Protein AF-A0A7M6DRL2-F1 (afdb_monomer)

Radius of gyration: 19.78 Å; Cα contacts (8 Å, |Δi|>4): 792; chains: 1; bounding box: 47×53×51 Å

pLDDT: mean 91.32, std 9.78, range [50.03, 98.94]

Sequence (380 aa):
MAALSHRTFIEKSNMVQEKFAGRKVIACMIMKRAESDEGVVVALGAGNRCITGQRLSMEGKVVNDSHAEIVCRRAFISYLYKELENHIAGKQSIFQNGGSNGKFSVKEGVSFHLYISTAPCGDGALFTPRQDEKISDFPKKHSPVFSSKVHGITRSKIENGEGTIPIEKEEAVQTFDGILRGQRLRTMSCSDKICRWNVVGVQGALLSHFMDPVYLGSLTLGYLYDHGHLCRAICCRLDKNSTGDFEGKLAEPFRLNHPWIGRVTQYEAGRETEKTNNISINWSFYDTTPEVTDGRTGAQMSRTGGIPTPSRLCKYEMLNRFRSLIGKTNQHKHLSEDQSYRELKDSALEFQNTKQLMMETLRTMNYGPWVKKPREQDMF

InterPro domains:
  IPR002466 Adenosine deaminase/editase [PF02137] (43-374)
  IPR002466 Adenosine deaminase/editase [PS50141] (43-380)
  IPR002466 Adenosine deaminase/editase [SM00552] (2-380)

Structure (mmCIF, N/CA/C/O backbone):
data_AF-A0A7M6DRL2-F1
#
_entry.id   AF-A0A7M6DRL2-F1
#
loop_
_atom_site.group_PDB
_atom_site.id
_atom_site.type_symbol
_atom_site.label_atom_id
_atom_site.label_alt_id
_atom_site.label_comp_id
_atom_site.label_asym_id
_atom_site.label_entity_id
_atom_site.label_seq_id
_atom_site.pdbx_PDB_ins_code
_atom_site.Cartn_x
_atom_site.Cartn_y
_atom_site.Cartn_z
_atom_site.occupancy
_atom_site.B_iso_or_equiv
_atom_site.auth_seq_id
_atom_site.auth_comp_id
_atom_site.auth_asym_id
_atom_site.auth_atom_id
_atom_site.pdbx_PDB_model_num
ATOM 1 N N . MET A 1 1 ? -6.056 -19.569 -1.220 1.00 86.12 1 MET A N 1
ATOM 2 C CA . MET A 1 1 ? -5.780 -18.148 -1.559 1.00 86.12 1 MET A CA 1
ATOM 3 C C . MET A 1 1 ? -6.249 -17.758 -2.954 1.00 86.12 1 MET A C 1
ATOM 5 O O . MET A 1 1 ? -7.222 -17.033 -3.029 1.00 86.12 1 MET A O 1
ATOM 9 N N . ALA A 1 2 ? -5.635 -18.223 -4.050 1.00 89.00 2 ALA A N 1
ATOM 10 C CA . ALA A 1 2 ? -6.019 -17.762 -5.393 1.00 89.00 2 ALA A CA 1
ATOM 11 C C . ALA A 1 2 ? -7.495 -18.027 -5.742 1.00 89.00 2 ALA A C 1
ATOM 13 O O . ALA A 1 2 ? -8.179 -17.113 -6.189 1.00 89.00 2 ALA A O 1
ATOM 14 N N . ALA A 1 3 ? -8.010 -19.228 -5.455 1.00 90.88 3 ALA A N 1
ATOM 15 C CA . ALA A 1 3 ? -9.428 -19.544 -5.645 1.00 90.88 3 ALA A CA 1
ATOM 16 C C . ALA A 1 3 ? -10.353 -18.590 -4.863 1.00 90.88 3 ALA A C 1
ATOM 18 O O . ALA A 1 3 ? -11.298 -18.055 -5.434 1.00 90.88 3 ALA A O 1
ATOM 19 N N . LEU A 1 4 ? -10.031 -18.305 -3.592 1.00 93.44 4 LEU A N 1
ATOM 20 C CA . LEU A 1 4 ? -10.757 -17.324 -2.774 1.00 93.44 4 LEU A CA 1
ATOM 21 C C . LEU A 1 4 ? -10.725 -15.933 -3.416 1.00 93.44 4 LEU A C 1
ATOM 23 O O . LEU A 1 4 ? -11.771 -15.317 -3.578 1.00 93.44 4 LEU A O 1
ATOM 27 N N . SER A 1 5 ? -9.547 -15.469 -3.839 1.00 94.12 5 SER A N 1
ATOM 28 C CA . SER A 1 5 ? -9.374 -14.170 -4.494 1.00 94.12 5 SER A CA 1
ATOM 29 C C . SER A 1 5 ? -10.203 -14.048 -5.772 1.00 94.12 5 SER A C 1
ATOM 31 O O . SER A 1 5 ? -10.871 -13.039 -5.978 1.00 94.12 5 SER A O 1
ATOM 33 N N . HIS A 1 6 ? -10.180 -15.073 -6.628 1.00 92.25 6 HIS A N 1
ATOM 34 C CA . HIS A 1 6 ? -10.942 -15.088 -7.876 1.00 92.25 6 HIS A CA 1
ATOM 35 C C . HIS A 1 6 ? -12.449 -15.151 -7.623 1.00 92.25 6 HIS A C 1
ATOM 37 O O . HIS A 1 6 ? -13.185 -14.382 -8.236 1.00 92.25 6 HIS A O 1
ATOM 43 N N . ARG A 1 7 ? -12.903 -15.996 -6.688 1.00 93.56 7 ARG A N 1
ATOM 44 C CA . ARG A 1 7 ? -14.313 -16.068 -6.287 1.00 93.56 7 ARG A CA 1
ATOM 45 C C . ARG A 1 7 ? -14.805 -14.717 -5.771 1.00 93.56 7 ARG A C 1
ATOM 47 O O . ARG A 1 7 ? -15.775 -14.189 -6.300 1.00 93.56 7 ARG A O 1
ATOM 54 N N . THR A 1 8 ? -14.093 -14.117 -4.816 1.00 95.12 8 THR A N 1
ATOM 55 C CA . THR A 1 8 ? -14.450 -12.798 -4.279 1.00 95.12 8 THR A CA 1
ATOM 56 C C . THR A 1 8 ? -14.411 -11.722 -5.364 1.00 95.12 8 THR A C 1
ATOM 58 O O . THR A 1 8 ? -15.296 -10.876 -5.410 1.00 95.12 8 THR A O 1
ATOM 61 N N . PHE A 1 9 ? -13.437 -11.749 -6.278 1.00 93.12 9 PHE A N 1
ATOM 62 C CA . PHE A 1 9 ? -13.414 -10.804 -7.394 1.00 93.12 9 PHE A CA 1
ATOM 63 C C . PHE A 1 9 ? -14.635 -10.948 -8.306 1.00 93.12 9 PHE A C 1
ATOM 65 O O . PHE A 1 9 ? -15.242 -9.935 -8.642 1.00 93.12 9 PHE A O 1
ATOM 72 N N . ILE A 1 10 ? -15.030 -12.168 -8.674 1.00 92.12 10 ILE A N 1
ATOM 73 C CA . ILE A 1 10 ? -16.229 -12.414 -9.489 1.00 92.12 10 ILE A CA 1
ATOM 74 C C . ILE A 1 10 ? -17.482 -11.931 -8.747 1.00 92.12 10 ILE A C 1
ATOM 76 O O . ILE A 1 10 ? -18.250 -11.143 -9.288 1.00 92.12 10 ILE A O 1
ATOM 80 N N . GLU A 1 11 ? -17.647 -12.311 -7.478 1.00 94.31 11 GLU A N 1
ATOM 81 C CA . GLU A 1 11 ? -18.778 -11.881 -6.646 1.00 94.31 11 GLU A CA 1
ATOM 82 C C . GLU A 1 11 ? -18.896 -10.355 -6.561 1.00 94.31 11 GLU A C 1
ATOM 84 O O . GLU A 1 11 ? -19.987 -9.811 -6.722 1.00 94.31 11 GLU A O 1
ATOM 89 N N . LYS A 1 12 ? -17.784 -9.645 -6.325 1.00 94.31 12 LYS A N 1
ATOM 90 C CA . LYS A 1 12 ? -17.794 -8.180 -6.223 1.00 94.31 12 LYS A CA 1
ATOM 91 C C . LYS A 1 12 ? -17.921 -7.507 -7.587 1.00 94.31 12 LYS A C 1
ATOM 93 O O . LYS A 1 12 ? -18.657 -6.538 -7.703 1.00 94.31 12 LYS A O 1
ATOM 98 N N . SER A 1 13 ? -17.266 -8.009 -8.629 1.00 89.62 13 SER A N 1
ATOM 99 C CA . SER A 1 13 ? -17.393 -7.438 -9.979 1.00 89.62 13 SER A CA 1
ATOM 100 C C . SER A 1 13 ? -18.809 -7.574 -10.546 1.00 89.62 13 SER A C 1
ATOM 102 O O . SER A 1 13 ? -19.253 -6.663 -11.232 1.00 89.62 13 SER A O 1
ATOM 104 N N . ASN A 1 14 ? -19.563 -8.613 -10.174 1.00 90.88 14 ASN A N 1
ATOM 105 C CA . ASN A 1 14 ? -20.980 -8.750 -10.536 1.00 90.88 14 ASN A CA 1
ATOM 106 C C . ASN A 1 14 ? -21.893 -7.684 -9.895 1.00 90.88 14 ASN A C 1
ATOM 108 O O . ASN A 1 14 ? -23.009 -7.479 -10.363 1.00 90.88 14 ASN A O 1
ATOM 112 N N . MET A 1 15 ? -21.442 -7.002 -8.835 1.00 91.56 15 MET A N 1
ATOM 113 C CA . MET A 1 15 ? -22.170 -5.888 -8.206 1.00 91.56 15 MET A CA 1
ATOM 114 C C . MET A 1 15 ? -21.892 -4.539 -8.886 1.00 91.56 15 MET A C 1
ATOM 116 O O . MET A 1 15 ? -22.497 -3.531 -8.524 1.00 91.56 15 MET A O 1
ATOM 120 N N . VAL A 1 16 ? -20.945 -4.499 -9.825 1.00 88.81 16 VAL A N 1
ATOM 121 C CA . VAL A 1 16 ? -20.516 -3.290 -10.528 1.00 88.81 16 VAL A CA 1
ATOM 122 C C . VAL A 1 16 ? -21.264 -3.182 -11.858 1.00 88.81 16 VAL A C 1
ATOM 124 O O . VAL A 1 16 ? -21.377 -4.161 -12.591 1.00 88.81 16 VAL A O 1
ATOM 127 N N . GLN A 1 17 ? -21.778 -1.992 -12.181 1.00 84.69 17 GLN A N 1
ATOM 128 C CA . GLN A 1 17 ? -22.542 -1.772 -13.417 1.00 84.69 17 GLN A CA 1
ATOM 129 C C . GLN A 1 17 ? -21.632 -1.611 -14.641 1.00 84.69 17 GLN A C 1
ATOM 131 O O . GLN A 1 17 ? -22.005 -1.951 -15.765 1.00 84.69 17 GLN A O 1
ATOM 136 N N . GLU A 1 18 ? -20.438 -1.062 -14.441 1.00 83.50 18 GLU A N 1
ATOM 137 C CA . GLU A 1 18 ? -19.494 -0.770 -15.502 1.00 83.50 18 GLU A CA 1
ATOM 138 C C . GLU A 1 18 ? -18.898 -2.046 -16.108 1.00 83.50 18 GLU A C 1
ATOM 140 O O . GLU A 1 18 ? -18.388 -2.926 -15.415 1.00 83.50 18 GLU A O 1
ATOM 145 N N . LYS A 1 19 ? -18.892 -2.123 -17.444 1.00 77.62 19 LYS A N 1
ATOM 146 C CA . LYS A 1 19 ? -18.320 -3.265 -18.163 1.00 77.62 19 LYS A CA 1
ATOM 147 C C . LYS A 1 19 ? -16.792 -3.230 -18.130 1.00 77.62 19 LYS A C 1
ATOM 149 O O . LYS A 1 19 ? -16.159 -2.245 -18.525 1.00 77.62 19 LYS A O 1
ATOM 154 N N . PHE A 1 20 ? -16.192 -4.341 -17.723 1.00 74.69 20 PHE A N 1
ATOM 155 C CA . PHE A 1 20 ? -14.748 -4.545 -17.787 1.00 74.69 20 PHE A CA 1
ATOM 156 C C . PHE A 1 20 ? -14.330 -4.919 -19.210 1.00 74.69 20 PHE A C 1
ATOM 158 O O . PHE A 1 20 ? -14.959 -5.760 -19.843 1.00 74.69 20 PHE A O 1
ATOM 165 N N . ALA A 1 21 ? -13.267 -4.286 -19.705 1.00 65.62 21 ALA A N 1
ATOM 166 C CA . ALA A 1 21 ? -12.619 -4.657 -20.959 1.00 65.62 21 ALA A CA 1
ATOM 167 C C . ALA A 1 21 ? -11.219 -5.207 -20.666 1.00 65.62 21 ALA A C 1
ATOM 169 O O . ALA A 1 21 ? -10.462 -4.568 -19.918 1.00 65.62 21 ALA A O 1
ATOM 170 N N . GLY A 1 22 ? -10.902 -6.355 -21.270 1.00 67.62 22 GLY A N 1
ATOM 171 C CA . GLY A 1 22 ? -9.663 -7.107 -21.087 1.00 67.62 22 GLY A CA 1
ATOM 172 C C . GLY A 1 22 ? -9.473 -7.688 -19.681 1.00 67.62 22 GLY A C 1
ATOM 173 O O . GLY A 1 22 ? -10.140 -7.304 -18.711 1.00 67.62 22 GLY A O 1
ATOM 174 N N . ARG A 1 23 ? -8.505 -8.599 -19.540 1.00 71.62 23 ARG A N 1
ATOM 175 C CA . ARG A 1 23 ? -8.143 -9.162 -18.234 1.00 71.62 23 ARG A CA 1
ATOM 176 C C . ARG A 1 23 ? -7.526 -8.105 -17.316 1.00 71.62 23 ARG A C 1
ATOM 178 O O . ARG A 1 23 ? -6.476 -7.528 -17.598 1.00 71.62 23 ARG A O 1
ATOM 185 N N . LYS A 1 24 ? -8.159 -7.873 -16.167 1.00 78.38 24 LYS A N 1
ATOM 186 C CA . LYS A 1 24 ? -7.637 -6.977 -15.129 1.00 78.38 24 LYS A CA 1
ATOM 187 C C . LYS A 1 24 ? -6.620 -7.692 -14.251 1.00 78.38 24 LYS A C 1
ATOM 189 O O . LYS A 1 24 ? -6.803 -8.851 -13.885 1.00 78.38 24 LYS A O 1
ATOM 194 N N . VAL A 1 25 ? -5.571 -6.968 -13.859 1.00 91.19 25 VAL A N 1
ATOM 195 C CA . VAL A 1 25 ? -4.761 -7.385 -12.712 1.00 91.19 25 VAL A CA 1
ATOM 196 C C . VAL A 1 25 ? -5.639 -7.274 -11.472 1.00 91.19 25 VAL A C 1
ATOM 198 O O . VAL A 1 25 ? -6.279 -6.241 -11.266 1.00 91.19 25 VAL A O 1
ATOM 201 N N . ILE A 1 26 ? -5.671 -8.336 -10.671 1.00 95.00 26 ILE A N 1
ATOM 202 C CA . ILE A 1 26 ? -6.399 -8.392 -9.405 1.00 95.00 26 ILE A CA 1
ATOM 203 C C . ILE A 1 26 ? -5.420 -8.678 -8.274 1.00 95.00 26 ILE A C 1
ATOM 205 O O . ILE A 1 26 ? -4.446 -9.412 -8.449 1.00 95.00 26 ILE A O 1
ATOM 209 N N . ALA A 1 27 ? -5.688 -8.111 -7.108 1.00 98.25 27 ALA A N 1
ATOM 210 C CA . ALA A 1 27 ? -4.965 -8.396 -5.888 1.00 98.25 27 ALA A CA 1
ATOM 211 C C . ALA A 1 27 ? -5.935 -8.498 -4.714 1.00 98.25 27 ALA A C 1
ATOM 213 O O . ALA A 1 27 ? -6.931 -7.773 -4.649 1.00 98.25 27 ALA A O 1
ATOM 214 N N . CYS A 1 28 ? -5.641 -9.400 -3.786 1.00 98.69 28 CYS A N 1
ATOM 215 C CA . CYS A 1 28 ? -6.447 -9.604 -2.588 1.00 98.69 28 CYS A CA 1
ATOM 216 C C . CYS A 1 28 ? -5.550 -9.778 -1.367 1.00 98.69 28 CYS A C 1
ATOM 218 O O . CYS A 1 28 ? -4.521 -10.449 -1.446 1.00 98.69 28 CYS A O 1
ATOM 220 N N . MET A 1 29 ? -5.969 -9.202 -0.243 1.00 98.81 29 MET A N 1
ATOM 221 C CA . MET A 1 29 ? -5.406 -9.475 1.070 1.00 98.81 29 MET A CA 1
ATOM 222 C C . MET A 1 29 ? -6.280 -10.522 1.746 1.00 98.81 29 MET A C 1
ATOM 224 O O . MET A 1 29 ? -7.475 -10.296 1.944 1.00 98.81 29 MET A O 1
ATOM 228 N N . ILE A 1 30 ? -5.687 -11.657 2.089 1.00 98.69 30 ILE A N 1
ATOM 229 C CA . ILE A 1 30 ? -6.342 -12.760 2.780 1.00 98.69 30 ILE A CA 1
ATOM 230 C C . ILE A 1 30 ? -5.847 -12.765 4.220 1.00 98.69 30 ILE A C 1
ATOM 232 O O . ILE A 1 30 ? -4.642 -12.761 4.454 1.00 98.69 30 ILE A O 1
ATOM 236 N N . MET A 1 31 ? -6.767 -12.772 5.173 1.00 98.56 31 MET A N 1
ATOM 237 C CA . MET A 1 31 ? -6.470 -12.970 6.584 1.00 98.56 31 MET A CA 1
ATOM 238 C C . MET A 1 31 ? -6.676 -14.439 6.943 1.00 98.56 31 MET A C 1
ATOM 240 O O . MET A 1 31 ? -7.689 -15.020 6.563 1.00 98.56 31 MET A O 1
ATOM 244 N N . LYS A 1 32 ? -5.755 -15.007 7.716 1.00 98.12 32 LYS A N 1
ATOM 245 C CA . LYS A 1 32 ? -5.909 -16.298 8.392 1.00 98.12 32 LYS A CA 1
ATOM 246 C C . LYS A 1 32 ? -5.804 -16.086 9.895 1.00 98.12 32 LYS A C 1
ATOM 248 O O . LYS A 1 32 ? -5.024 -15.242 10.318 1.00 98.12 32 LYS A O 1
ATOM 253 N N . ARG A 1 33 ? -6.582 -16.819 10.690 1.00 95.62 33 ARG A N 1
ATOM 254 C CA . ARG A 1 33 ? -6.549 -16.789 12.167 1.00 95.62 33 ARG A CA 1
ATOM 255 C C . ARG A 1 33 ? -5.759 -17.948 12.781 1.00 95.62 33 ARG A C 1
ATOM 257 O O . ARG A 1 33 ? -5.494 -17.929 13.976 1.00 95.62 33 ARG A O 1
ATOM 264 N N . ALA A 1 34 ? -5.414 -18.945 11.970 1.00 92.19 34 ALA A N 1
ATOM 265 C CA . ALA A 1 34 ? -4.561 -20.076 12.313 1.00 92.19 34 ALA A CA 1
ATOM 266 C C . ALA A 1 34 ? -3.911 -20.643 11.038 1.00 92.19 34 ALA A C 1
ATOM 268 O O . ALA A 1 34 ? -4.362 -20.362 9.924 1.00 92.19 34 ALA A O 1
ATOM 269 N N . GLU A 1 35 ? -2.884 -21.485 11.168 1.00 85.31 35 GLU A N 1
ATOM 270 C CA . GLU A 1 35 ? -2.235 -22.114 10.007 1.00 85.31 35 GLU A CA 1
ATOM 271 C C . GLU A 1 35 ? -3.174 -23.023 9.201 1.00 85.31 35 GLU A C 1
ATOM 273 O O . GLU A 1 35 ? -3.066 -23.072 7.975 1.00 85.31 35 GLU A O 1
ATOM 278 N N . SER A 1 36 ? -4.127 -23.691 9.853 1.00 88.75 36 SER A N 1
ATOM 279 C CA . SER A 1 36 ? -5.131 -24.550 9.209 1.00 88.75 36 SER A CA 1
ATOM 280 C C . SER A 1 36 ? -6.327 -23.787 8.626 1.00 88.75 36 SER A C 1
ATOM 282 O O . SER A 1 36 ? -7.122 -24.378 7.902 1.00 88.75 36 SER A O 1
ATOM 284 N N . ASP A 1 37 ? -6.454 -22.485 8.906 1.00 92.25 37 ASP A N 1
ATOM 285 C CA . ASP A 1 37 ? -7.556 -21.653 8.414 1.00 92.25 37 ASP A CA 1
ATOM 286 C C . ASP A 1 37 ? -7.510 -21.542 6.876 1.00 92.25 37 ASP A C 1
ATOM 288 O O . ASP A 1 37 ? -6.454 -21.285 6.286 1.00 92.25 37 ASP A O 1
ATOM 292 N N . GLU A 1 38 ? -8.647 -21.708 6.202 1.00 91.75 38 GLU A N 1
ATOM 293 C CA . GLU A 1 38 ? -8.749 -21.481 4.753 1.00 91.75 38 GLU A CA 1
ATOM 294 C C . GLU A 1 38 ? -8.502 -20.006 4.393 1.00 91.75 38 GLU A C 1
ATOM 296 O O . GLU A 1 38 ? -7.977 -19.688 3.316 1.00 91.75 38 GLU A O 1
ATOM 301 N N . GLY A 1 39 ? -8.810 -19.119 5.340 1.00 96.62 39 GLY A N 1
ATOM 302 C CA . GLY A 1 39 ? -8.646 -17.682 5.263 1.00 96.62 39 GLY A CA 1
ATOM 303 C C . GLY A 1 39 ? -9.844 -16.961 4.649 1.00 96.62 39 GLY A C 1
ATOM 304 O O . GLY A 1 39 ? -10.666 -17.524 3.927 1.00 96.62 39 GLY A O 1
ATOM 305 N N . VAL A 1 40 ? -9.918 -15.659 4.909 1.00 97.88 40 VAL A N 1
ATOM 306 C CA . VAL A 1 40 ? -10.975 -14.765 4.425 1.00 97.88 40 VAL A CA 1
ATOM 307 C C . VAL A 1 40 ? -10.371 -13.572 3.694 1.00 97.88 40 VAL A C 1
ATOM 309 O O . VAL A 1 40 ? -9.386 -12.985 4.143 1.00 97.88 40 VAL A O 1
ATOM 312 N N . VAL A 1 41 ? -10.942 -13.198 2.547 1.00 98.62 41 VAL A N 1
ATOM 313 C CA . VAL A 1 41 ? -10.518 -11.991 1.824 1.00 98.62 41 VAL A CA 1
ATOM 314 C C . VAL A 1 41 ? -10.993 -10.768 2.605 1.00 98.62 41 VAL A C 1
ATOM 316 O O . VAL A 1 41 ? -12.193 -10.554 2.751 1.00 98.62 41 VAL A O 1
ATOM 319 N N . VAL A 1 42 ? -10.051 -9.961 3.093 1.00 98.75 42 VAL A N 1
ATOM 320 C CA . VAL A 1 42 ? -10.339 -8.744 3.870 1.00 98.75 42 VAL A CA 1
ATOM 321 C C . VAL A 1 42 ? -10.174 -7.458 3.065 1.00 98.75 42 VAL A C 1
ATOM 323 O O . VAL A 1 42 ? -10.669 -6.406 3.463 1.00 98.75 42 VAL A O 1
ATOM 326 N N . ALA A 1 43 ? -9.485 -7.530 1.927 1.00 98.81 43 ALA A N 1
ATOM 327 C CA . ALA A 1 43 ? -9.352 -6.417 1.000 1.00 98.81 43 ALA A CA 1
ATOM 328 C C . ALA A 1 43 ? -9.133 -6.914 -0.428 1.00 98.81 43 ALA A C 1
ATOM 330 O O . ALA A 1 43 ? -8.485 -7.937 -0.648 1.00 98.81 43 ALA A O 1
ATOM 331 N N . LEU A 1 44 ? -9.632 -6.151 -1.392 1.00 98.62 44 LEU A N 1
ATOM 332 C CA . LEU A 1 44 ? -9.538 -6.418 -2.817 1.00 98.62 44 LEU A CA 1
ATOM 333 C C . LEU A 1 44 ? -9.209 -5.126 -3.566 1.00 98.62 44 LEU A C 1
ATOM 335 O O . LEU A 1 44 ? -9.745 -4.057 -3.271 1.00 98.62 44 LEU A O 1
ATOM 339 N N . GLY A 1 45 ? -8.341 -5.245 -4.565 1.00 98.00 45 GLY A N 1
ATOM 340 C CA . GLY A 1 45 ? -8.066 -4.203 -5.543 1.00 98.00 45 GLY A CA 1
ATOM 341 C C . GLY A 1 45 ? -7.940 -4.792 -6.942 1.00 98.00 45 GLY A C 1
ATOM 342 O O . GLY A 1 45 ? -7.396 -5.880 -7.112 1.00 98.00 45 GLY A O 1
ATOM 343 N N . ALA A 1 46 ? -8.414 -4.070 -7.950 1.00 95.44 46 ALA A N 1
ATOM 344 C CA . ALA A 1 46 ? -8.204 -4.409 -9.353 1.00 95.44 46 ALA A CA 1
ATOM 345 C C . ALA A 1 46 ? -7.896 -3.145 -10.150 1.00 95.44 46 ALA A C 1
ATOM 347 O O . ALA A 1 46 ? -8.552 -2.129 -9.950 1.00 95.44 46 ALA A O 1
ATOM 348 N N . GLY A 1 47 ? -6.916 -3.203 -11.050 1.00 93.06 47 GLY A N 1
ATOM 349 C CA . GLY A 1 47 ? -6.492 -2.048 -11.843 1.00 93.06 47 GLY A CA 1
ATOM 350 C C . GLY A 1 47 ? -5.011 -2.089 -12.222 1.00 93.06 47 GLY A C 1
ATOM 351 O O . GLY A 1 47 ? -4.236 -2.896 -11.710 1.00 93.06 47 GLY A O 1
ATOM 352 N N . ASN A 1 48 ? -4.620 -1.234 -13.163 1.00 91.56 48 ASN A N 1
ATOM 353 C CA . ASN A 1 48 ? -3.289 -1.229 -13.786 1.00 91.56 48 ASN A CA 1
ATOM 354 C C . ASN A 1 48 ? -2.878 0.161 -14.311 1.00 91.56 48 ASN A C 1
ATOM 356 O O . ASN A 1 48 ? -2.068 0.272 -15.228 1.00 91.56 48 ASN A O 1
ATOM 360 N N . ARG A 1 49 ? -3.473 1.235 -13.776 1.00 92.19 49 ARG A N 1
ATOM 361 C CA . ARG A 1 49 ? -3.224 2.618 -14.217 1.00 92.19 49 ARG A CA 1
ATOM 362 C C . ARG A 1 49 ? -2.719 3.489 -13.072 1.00 92.19 49 ARG A C 1
ATOM 364 O O . ARG A 1 49 ? -2.855 3.153 -11.897 1.00 92.19 49 ARG A O 1
ATOM 371 N N . CYS A 1 50 ? -2.126 4.618 -13.426 1.00 93.50 50 CYS A N 1
ATOM 372 C CA . CYS A 1 50 ? -1.777 5.698 -12.511 1.00 93.50 50 CYS A CA 1
ATOM 373 C C . CYS A 1 50 ? -2.309 7.013 -13.071 1.00 93.50 50 CYS A C 1
ATOM 375 O O . CYS A 1 50 ? -2.536 7.131 -14.279 1.00 93.50 50 CYS A O 1
ATOM 377 N N . ILE A 1 51 ? -2.460 7.998 -12.190 1.00 94.06 51 ILE A N 1
ATOM 378 C CA . ILE A 1 51 ? -2.851 9.341 -12.603 1.00 94.06 51 ILE A CA 1
ATOM 379 C C . ILE A 1 51 ? -1.754 10.008 -13.433 1.00 94.06 51 ILE A C 1
ATOM 381 O O . ILE A 1 51 ? -0.576 9.651 -13.333 1.00 94.06 51 ILE A O 1
ATOM 385 N N . THR A 1 52 ? -2.148 11.020 -14.198 1.00 89.94 52 THR A N 1
ATOM 386 C CA . THR A 1 52 ? -1.227 11.943 -14.866 1.00 89.94 52 THR A CA 1
ATOM 387 C C . THR A 1 52 ? -0.892 13.144 -13.981 1.00 89.94 52 THR A C 1
ATOM 389 O O . THR A 1 52 ? -1.588 13.420 -12.999 1.00 89.94 52 THR A O 1
ATOM 392 N N . GLY A 1 53 ? 0.159 13.887 -14.335 1.00 89.69 53 GLY A N 1
ATOM 393 C CA . GLY A 1 53 ? 0.587 15.090 -13.610 1.00 89.69 53 GLY A CA 1
ATOM 394 C C . GLY A 1 53 ? -0.537 16.111 -13.398 1.00 89.69 53 GLY A C 1
ATOM 395 O O . GLY A 1 53 ? -0.733 16.600 -12.290 1.00 89.69 53 GLY A O 1
ATOM 396 N N . GLN A 1 54 ? -1.358 16.330 -14.428 1.00 89.00 54 GLN A N 1
ATOM 397 C CA . GLN A 1 54 ? -2.512 17.245 -14.415 1.00 89.00 54 GLN A CA 1
ATOM 398 C C . GLN A 1 54 ? -3.617 16.856 -13.420 1.00 89.00 54 GLN A C 1
ATOM 400 O O . GLN A 1 54 ? -4.490 17.662 -13.112 1.00 89.00 54 GLN A O 1
ATOM 405 N N . ARG A 1 55 ? -3.626 15.604 -12.952 1.00 92.06 55 ARG A N 1
ATOM 406 C CA . ARG A 1 55 ? -4.619 15.081 -12.004 1.00 92.06 55 ARG A CA 1
ATOM 407 C C . ARG A 1 55 ? -4.090 15.033 -10.573 1.00 92.06 55 ARG A C 1
ATOM 409 O O . ARG A 1 55 ? -4.801 14.577 -9.684 1.00 92.06 55 ARG A O 1
ATOM 416 N N . LEU A 1 56 ? -2.855 15.474 -10.331 1.00 92.94 56 LEU A N 1
ATOM 417 C CA . LEU A 1 56 ? -2.261 15.480 -9.000 1.00 92.94 56 LEU A CA 1
ATOM 418 C C . LEU A 1 56 ? -2.996 16.473 -8.084 1.00 92.94 56 LEU A C 1
ATOM 420 O O . LEU A 1 56 ? -2.996 17.674 -8.323 1.00 92.94 56 LEU A O 1
ATOM 424 N N . SER A 1 57 ? -3.600 15.970 -7.006 1.00 93.00 57 SER A N 1
ATOM 425 C CA . SER A 1 57 ? -4.330 16.793 -6.030 1.00 93.00 57 SER A CA 1
ATOM 426 C C . SER A 1 57 ? -3.425 17.260 -4.894 1.00 93.00 57 SER A C 1
ATOM 428 O O . SER A 1 57 ? -2.785 16.418 -4.259 1.00 93.00 57 SER A O 1
ATOM 430 N N . MET A 1 58 ? -3.470 18.555 -4.563 1.00 93.69 58 MET A N 1
ATOM 431 C CA . MET A 1 58 ? -2.888 19.097 -3.322 1.00 93.69 58 MET A CA 1
ATOM 432 C C . MET A 1 58 ? -3.762 18.808 -2.096 1.00 93.69 58 MET A C 1
ATOM 434 O O . MET A 1 58 ? -3.234 18.596 -1.021 1.00 93.69 58 MET A O 1
ATOM 438 N N . GLU A 1 59 ? -5.077 18.654 -2.273 1.00 94.06 59 GLU A N 1
ATOM 439 C CA . GLU A 1 59 ? -6.026 18.344 -1.184 1.00 94.06 59 GLU A CA 1
ATOM 440 C C . GLU A 1 59 ? -6.149 16.840 -0.867 1.00 94.06 59 GLU A C 1
ATOM 442 O O . GLU A 1 59 ? -7.071 16.402 -0.189 1.00 94.06 59 GLU A O 1
ATOM 447 N N . GLY A 1 60 ? -5.291 15.997 -1.451 1.00 95.56 60 GLY A N 1
ATOM 448 C CA . GLY A 1 60 ? -5.323 14.553 -1.198 1.00 95.56 60 GLY A CA 1
ATOM 449 C C . GLY A 1 60 ? -6.566 13.792 -1.689 1.00 95.56 60 GLY A C 1
ATOM 450 O O . GLY A 1 60 ? -6.727 12.628 -1.316 1.00 95.56 60 GLY A O 1
ATOM 451 N N . LYS A 1 61 ? -7.408 14.392 -2.541 1.00 95.62 61 LYS A N 1
ATOM 452 C CA . LYS A 1 61 ? -8.697 13.837 -3.007 1.00 95.62 61 LYS A CA 1
ATOM 453 C C . LYS A 1 61 ? -8.603 12.804 -4.139 1.00 95.62 61 LYS A C 1
ATOM 455 O O . LYS A 1 61 ? -9.618 12.265 -4.568 1.00 95.62 61 LYS A O 1
ATOM 460 N N . VAL A 1 62 ? -7.392 12.487 -4.603 1.00 95.81 62 VAL A N 1
ATOM 461 C CA . VAL A 1 62 ? -7.151 11.512 -5.682 1.00 95.81 62 VAL A CA 1
ATOM 462 C C . VAL A 1 62 ? -6.264 10.355 -5.227 1.00 95.81 62 VAL A C 1
ATOM 464 O O . VAL A 1 62 ? -5.344 10.509 -4.416 1.00 95.81 62 VAL A O 1
ATOM 467 N N . VAL A 1 63 ? -6.511 9.177 -5.791 1.00 97.75 63 VAL A N 1
ATOM 468 C CA . VAL A 1 63 ? -5.665 7.989 -5.678 1.00 97.75 63 VAL A CA 1
ATOM 469 C C . VAL A 1 63 ? -4.622 8.019 -6.791 1.00 97.75 63 VAL A C 1
ATOM 471 O O . VAL A 1 63 ? -4.920 7.745 -7.945 1.00 97.75 63 VAL A O 1
ATOM 474 N N . ASN A 1 64 ? -3.371 8.331 -6.439 1.00 97.06 64 ASN A N 1
ATOM 475 C CA . ASN A 1 64 ? -2.291 8.474 -7.425 1.00 97.06 64 ASN A CA 1
ATOM 476 C C . ASN A 1 64 ? -1.981 7.193 -8.222 1.00 97.06 64 ASN A C 1
ATOM 478 O O . ASN A 1 64 ? -1.485 7.263 -9.345 1.00 97.06 64 ASN A O 1
ATOM 482 N N . ASP A 1 65 ? -2.147 6.032 -7.593 1.00 97.50 65 ASP A N 1
ATOM 483 C CA . ASP A 1 65 ? -1.721 4.747 -8.135 1.00 97.50 65 ASP A CA 1
ATOM 484 C C . ASP A 1 65 ? -2.814 3.711 -7.930 1.00 97.50 65 ASP A C 1
ATOM 486 O O . ASP A 1 65 ? -3.112 3.335 -6.793 1.00 97.50 65 ASP A O 1
ATOM 490 N N . SER A 1 66 ? -3.366 3.271 -9.054 1.00 96.75 66 SER A N 1
ATOM 491 C CA . SER A 1 66 ? -4.509 2.376 -9.144 1.00 96.75 66 SER A CA 1
ATOM 492 C C . SER A 1 66 ? -4.106 0.995 -9.667 1.00 96.75 66 SER A C 1
ATOM 494 O O . SER A 1 66 ? -4.914 0.298 -10.273 1.00 96.75 66 SER A O 1
ATOM 496 N N . HIS A 1 67 ? -2.845 0.583 -9.479 1.00 96.88 67 HIS A N 1
ATOM 497 C CA . HIS A 1 67 ? -2.485 -0.827 -9.636 1.00 96.88 67 HIS A CA 1
ATOM 498 C C . HIS A 1 67 ? -3.124 -1.663 -8.529 1.00 96.88 67 HIS A C 1
ATOM 500 O O . HIS A 1 67 ? -3.158 -1.245 -7.368 1.00 96.88 67 HIS A O 1
ATOM 506 N N . ALA A 1 68 ? -3.589 -2.852 -8.897 1.00 97.38 68 ALA A N 1
ATOM 507 C CA . ALA A 1 68 ? -4.381 -3.745 -8.065 1.00 97.38 68 ALA A CA 1
ATOM 508 C C . ALA A 1 68 ? -3.811 -3.942 -6.654 1.00 97.38 68 ALA A C 1
ATOM 510 O O . ALA A 1 68 ? -4.510 -3.733 -5.669 1.00 97.38 68 ALA A O 1
ATOM 511 N N . GLU A 1 69 ? -2.528 -4.273 -6.537 1.00 98.31 69 GLU A N 1
ATOM 512 C CA . GLU A 1 69 ? -1.831 -4.514 -5.274 1.00 98.31 69 GLU A CA 1
ATOM 513 C C . GLU A 1 69 ? -1.713 -3.250 -4.409 1.00 98.31 69 GLU A C 1
ATOM 515 O O . GLU A 1 69 ? -1.759 -3.316 -3.178 1.00 98.31 69 GLU A O 1
ATOM 520 N N . ILE A 1 70 ? -1.630 -2.075 -5.036 1.00 98.69 70 ILE A N 1
ATOM 521 C CA . ILE A 1 70 ? -1.578 -0.789 -4.335 1.00 98.69 70 ILE A CA 1
ATOM 522 C C . ILE A 1 70 ? -2.962 -0.425 -3.803 1.00 98.69 70 ILE A C 1
ATOM 524 O O . ILE A 1 70 ? -3.087 -0.035 -2.640 1.00 98.69 70 ILE A O 1
ATOM 528 N N . VAL A 1 71 ? -3.993 -0.592 -4.630 1.00 98.62 71 VAL A N 1
ATOM 529 C CA . VAL A 1 71 ? -5.398 -0.392 -4.259 1.00 98.62 71 VAL A CA 1
ATOM 530 C C . VAL A 1 71 ? -5.802 -1.366 -3.154 1.00 98.62 71 VAL A C 1
ATOM 532 O O . VAL A 1 71 ? -6.344 -0.942 -2.137 1.00 98.62 71 VAL A O 1
ATOM 535 N N . CYS A 1 72 ? -5.434 -2.640 -3.288 1.00 98.81 72 CYS A N 1
ATOM 536 C CA . CYS A 1 72 ? -5.668 -3.679 -2.293 1.00 98.81 72 CYS A CA 1
ATOM 537 C C . CYS A 1 72 ? -5.042 -3.317 -0.943 1.00 98.81 72 CYS A C 1
ATOM 539 O O . CYS A 1 72 ? -5.704 -3.428 0.086 1.00 98.81 72 CYS A O 1
ATOM 541 N N . ARG A 1 73 ? -3.796 -2.820 -0.914 1.00 98.88 73 ARG A N 1
ATOM 542 C CA . ARG A 1 73 ? -3.196 -2.328 0.336 1.00 98.88 73 ARG A CA 1
ATOM 543 C C . ARG A 1 73 ? -3.984 -1.159 0.929 1.00 98.88 73 ARG A C 1
ATOM 545 O O . ARG A 1 73 ? -4.119 -1.072 2.144 1.00 98.88 73 ARG A O 1
ATOM 552 N N . ARG A 1 74 ? -4.466 -0.227 0.105 1.00 98.81 74 ARG A N 1
ATOM 553 C CA . ARG A 1 74 ? -5.244 0.925 0.589 1.00 98.81 74 ARG A CA 1
ATOM 554 C C . ARG A 1 74 ? -6.589 0.488 1.176 1.00 98.81 74 ARG A C 1
ATOM 556 O O . ARG A 1 74 ? -6.945 0.965 2.249 1.00 98.81 74 ARG A O 1
ATOM 563 N N . ALA A 1 75 ? -7.272 -0.457 0.534 1.00 98.88 75 ALA A N 1
ATOM 564 C CA . ALA A 1 75 ? -8.462 -1.101 1.083 1.00 98.88 75 ALA A CA 1
ATOM 565 C C . ALA A 1 75 ? -8.146 -1.854 2.389 1.00 98.88 75 ALA A C 1
ATOM 567 O O . ALA A 1 75 ? -8.878 -1.717 3.364 1.00 98.88 75 ALA A O 1
ATOM 568 N N . PHE A 1 76 ? -7.001 -2.539 2.464 1.00 98.94 76 PHE A N 1
ATOM 569 C CA . PHE A 1 76 ? -6.549 -3.195 3.692 1.00 98.94 76 PHE A CA 1
ATOM 570 C C . PHE A 1 76 ? -6.282 -2.204 4.834 1.00 98.94 76 PHE A C 1
ATOM 572 O O . PHE A 1 76 ? -6.653 -2.459 5.970 1.00 98.94 76 PHE A O 1
ATOM 579 N N . ILE A 1 77 ? -5.716 -1.031 4.552 1.00 98.81 77 ILE A N 1
ATOM 580 C CA . ILE A 1 77 ? -5.578 0.035 5.556 1.00 98.81 77 ILE A CA 1
ATOM 581 C C . ILE A 1 77 ? -6.956 0.485 6.066 1.00 98.81 77 ILE A C 1
ATOM 583 O O . ILE A 1 77 ? -7.120 0.698 7.263 1.00 98.81 77 ILE A O 1
ATOM 587 N N . SER A 1 78 ? -7.960 0.590 5.189 1.00 98.38 78 SER A N 1
ATOM 588 C CA . SER A 1 78 ? -9.340 0.888 5.601 1.00 98.38 78 SER A CA 1
ATOM 589 C C . SER A 1 78 ? -9.921 -0.202 6.512 1.00 98.38 78 SER A C 1
ATOM 591 O O . SER A 1 78 ? -10.556 0.120 7.517 1.00 98.38 78 SER A O 1
ATOM 593 N N . TYR A 1 79 ? -9.643 -1.476 6.211 1.00 98.75 79 TYR A N 1
ATOM 594 C CA . TYR A 1 79 ? -9.956 -2.606 7.089 1.00 98.75 79 TYR A CA 1
ATOM 595 C C . TYR A 1 79 ? -9.290 -2.460 8.468 1.00 98.75 79 TYR A C 1
ATOM 597 O O . TYR A 1 79 ? -9.982 -2.538 9.479 1.00 98.75 79 TYR A O 1
ATOM 605 N N . LEU A 1 80 ? -7.989 -2.148 8.523 1.00 98.75 80 LEU A N 1
ATOM 606 C CA . LEU A 1 80 ? -7.262 -1.950 9.785 1.00 98.75 80 LEU A CA 1
ATOM 607 C C . LEU A 1 80 ? -7.834 -0.801 10.626 1.00 98.75 80 LEU A C 1
ATOM 609 O O . LEU A 1 80 ? -7.991 -0.963 11.833 1.00 98.75 80 LEU A O 1
ATOM 613 N N . TYR A 1 81 ? -8.201 0.330 10.008 1.00 98.31 81 TYR A N 1
ATOM 614 C CA . TYR A 1 81 ? -8.904 1.403 10.724 1.00 98.31 81 TYR A CA 1
ATOM 615 C C . TYR A 1 81 ? -10.181 0.880 11.381 1.00 98.31 81 TYR A C 1
ATOM 617 O O . TYR A 1 81 ? -10.428 1.165 12.549 1.00 98.31 81 TYR A O 1
ATOM 625 N N . LYS A 1 82 ? -10.979 0.086 10.657 1.00 98.06 82 LYS A N 1
ATOM 626 C CA . LYS A 1 82 ? -12.235 -0.441 11.194 1.00 98.06 82 LYS A CA 1
ATOM 627 C C . LYS A 1 82 ? -12.017 -1.450 12.323 1.00 98.06 82 LYS A C 1
ATOM 629 O O . LYS A 1 82 ? -12.751 -1.435 13.306 1.00 98.06 82 LYS A O 1
ATOM 634 N N . GLU A 1 83 ? -10.998 -2.291 12.206 1.00 98.44 83 GLU A N 1
ATOM 635 C CA . GLU A 1 83 ? -10.596 -3.226 13.259 1.00 98.44 83 GLU A CA 1
ATOM 636 C C . GLU A 1 83 ? -10.118 -2.503 14.529 1.00 98.44 83 GLU A C 1
ATOM 638 O O . GLU A 1 83 ? -10.481 -2.919 15.630 1.00 98.44 83 GLU A O 1
ATOM 643 N N . LEU A 1 84 ? -9.363 -1.404 14.399 1.00 97.50 84 LEU A N 1
ATOM 644 C CA . LEU A 1 84 ? -8.959 -0.567 15.537 1.00 97.50 84 LEU A CA 1
ATOM 645 C C . LEU A 1 84 ? -10.163 0.109 16.197 1.00 97.50 84 LEU A C 1
ATOM 647 O O . LEU A 1 84 ? -10.290 0.078 17.417 1.00 97.50 84 LEU A O 1
ATOM 651 N N . GLU A 1 85 ? -11.083 0.667 15.407 1.00 96.69 85 GLU A N 1
ATOM 652 C CA . GLU A 1 85 ? -12.331 1.232 15.935 1.00 96.69 85 GLU A CA 1
ATOM 653 C C . GLU A 1 85 ? -13.151 0.194 16.705 1.00 96.69 85 GLU A C 1
ATOM 655 O O . GLU A 1 85 ? -13.689 0.497 17.768 1.00 96.69 85 GLU A O 1
ATOM 660 N N . ASN A 1 86 ? -13.254 -1.028 16.172 1.00 97.56 86 ASN A N 1
ATOM 661 C CA . ASN A 1 86 ? -13.953 -2.121 16.836 1.00 97.56 86 ASN A CA 1
ATOM 662 C C . ASN A 1 86 ? -13.260 -2.496 18.153 1.00 97.56 86 ASN A C 1
ATOM 664 O O . ASN A 1 86 ? -13.949 -2.641 19.159 1.00 97.56 86 ASN A O 1
ATOM 668 N N . HIS A 1 87 ? -11.926 -2.592 18.162 1.00 97.06 87 HIS A N 1
ATOM 669 C CA . HIS A 1 87 ? -11.143 -2.895 19.367 1.00 97.06 87 HIS A CA 1
ATOM 670 C C . HIS A 1 87 ? -11.356 -1.851 20.465 1.00 97.06 87 HIS A C 1
ATOM 672 O O . HIS A 1 87 ? -11.705 -2.198 21.590 1.00 97.06 87 HIS A O 1
ATOM 678 N N . ILE A 1 88 ? -11.228 -0.566 20.120 1.00 95.12 88 ILE A N 1
ATOM 679 C CA . ILE A 1 88 ? -11.422 0.553 21.054 1.00 95.12 88 ILE A CA 1
ATOM 680 C C . ILE A 1 88 ? -12.855 0.574 21.601 1.00 95.12 88 ILE A C 1
ATOM 682 O O . ILE A 1 88 ? -13.069 0.873 22.772 1.00 95.12 88 ILE A O 1
ATOM 686 N N . ALA A 1 89 ? -13.841 0.206 20.781 1.00 95.69 89 ALA A N 1
ATOM 687 C CA . ALA A 1 89 ? -15.238 0.098 21.193 1.00 95.69 89 ALA A CA 1
ATOM 688 C C . ALA A 1 89 ? -15.571 -1.197 21.968 1.00 95.69 89 ALA A C 1
ATOM 690 O O . ALA A 1 89 ? -16.751 -1.470 22.194 1.00 95.69 89 ALA A O 1
ATOM 691 N N . GLY A 1 90 ? -14.581 -2.026 22.321 1.00 95.94 90 GLY A N 1
ATOM 692 C CA . GLY A 1 90 ? -14.787 -3.291 23.036 1.00 95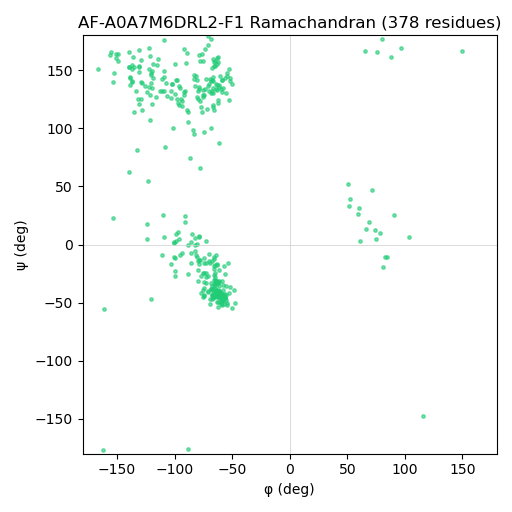.94 90 GLY A CA 1
ATOM 693 C C . GLY A 1 90 ? -15.491 -4.379 22.214 1.00 95.94 90 GLY A C 1
ATOM 694 O O . GLY A 1 90 ? -16.057 -5.314 22.777 1.00 95.94 90 GLY A O 1
ATOM 695 N N . LYS A 1 91 ? -15.497 -4.262 20.882 1.00 97.38 91 LYS A N 1
ATOM 696 C CA . LYS A 1 91 ? -16.087 -5.243 19.960 1.00 97.38 91 LYS A CA 1
ATOM 697 C C . LYS A 1 91 ? -15.047 -6.275 19.519 1.00 97.38 91 LYS A C 1
ATOM 699 O O . LYS A 1 91 ? -13.844 -6.103 19.694 1.00 97.38 91 LYS A O 1
ATOM 704 N N . GLN A 1 92 ? -15.525 -7.348 18.887 1.00 96.06 92 GLN A N 1
ATOM 705 C CA . GLN A 1 92 ? -14.677 -8.336 18.215 1.00 96.06 92 GLN A CA 1
ATOM 706 C C . GLN A 1 92 ? -13.731 -7.644 17.217 1.00 96.06 92 GLN A C 1
ATOM 708 O O . GLN A 1 92 ? -14.176 -6.909 16.335 1.00 96.06 92 GLN A O 1
ATOM 713 N N . SER A 1 93 ? -12.431 -7.886 17.381 1.00 97.81 93 SER A N 1
ATOM 714 C CA . SER A 1 93 ? -11.356 -7.312 16.568 1.00 97.81 93 SER A CA 1
ATOM 715 C C . SER A 1 93 ? -10.169 -8.275 16.466 1.00 97.81 93 SER A C 1
ATOM 717 O O . SER A 1 93 ? -9.999 -9.163 17.312 1.00 97.81 93 SER A O 1
ATOM 719 N N . ILE A 1 94 ? -9.339 -8.104 15.438 1.00 98.00 94 ILE A N 1
ATOM 720 C CA . ILE A 1 94 ? -8.032 -8.760 15.283 1.00 98.00 94 ILE A CA 1
ATOM 721 C C . ILE A 1 94 ? -6.949 -8.187 16.201 1.00 98.00 94 ILE A C 1
ATOM 723 O O . ILE A 1 94 ? -5.875 -8.774 16.276 1.00 98.00 94 ILE A O 1
ATOM 727 N N . PHE A 1 95 ? -7.189 -7.049 16.851 1.00 98.19 95 PHE A N 1
ATOM 728 C CA . PHE A 1 95 ? -6.194 -6.389 17.691 1.00 98.19 95 PHE A CA 1
ATOM 729 C C . PHE A 1 95 ? -6.255 -6.844 19.147 1.00 98.19 95 PHE A C 1
ATOM 731 O O . PHE A 1 95 ? -7.281 -7.318 19.640 1.00 98.19 95 PHE A O 1
ATOM 738 N N . GLN A 1 96 ? -5.126 -6.690 19.826 1.00 96.56 96 GLN A N 1
ATOM 739 C CA . GLN A 1 96 ? -4.965 -6.846 21.262 1.00 96.56 96 GLN A CA 1
ATOM 740 C C . GLN A 1 96 ? -4.104 -5.707 21.822 1.00 96.56 96 GLN A C 1
ATOM 742 O O . GLN A 1 96 ? -3.392 -5.014 21.091 1.00 96.56 96 GLN A O 1
ATOM 747 N N . ASN A 1 97 ? -4.186 -5.506 23.135 1.00 94.50 97 ASN A N 1
ATOM 748 C CA . ASN A 1 97 ? -3.306 -4.581 23.847 1.00 94.50 97 ASN A CA 1
ATOM 749 C C . ASN A 1 97 ? -1.914 -5.206 24.037 1.00 94.50 97 ASN A C 1
ATOM 751 O O . ASN A 1 97 ? -1.768 -6.424 23.952 1.00 94.50 97 ASN A O 1
ATOM 755 N N . GLY A 1 98 ? -0.915 -4.380 24.359 1.00 88.31 98 GLY A N 1
ATOM 756 C CA . GLY A 1 98 ? 0.430 -4.859 24.704 1.00 88.31 98 GLY A CA 1
ATOM 757 C C . GLY A 1 98 ? 1.389 -4.979 23.519 1.00 88.31 98 GLY A C 1
ATOM 758 O O . GLY A 1 98 ? 2.322 -5.773 23.575 1.00 88.31 98 GLY A O 1
ATOM 759 N N . GLY A 1 99 ? 1.164 -4.214 22.449 1.00 91.00 99 GLY A N 1
ATOM 760 C CA . GLY A 1 99 ? 2.187 -3.971 21.435 1.00 91.00 99 GLY A CA 1
ATOM 761 C C . GLY A 1 99 ? 3.308 -3.059 21.946 1.00 91.00 99 GLY A C 1
ATOM 762 O O . GLY A 1 99 ? 3.292 -2.583 23.089 1.00 91.00 99 GLY A O 1
ATOM 763 N N . SER A 1 100 ? 4.288 -2.799 21.083 1.00 89.50 100 SER A N 1
ATOM 764 C CA . SER A 1 100 ? 5.450 -1.968 21.421 1.00 89.50 100 SER A CA 1
ATOM 765 C C . SER A 1 100 ? 5.038 -0.556 21.854 1.00 89.50 100 SER A C 1
ATOM 767 O O . SER A 1 100 ? 4.107 0.028 21.303 1.00 89.50 100 SER A O 1
ATOM 769 N N . ASN A 1 101 ? 5.719 0.018 22.850 1.00 87.62 101 ASN A N 1
ATOM 770 C CA . ASN A 1 101 ? 5.488 1.397 23.309 1.00 87.62 101 ASN A CA 1
ATOM 771 C C . ASN A 1 101 ? 4.008 1.724 23.627 1.00 87.62 101 ASN A C 1
ATOM 773 O O . ASN A 1 101 ? 3.556 2.850 23.423 1.00 87.62 101 ASN A O 1
ATOM 777 N N . GLY A 1 102 ? 3.243 0.738 24.115 1.00 88.38 102 GLY A N 1
ATOM 778 C CA . GLY A 1 102 ? 1.825 0.898 24.459 1.00 88.38 102 GLY A CA 1
ATOM 779 C C . GLY A 1 102 ? 0.864 0.888 23.264 1.00 88.38 102 GLY A C 1
ATOM 780 O O . GLY A 1 102 ? -0.317 1.182 23.446 1.00 88.38 102 GLY A O 1
ATOM 781 N N . LYS A 1 103 ? 1.349 0.546 22.063 1.00 94.06 103 LYS A N 1
ATOM 7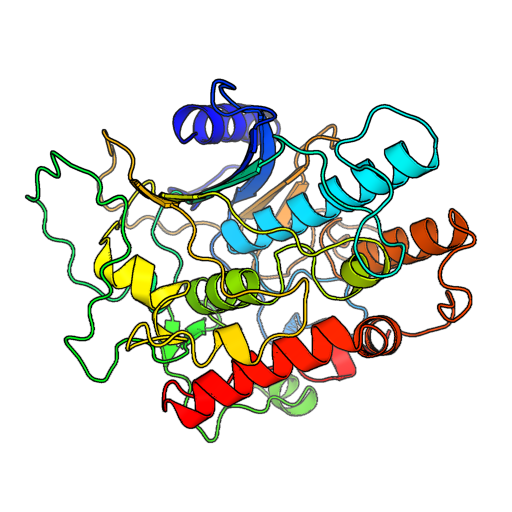82 C CA . LYS A 1 103 ? 0.545 0.390 20.843 1.00 94.06 103 LYS A CA 1
ATOM 783 C C . LYS A 1 103 ? -0.295 -0.892 20.885 1.00 94.06 103 LYS A C 1
ATOM 785 O O . LYS A 1 103 ? -0.101 -1.779 21.719 1.00 94.06 103 LYS A O 1
ATOM 790 N N . PHE A 1 104 ? -1.228 -1.011 19.947 1.00 96.38 104 PHE A N 1
ATOM 791 C CA . PHE A 1 104 ? -1.950 -2.253 19.684 1.00 96.38 104 PHE A CA 1
ATOM 792 C C . PHE A 1 104 ? -1.119 -3.194 18.809 1.00 96.38 104 PHE A C 1
ATOM 794 O O . PHE A 1 104 ? -0.434 -2.765 17.881 1.00 96.38 104 PHE A O 1
ATOM 801 N N . SER A 1 105 ? -1.230 -4.494 19.047 1.00 97.25 105 SER A N 1
ATOM 802 C CA . SER A 1 105 ? -0.639 -5.522 18.190 1.00 97.25 105 SER A CA 1
ATOM 803 C C . SER A 1 105 ? -1.731 -6.412 17.611 1.00 97.25 105 SER A C 1
ATOM 805 O O . SER A 1 105 ? -2.842 -6.506 18.138 1.00 97.25 105 SER A O 1
ATOM 807 N N . VAL A 1 106 ? -1.450 -7.026 16.466 1.00 97.88 106 VAL A N 1
ATOM 808 C CA . VAL A 1 106 ? -2.337 -8.047 15.905 1.00 97.88 106 VAL A CA 1
ATOM 809 C C . VAL A 1 106 ? -2.262 -9.289 16.796 1.00 97.88 106 VAL A C 1
ATOM 811 O O . VAL A 1 106 ? -1.179 -9.662 17.240 1.00 97.88 106 VAL A O 1
ATOM 814 N N . LYS A 1 107 ? -3.412 -9.911 17.068 1.00 97.69 107 LYS A N 1
ATOM 815 C CA . LYS A 1 107 ? -3.519 -11.137 17.867 1.00 97.69 107 LYS A CA 1
ATOM 816 C C . LYS A 1 107 ? -2.630 -12.246 17.320 1.00 97.69 107 LYS A C 1
ATOM 818 O O . LYS A 1 107 ? -2.498 -12.414 16.107 1.00 97.69 107 LYS A O 1
ATOM 823 N N . GLU A 1 108 ? -2.090 -13.042 18.233 1.00 94.81 108 GLU A N 1
ATOM 824 C CA . GLU A 1 108 ? -1.336 -14.240 17.879 1.00 94.81 108 GLU A CA 1
ATOM 825 C C . GLU A 1 108 ? -2.180 -15.186 17.004 1.00 94.81 108 GLU A C 1
ATOM 827 O O . GLU A 1 108 ? -3.403 -15.267 17.136 1.00 94.81 108 GLU A O 1
ATOM 832 N N . GLY A 1 109 ? -1.531 -15.849 16.044 1.00 95.19 109 GLY A N 1
ATOM 833 C CA . GLY A 1 109 ? -2.184 -16.699 15.044 1.00 95.19 109 GLY A CA 1
ATOM 834 C C . GLY A 1 109 ? -2.790 -15.946 13.852 1.00 95.19 109 GLY A C 1
ATOM 835 O O . GLY A 1 109 ? -2.977 -16.546 12.789 1.00 95.19 109 GLY A O 1
ATOM 836 N N . VAL A 1 110 ? -3.039 -14.634 13.963 1.00 97.88 110 VAL A N 1
ATOM 837 C CA . VAL A 1 110 ? -3.549 -13.840 12.838 1.00 97.88 110 VAL A CA 1
ATOM 838 C C . VAL A 1 110 ? -2.418 -13.461 11.880 1.00 97.88 110 VAL A C 1
ATOM 840 O O . VAL A 1 110 ? -1.429 -12.838 12.259 1.00 97.88 110 VAL A O 1
ATOM 843 N N . SER A 1 111 ? -2.581 -13.803 10.605 1.00 98.31 111 SER A N 1
ATOM 844 C CA . SER A 1 111 ? -1.607 -13.546 9.541 1.00 98.31 111 SER A CA 1
ATOM 845 C C . SER A 1 111 ? -2.279 -13.034 8.268 1.00 98.31 111 SER A C 1
ATOM 847 O O . SER A 1 111 ? -3.462 -13.276 8.020 1.00 98.31 111 SER A O 1
ATOM 849 N N . PHE A 1 112 ? -1.519 -12.286 7.462 1.00 98.69 112 PHE A N 1
ATOM 850 C CA . PHE A 1 112 ? -2.011 -11.656 6.238 1.00 98.69 112 PHE A CA 1
ATOM 851 C C . PHE A 1 112 ? -1.213 -12.093 5.021 1.00 98.69 112 PHE A C 1
ATOM 853 O O . PHE A 1 112 ? 0.017 -12.112 5.029 1.00 98.69 112 PHE A O 1
ATOM 860 N N . HIS A 1 113 ? -1.919 -12.402 3.945 1.00 98.50 113 HIS A N 1
ATOM 861 C CA . HIS A 1 113 ? -1.358 -13.017 2.758 1.00 98.50 113 HIS A CA 1
ATOM 862 C C . HIS A 1 113 ? -1.816 -12.258 1.519 1.00 98.50 113 HIS A C 1
ATOM 864 O O . HIS A 1 113 ? -3.012 -12.083 1.295 1.00 98.50 113 HIS A O 1
ATOM 870 N N . LEU A 1 114 ? -0.867 -11.810 0.701 1.00 98.75 114 LEU A N 1
ATOM 871 C CA . LEU A 1 114 ? -1.159 -11.071 -0.520 1.00 98.75 114 LEU A CA 1
ATOM 872 C C . LEU A 1 114 ? -1.213 -12.026 -1.712 1.00 98.75 114 LEU A C 1
ATOM 874 O O . LEU A 1 114 ? -0.251 -12.734 -2.001 1.00 98.75 114 LEU A O 1
ATOM 878 N N . TYR A 1 115 ? -2.316 -12.006 -2.445 1.00 98.19 115 TYR A N 1
ATOM 879 C CA . TYR A 1 115 ? -2.405 -12.578 -3.784 1.00 98.19 115 TYR A CA 1
ATOM 880 C C . TYR A 1 115 ? -2.333 -11.463 -4.827 1.00 98.19 115 TYR A C 1
ATOM 882 O O . TYR A 1 115 ? -2.981 -10.434 -4.647 1.00 98.19 115 TYR A O 1
ATOM 890 N N . ILE A 1 116 ? -1.595 -11.677 -5.919 1.00 97.19 116 ILE A N 1
ATOM 891 C CA . ILE A 1 116 ? -1.591 -10.810 -7.107 1.00 97.19 116 ILE A CA 1
ATOM 892 C C . ILE A 1 116 ? -1.695 -11.705 -8.343 1.00 97.19 116 ILE A C 1
ATOM 894 O O . ILE A 1 116 ? -0.953 -12.676 -8.469 1.00 97.19 116 ILE A O 1
ATOM 898 N N . SER A 1 117 ? -2.584 -11.404 -9.286 1.00 94.12 117 SER A N 1
ATOM 899 C CA . SER A 1 117 ? -2.798 -12.269 -10.456 1.00 94.12 117 SER A CA 1
ATOM 900 C C . SER A 1 117 ? -1.616 -12.338 -11.425 1.00 94.12 117 SER A C 1
ATOM 902 O O . SER A 1 117 ? -1.586 -13.220 -12.276 1.00 94.12 117 SER A O 1
ATOM 904 N N . THR A 1 118 ? -0.639 -11.440 -11.310 1.00 92.88 118 THR A N 1
ATOM 905 C CA . THR A 1 118 ? 0.609 -11.436 -12.085 1.00 92.88 118 THR A CA 1
ATOM 906 C C . THR A 1 118 ? 1.731 -10.789 -11.273 1.00 92.88 118 THR A C 1
ATOM 908 O O . THR A 1 118 ? 1.445 -10.090 -10.299 1.00 92.88 118 THR A O 1
ATOM 911 N N . ALA A 1 119 ? 2.995 -10.987 -11.660 1.00 94.38 119 ALA A N 1
ATOM 912 C CA . ALA A 1 119 ? 4.124 -10.312 -11.018 1.00 94.38 119 ALA A CA 1
ATOM 913 C C . ALA A 1 119 ? 3.921 -8.791 -10.900 1.00 94.38 119 ALA A C 1
ATOM 915 O O . ALA A 1 119 ? 3.483 -8.150 -11.863 1.00 94.38 119 ALA A O 1
ATOM 916 N N . PRO A 1 120 ? 4.281 -8.197 -9.745 1.00 96.50 120 PRO A N 1
ATOM 917 C CA . PRO A 1 120 ? 4.189 -6.760 -9.550 1.00 96.50 120 PRO A CA 1
ATOM 918 C C . PRO A 1 120 ? 5.122 -6.043 -10.526 1.00 96.50 120 PRO A C 1
ATOM 920 O O . PRO A 1 120 ? 6.273 -6.447 -10.707 1.00 96.50 120 PRO A O 1
ATOM 923 N N . CYS A 1 121 ? 4.650 -4.949 -11.127 1.00 95.56 121 CYS A N 1
ATOM 924 C CA . CYS A 1 121 ? 5.467 -4.202 -12.081 1.00 95.56 121 CYS A CA 1
ATOM 925 C C . CYS A 1 121 ? 6.749 -3.672 -11.418 1.00 95.56 121 CYS A C 1
ATOM 927 O O . CYS A 1 121 ? 6.732 -3.262 -10.253 1.00 95.56 121 CYS A O 1
ATOM 929 N N . GLY A 1 122 ? 7.844 -3.645 -12.180 1.00 96.56 122 GLY A N 1
ATOM 930 C CA . GLY A 1 122 ? 9.170 -3.292 -11.681 1.00 96.56 122 GLY A CA 1
ATOM 931 C C . GLY A 1 122 ? 10.137 -4.469 -11.778 1.00 96.56 122 GLY A C 1
ATOM 932 O O . GLY A 1 122 ? 10.027 -5.283 -12.691 1.00 96.56 122 GLY A O 1
ATOM 933 N N . ASP A 1 123 ? 11.079 -4.547 -10.836 1.00 96.31 123 ASP A N 1
ATOM 934 C CA . ASP A 1 123 ? 12.130 -5.575 -10.796 1.00 96.31 123 ASP A CA 1
ATOM 935 C C . ASP A 1 123 ? 11.585 -7.014 -10.739 1.00 96.31 123 ASP A C 1
ATOM 937 O O . ASP A 1 123 ? 12.178 -7.918 -11.319 1.00 96.31 123 ASP A O 1
ATOM 941 N N . GLY A 1 124 ? 10.421 -7.225 -10.114 1.00 93.25 124 GLY A N 1
ATOM 942 C CA . GLY A 1 124 ? 9.803 -8.550 -9.982 1.00 93.25 124 GLY A CA 1
ATOM 943 C C . GLY A 1 124 ? 9.260 -9.124 -11.293 1.00 93.25 124 GLY A C 1
ATOM 944 O O . GLY A 1 124 ? 8.983 -10.315 -11.359 1.00 93.25 124 GLY A O 1
ATOM 945 N N . ALA A 1 125 ? 9.129 -8.295 -12.332 1.00 91.62 125 ALA A N 1
ATOM 946 C CA . ALA A 1 125 ? 8.713 -8.701 -13.673 1.00 91.62 125 ALA A CA 1
ATOM 947 C C . ALA A 1 125 ? 9.866 -8.641 -14.699 1.00 91.62 125 ALA A C 1
ATOM 949 O O . ALA A 1 125 ? 9.633 -8.822 -15.893 1.00 91.62 125 ALA A O 1
ATOM 950 N N . LEU A 1 126 ? 11.105 -8.362 -14.264 1.00 88.50 126 LEU A N 1
ATOM 951 C CA . LEU A 1 126 ? 12.287 -8.317 -15.133 1.00 88.50 126 LEU A CA 1
ATOM 952 C C . LEU A 1 126 ? 12.907 -9.707 -15.293 1.00 88.50 126 LEU A C 1
ATOM 954 O O . LEU A 1 126 ? 13.954 -9.988 -14.719 1.00 88.50 126 LEU A O 1
ATOM 958 N N . PHE A 1 127 ? 12.263 -10.571 -16.070 1.00 85.81 127 PHE A N 1
ATOM 959 C CA . PHE A 1 127 ? 12.819 -11.863 -16.472 1.00 85.81 127 PHE A CA 1
ATOM 960 C C . PHE A 1 127 ? 12.164 -12.346 -17.770 1.00 85.81 127 PHE A C 1
ATOM 962 O O . PHE A 1 127 ? 11.099 -11.865 -18.160 1.00 85.81 127 PHE A O 1
ATOM 969 N N . THR A 1 128 ? 12.797 -13.309 -18.438 1.00 81.56 128 THR A N 1
ATOM 970 C CA . THR A 1 128 ? 12.207 -13.992 -19.595 1.00 81.56 128 THR A CA 1
ATOM 971 C C . THR A 1 128 ? 11.413 -15.196 -19.095 1.00 81.56 128 THR A C 1
ATOM 973 O O . THR A 1 128 ? 12.028 -16.111 -18.543 1.00 81.56 128 THR A O 1
ATOM 976 N N . PRO A 1 129 ? 10.078 -15.236 -19.267 1.00 73.31 129 PRO A N 1
ATOM 977 C CA . PRO A 1 129 ? 9.283 -16.377 -18.833 1.00 73.31 129 PRO A CA 1
ATOM 978 C C . PRO A 1 129 ? 9.709 -17.628 -19.599 1.00 73.31 129 PRO A C 1
ATOM 980 O O . PRO A 1 129 ? 9.653 -17.650 -20.828 1.00 73.31 129 PRO A O 1
ATOM 983 N N . ARG A 1 130 ? 10.140 -18.664 -18.881 1.00 67.06 130 ARG A N 1
ATOM 984 C CA . ARG A 1 130 ? 10.387 -19.992 -19.452 1.00 67.06 130 ARG A CA 1
ATOM 985 C C . ARG A 1 130 ? 9.100 -20.803 -19.315 1.00 67.06 130 ARG A C 1
ATOM 987 O O . ARG A 1 130 ? 8.517 -20.825 -18.234 1.00 67.06 130 ARG A O 1
ATOM 994 N N . GLN A 1 131 ? 8.631 -21.412 -20.403 1.00 55.09 131 GLN A N 1
ATOM 995 C CA . GLN A 1 131 ? 7.337 -22.109 -20.427 1.00 55.09 131 GLN A CA 1
ATOM 996 C C . GLN A 1 131 ? 7.344 -23.446 -19.656 1.00 55.09 131 GLN A C 1
ATOM 998 O O . GLN A 1 131 ? 6.276 -23.901 -19.261 1.00 55.09 131 GLN A O 1
ATOM 1003 N N . ASP A 1 132 ? 8.516 -24.014 -19.332 1.00 50.03 132 ASP A N 1
ATOM 1004 C CA . ASP A 1 132 ? 8.627 -25.459 -19.059 1.00 50.03 132 ASP A CA 1
ATOM 1005 C C . ASP A 1 132 ? 9.221 -25.879 -17.706 1.00 50.03 132 ASP A C 1
ATOM 1007 O O . ASP A 1 132 ? 9.594 -27.038 -17.526 1.00 50.03 132 ASP A O 1
ATOM 1011 N N . GLU A 1 133 ? 9.281 -25.005 -16.701 1.00 52.66 133 GLU A N 1
ATOM 1012 C CA . GLU A 1 133 ? 9.641 -25.479 -15.359 1.00 52.66 133 GLU A CA 1
ATOM 1013 C C . GLU A 1 133 ? 8.392 -26.036 -14.653 1.00 52.66 133 GLU A C 1
ATOM 1015 O O . GLU A 1 133 ? 7.585 -25.313 -14.051 1.00 52.66 133 GLU A O 1
ATOM 1020 N N . LYS A 1 134 ? 8.225 -27.365 -14.748 1.00 50.91 134 LYS A N 1
ATOM 1021 C CA . LYS A 1 134 ? 7.438 -28.157 -13.793 1.00 50.91 134 LYS A CA 1
ATOM 1022 C C . LYS A 1 134 ? 8.094 -28.000 -12.419 1.00 50.91 134 LYS A C 1
ATOM 1024 O O . LYS A 1 134 ? 8.964 -28.776 -12.045 1.00 50.91 134 LYS A O 1
ATOM 1029 N N . ILE A 1 135 ? 7.712 -26.960 -11.686 1.00 55.94 135 ILE A N 1
ATOM 1030 C CA . ILE A 1 135 ? 8.172 -26.746 -10.314 1.00 55.94 135 ILE A CA 1
ATOM 1031 C C . ILE A 1 135 ? 7.429 -27.760 -9.439 1.00 55.94 135 ILE A C 1
ATOM 1033 O O . ILE A 1 135 ? 6.268 -27.544 -9.096 1.00 55.94 135 ILE A O 1
ATOM 1037 N N . SER A 1 136 ? 8.071 -28.894 -9.149 1.00 53.53 136 SER A N 1
ATOM 1038 C CA . SER A 1 136 ? 7.547 -29.918 -8.235 1.00 53.53 136 SER A CA 1
ATOM 1039 C C . SER A 1 136 ? 7.665 -29.500 -6.768 1.00 53.53 136 SER A C 1
ATOM 1041 O O . SER A 1 136 ? 6.849 -29.932 -5.964 1.00 53.53 136 SER A O 1
ATOM 1043 N N . ASP A 1 137 ? 8.606 -28.604 -6.444 1.00 61.72 137 ASP A N 1
ATOM 1044 C CA . ASP A 1 137 ? 8.839 -28.101 -5.089 1.00 61.72 137 ASP A CA 1
ATOM 1045 C C . ASP A 1 137 ? 8.924 -26.572 -5.060 1.00 61.72 137 ASP A C 1
ATOM 1047 O O . ASP A 1 137 ? 9.785 -25.961 -5.695 1.00 61.72 137 ASP A O 1
ATOM 1051 N N . PHE A 1 138 ? 8.039 -25.931 -4.290 1.00 65.81 138 PHE A N 1
ATOM 1052 C CA . PHE A 1 138 ? 8.145 -24.500 -4.007 1.00 65.81 138 PHE A CA 1
ATOM 1053 C C . PHE A 1 138 ? 9.235 -24.274 -2.952 1.00 65.81 138 PHE A C 1
ATOM 1055 O O . PHE A 1 138 ? 9.080 -24.751 -1.821 1.00 65.81 138 PHE A O 1
ATOM 1062 N N . PRO A 1 139 ? 10.320 -23.536 -3.263 1.00 72.75 139 PRO A N 1
ATOM 1063 C CA . PRO A 1 139 ? 11.389 -23.322 -2.302 1.00 72.75 139 PRO A CA 1
ATOM 1064 C C . PRO A 1 139 ? 10.846 -22.575 -1.083 1.00 72.75 139 PRO A C 1
ATOM 1066 O O . PRO A 1 139 ? 10.281 -21.487 -1.205 1.00 72.75 139 PRO A O 1
ATOM 1069 N N . LYS A 1 140 ? 11.022 -23.151 0.111 1.00 76.75 140 LYS A N 1
ATOM 1070 C CA . LYS A 1 140 ? 10.657 -22.482 1.372 1.00 76.75 140 LYS A CA 1
ATOM 1071 C C . LYS A 1 140 ? 11.620 -21.344 1.719 1.00 76.75 140 LYS A C 1
ATOM 1073 O O . LYS A 1 140 ? 11.225 -20.392 2.384 1.00 76.75 140 LYS A O 1
ATOM 1078 N N . LYS A 1 141 ? 12.875 -21.444 1.272 1.00 88.50 141 LYS A N 1
ATOM 1079 C CA . LYS A 1 141 ? 13.927 -20.449 1.505 1.00 88.50 141 LYS A CA 1
ATOM 1080 C C . LYS A 1 141 ? 14.062 -19.531 0.296 1.00 88.50 141 LYS A C 1
ATOM 1082 O O . LYS A 1 141 ? 14.002 -19.997 -0.836 1.00 88.50 141 LYS A O 1
ATOM 1087 N N . HIS A 1 142 ? 14.290 -18.245 0.551 1.00 93.06 142 HIS A N 1
ATOM 1088 C CA . HIS A 1 142 ? 14.546 -17.263 -0.499 1.00 93.06 142 HIS A CA 1
ATOM 1089 C C . HIS A 1 142 ? 15.884 -17.536 -1.192 1.00 93.06 142 HIS A C 1
ATOM 1091 O O . HIS A 1 142 ? 16.904 -17.709 -0.525 1.00 93.06 142 HIS A O 1
ATOM 1097 N N . SER A 1 143 ? 15.883 -17.531 -2.525 1.00 92.75 143 SER A N 1
ATOM 1098 C CA . SER A 1 143 ? 17.089 -17.687 -3.349 1.00 92.75 143 SER A CA 1
ATOM 1099 C C . SER A 1 143 ? 17.129 -16.615 -4.447 1.00 92.75 143 SER A C 1
ATOM 1101 O O . SER A 1 143 ? 16.669 -16.854 -5.564 1.00 92.75 143 SER A O 1
ATOM 1103 N N . PRO A 1 144 ? 17.578 -15.382 -4.135 1.00 94.44 144 PRO A N 1
ATOM 1104 C CA . PRO A 1 144 ? 17.511 -14.257 -5.063 1.00 94.44 144 PRO A CA 1
ATOM 1105 C C . PRO A 1 144 ? 18.525 -14.375 -6.213 1.00 94.44 144 PRO A C 1
ATOM 1107 O O . PRO A 1 144 ? 19.672 -14.764 -6.014 1.00 94.44 144 PRO A O 1
ATOM 1110 N N . VAL A 1 145 ? 18.136 -13.954 -7.421 1.00 93.06 145 VAL A N 1
ATOM 1111 C CA . VAL A 1 145 ? 18.996 -14.023 -8.623 1.00 93.06 145 VAL A CA 1
ATOM 1112 C C . VAL A 1 145 ? 19.576 -12.653 -8.969 1.00 93.06 145 VAL A C 1
ATOM 1114 O O . VAL A 1 145 ? 18.828 -11.718 -9.213 1.00 93.06 145 VAL A O 1
ATOM 1117 N N . PHE A 1 146 ? 20.895 -12.509 -9.104 1.00 93.00 146 PHE A N 1
ATOM 1118 C CA . PHE A 1 146 ? 21.548 -11.244 -9.497 1.00 93.00 146 PHE A CA 1
ATOM 1119 C C . PHE A 1 146 ? 22.410 -11.406 -10.760 1.00 93.00 146 PHE A C 1
ATOM 1121 O O . PHE A 1 146 ? 23.598 -11.104 -10.752 1.00 93.00 146 PHE A O 1
ATOM 1128 N N . SER A 1 147 ? 21.819 -11.905 -11.848 1.00 89.06 147 SER A N 1
ATOM 1129 C CA . SER A 1 147 ? 22.537 -12.221 -13.095 1.00 89.06 147 SER A CA 1
ATOM 1130 C C . SER A 1 147 ? 22.867 -11.019 -13.988 1.00 89.06 147 SER A C 1
ATOM 1132 O O . SER A 1 147 ? 23.670 -11.151 -14.907 1.00 89.06 147 SER A O 1
ATOM 1134 N N . SER A 1 148 ? 22.272 -9.847 -13.750 1.00 90.88 148 SER A N 1
ATOM 1135 C CA . SER A 1 148 ? 22.499 -8.645 -14.560 1.00 90.88 148 SER A CA 1
ATOM 1136 C C . SER A 1 148 ? 22.593 -7.388 -13.700 1.00 90.88 148 SER A C 1
ATOM 1138 O O . SER A 1 148 ? 21.970 -7.296 -12.644 1.00 90.88 148 SER A O 1
ATOM 1140 N N . LYS A 1 149 ? 23.329 -6.378 -14.183 1.00 89.56 149 LYS A N 1
ATOM 1141 C CA . LYS A 1 149 ? 23.479 -5.072 -13.514 1.00 89.56 149 LYS A CA 1
ATOM 1142 C C . LYS A 1 149 ? 22.154 -4.321 -13.360 1.00 89.56 149 LYS A C 1
ATOM 1144 O O . LYS A 1 149 ? 22.054 -3.459 -12.499 1.00 89.56 149 LYS A O 1
ATOM 1149 N N . VAL A 1 150 ? 21.144 -4.644 -14.173 1.00 90.69 150 VAL A N 1
ATOM 1150 C CA . VAL A 1 150 ? 19.816 -4.009 -14.096 1.00 90.69 150 VAL A CA 1
ATOM 1151 C C . VAL A 1 150 ? 18.947 -4.558 -12.959 1.00 90.69 150 VAL A C 1
ATOM 1153 O O . VAL A 1 150 ? 17.917 -3.968 -12.639 1.00 90.69 150 VAL A O 1
ATOM 1156 N N . HIS A 1 151 ? 19.340 -5.684 -12.357 1.00 95.00 151 HIS A N 1
ATOM 1157 C CA . HIS A 1 151 ? 18.578 -6.353 -11.307 1.00 95.00 151 HIS A CA 1
ATOM 1158 C C . HIS A 1 151 ? 18.663 -5.601 -9.981 1.00 95.00 151 HIS A C 1
ATOM 1160 O O . HIS A 1 151 ? 19.741 -5.229 -9.520 1.00 95.00 151 HIS A O 1
ATOM 1166 N N . GLY A 1 152 ? 17.510 -5.424 -9.342 1.00 95.31 152 GLY A N 1
ATOM 1167 C CA . GLY A 1 152 ? 17.377 -4.722 -8.070 1.00 95.31 152 GLY A CA 1
ATOM 1168 C C . GLY A 1 152 ? 17.263 -3.202 -8.197 1.00 95.31 152 GLY A C 1
ATOM 1169 O O . GLY A 1 152 ? 16.875 -2.569 -7.218 1.00 95.31 152 GLY A O 1
ATOM 1170 N N . ILE A 1 153 ? 17.514 -2.620 -9.378 1.00 96.44 153 ILE A N 1
ATOM 1171 C CA . ILE A 1 153 ? 17.394 -1.173 -9.606 1.00 96.44 153 ILE A CA 1
ATOM 1172 C C . ILE A 1 153 ? 15.950 -0.705 -9.363 1.00 96.44 153 ILE A C 1
ATOM 1174 O O . ILE A 1 153 ? 14.995 -1.358 -9.790 1.00 96.44 153 ILE A O 1
ATOM 1178 N N . THR A 1 154 ? 15.784 0.433 -8.689 1.00 97.00 154 THR A N 1
ATOM 1179 C CA . THR A 1 154 ? 14.495 1.084 -8.457 1.00 97.00 154 THR A CA 1
ATOM 1180 C C . THR A 1 154 ? 13.908 1.608 -9.762 1.00 97.00 154 THR A C 1
ATOM 1182 O O . THR A 1 154 ? 14.606 2.113 -10.646 1.00 97.00 154 THR A O 1
ATOM 1185 N N . ARG A 1 155 ? 12.588 1.483 -9.913 1.00 96.88 155 ARG A N 1
ATOM 1186 C CA . ARG A 1 155 ? 11.902 1.813 -11.165 1.00 96.88 155 ARG A CA 1
ATOM 1187 C C . ARG A 1 155 ? 10.703 2.708 -10.920 1.00 96.88 155 ARG A C 1
ATOM 1189 O O . ARG A 1 155 ? 10.006 2.599 -9.911 1.00 96.88 155 ARG A O 1
ATOM 1196 N N . SER A 1 156 ? 10.416 3.569 -11.885 1.00 95.69 156 SER A N 1
ATOM 1197 C CA . SER A 1 156 ? 9.194 4.367 -11.911 1.00 95.69 156 SER A CA 1
ATOM 1198 C C . SER A 1 156 ? 8.257 3.884 -13.009 1.00 95.69 156 SER A C 1
ATOM 1200 O O . SER A 1 156 ? 8.690 3.439 -14.071 1.00 95.69 156 SER A O 1
ATOM 1202 N N . LYS A 1 157 ? 6.960 3.945 -12.734 1.00 95.38 157 LYS A N 1
ATOM 1203 C CA . LYS A 1 157 ? 5.893 3.705 -13.699 1.00 95.38 157 LYS A CA 1
ATOM 1204 C C . LYS A 1 157 ? 5.904 4.798 -14.755 1.00 95.38 157 LYS A C 1
ATOM 1206 O O . LYS A 1 157 ? 6.109 5.969 -14.433 1.00 95.38 157 LYS A O 1
ATOM 1211 N N . ILE A 1 158 ? 5.656 4.395 -15.992 1.00 88.62 158 ILE A N 1
ATOM 1212 C CA . ILE A 1 158 ? 5.545 5.314 -17.121 1.00 88.62 158 ILE A CA 1
ATOM 1213 C C . ILE A 1 158 ? 4.140 5.923 -17.104 1.00 88.62 158 ILE A C 1
ATOM 1215 O O . ILE A 1 158 ? 3.146 5.199 -17.069 1.00 88.62 158 ILE A O 1
ATOM 1219 N N . GLU A 1 159 ? 4.052 7.249 -17.138 1.00 83.25 159 GLU A N 1
ATOM 1220 C CA . GLU A 1 159 ? 2.781 7.965 -17.273 1.00 83.25 159 GLU A CA 1
ATOM 1221 C C . GLU A 1 159 ? 2.056 7.539 -18.563 1.00 83.25 159 GLU A C 1
ATOM 1223 O O . GLU A 1 159 ? 2.680 7.405 -19.613 1.00 83.25 159 GLU A O 1
ATOM 1228 N N . ASN A 1 160 ? 0.747 7.275 -18.486 1.00 80.75 160 ASN A N 1
ATOM 1229 C CA . ASN A 1 160 ? -0.073 6.687 -19.564 1.00 80.75 160 ASN A CA 1
ATOM 1230 C C . ASN A 1 160 ? 0.337 5.277 -20.048 1.00 80.75 160 ASN A C 1
ATOM 1232 O O . ASN A 1 160 ? -0.308 4.734 -20.947 1.00 80.75 160 ASN A O 1
ATOM 1236 N N . GLY A 1 161 ? 1.344 4.651 -19.438 1.00 82.25 161 GLY A N 1
ATOM 1237 C CA . GLY A 1 161 ? 1.76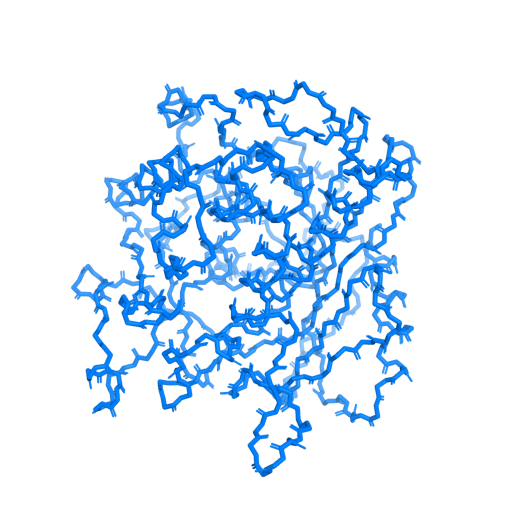7 3.280 -19.714 1.00 82.25 161 GLY A CA 1
ATOM 1238 C C . GLY A 1 161 ? 1.436 2.311 -18.577 1.00 82.25 161 GLY A C 1
ATOM 1239 O O . GLY A 1 161 ? 0.943 2.698 -17.521 1.00 82.25 161 GLY A O 1
ATOM 1240 N N . GLU A 1 162 ? 1.724 1.031 -18.807 1.00 80.94 162 GLU A N 1
ATOM 1241 C CA . GLU A 1 162 ? 1.604 -0.045 -17.801 1.00 80.94 162 GLU A CA 1
ATOM 1242 C C . GLU A 1 162 ? 2.988 -0.589 -17.380 1.00 80.94 162 GLU A C 1
ATOM 1244 O O . GLU A 1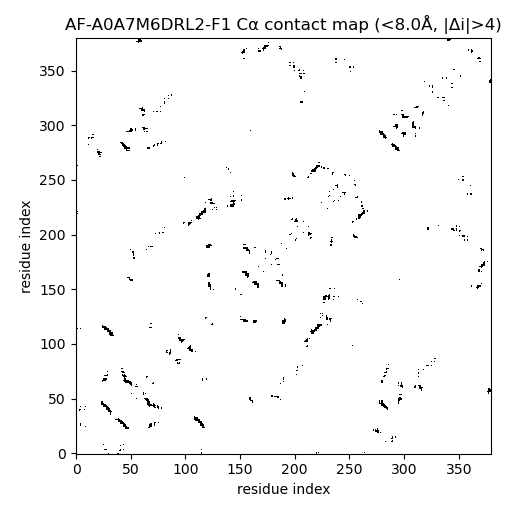 162 ? 3.118 -1.354 -16.425 1.00 80.94 162 GLU A O 1
ATOM 1249 N N . GLY A 1 163 ? 4.039 -0.167 -18.092 1.00 87.00 163 GLY A N 1
ATOM 1250 C CA . GLY A 1 163 ? 5.427 -0.551 -17.858 1.00 87.00 163 GLY A CA 1
ATOM 1251 C C . GLY A 1 163 ? 6.161 0.341 -16.855 1.00 87.00 163 GLY A C 1
ATOM 1252 O O . GLY A 1 163 ? 5.610 1.270 -16.259 1.00 87.00 163 GLY A O 1
ATOM 1253 N N . THR A 1 164 ? 7.451 0.056 -16.684 1.00 94.62 164 THR A N 1
ATOM 1254 C CA . THR A 1 164 ? 8.335 0.800 -15.779 1.00 94.62 164 THR A CA 1
ATOM 1255 C C . THR A 1 164 ? 9.689 1.071 -16.425 1.00 94.62 164 THR A C 1
ATOM 1257 O O . THR A 1 164 ? 10.168 0.261 -17.221 1.00 94.62 164 THR A O 1
ATOM 1260 N N . ILE A 1 165 ? 10.335 2.164 -16.028 1.00 94.19 165 ILE A N 1
ATOM 1261 C CA . ILE A 1 165 ? 11.698 2.546 -16.422 1.00 94.19 165 ILE A CA 1
ATOM 1262 C C . ILE A 1 165 ? 12.603 2.654 -15.187 1.00 94.19 165 ILE A C 1
ATOM 1264 O O . ILE A 1 165 ? 12.087 2.987 -14.114 1.00 94.19 165 ILE A O 1
ATOM 1268 N N . PRO A 1 166 ? 13.917 2.370 -15.300 1.00 94.69 166 PRO A N 1
ATOM 1269 C CA . PRO A 1 166 ? 14.884 2.676 -14.244 1.00 94.69 166 PRO A CA 1
ATOM 1270 C C . PRO A 1 166 ? 14.801 4.146 -13.820 1.00 94.69 166 PRO A C 1
ATOM 1272 O O . PRO A 1 166 ? 14.422 4.998 -14.621 1.00 94.69 166 PRO A O 1
ATOM 1275 N N . ILE A 1 167 ? 15.128 4.433 -12.563 1.00 92.81 167 ILE A N 1
ATOM 1276 C CA . ILE A 1 167 ? 15.222 5.807 -12.062 1.00 92.81 167 ILE A CA 1
ATOM 1277 C C . ILE A 1 167 ? 16.687 6.239 -12.095 1.00 92.81 167 ILE A C 1
ATOM 1279 O O . ILE A 1 167 ? 17.532 5.619 -11.447 1.00 92.81 167 ILE A O 1
ATOM 1283 N N . GLU A 1 168 ? 16.976 7.315 -12.821 1.00 85.25 168 GLU A N 1
ATOM 1284 C CA . GLU A 1 168 ? 18.309 7.921 -12.855 1.00 85.25 168 GLU A CA 1
ATOM 1285 C C . GLU A 1 168 ? 18.560 8.774 -11.596 1.00 85.25 168 GLU A C 1
ATOM 1287 O O . GLU A 1 168 ? 17.624 9.179 -10.896 1.00 85.25 168 GLU A O 1
ATOM 1292 N N . LYS A 1 169 ? 19.832 9.020 -11.253 1.00 75.00 169 LYS A N 1
ATOM 1293 C CA . LYS A 1 169 ? 20.206 9.669 -9.978 1.00 75.00 169 LYS A CA 1
ATOM 1294 C C . LYS A 1 169 ? 19.692 11.111 -9.899 1.00 75.00 169 LYS A C 1
ATOM 1296 O O . LYS A 1 169 ? 19.309 11.567 -8.822 1.00 75.00 169 LYS A O 1
ATOM 1301 N N . GLU A 1 170 ? 19.638 11.786 -11.037 1.00 70.88 170 GLU A N 1
ATOM 1302 C CA . GLU A 1 170 ? 19.254 13.183 -11.231 1.00 70.88 170 GLU A CA 1
ATOM 1303 C C . GLU A 1 170 ? 17.724 13.374 -11.207 1.00 70.88 170 GLU A C 1
ATOM 1305 O O . GLU A 1 170 ? 17.226 14.475 -10.989 1.00 70.88 170 GLU A O 1
ATOM 1310 N N . GLU A 1 171 ? 16.953 12.292 -11.363 1.00 71.25 171 GLU A N 1
ATOM 1311 C CA . GLU A 1 171 ? 15.492 12.317 -11.532 1.00 71.25 171 GLU A CA 1
ATOM 1312 C C . GLU A 1 171 ? 14.710 12.073 -10.225 1.00 71.25 171 GLU A C 1
ATOM 1314 O O . GLU A 1 171 ? 13.495 11.848 -10.235 1.00 71.25 171 GLU A O 1
ATOM 1319 N N . ALA A 1 172 ? 15.398 12.083 -9.079 1.00 72.06 172 ALA A N 1
ATOM 1320 C CA . ALA A 1 172 ? 14.817 11.709 -7.789 1.00 72.06 172 ALA A CA 1
ATOM 1321 C C . ALA A 1 172 ? 13.807 12.731 -7.236 1.00 72.06 172 ALA A C 1
ATOM 1323 O O . ALA A 1 172 ? 12.918 12.370 -6.453 1.00 72.06 172 ALA A O 1
ATOM 1324 N N . VAL A 1 173 ? 13.956 14.003 -7.615 1.00 85.62 173 VAL A N 1
ATOM 1325 C CA . VAL A 1 173 ? 13.171 15.124 -7.089 1.00 85.62 173 VAL A CA 1
ATOM 1326 C C . VAL A 1 173 ? 12.114 15.545 -8.105 1.00 85.62 173 VAL A C 1
ATOM 1328 O O . VAL A 1 173 ? 12.395 15.739 -9.283 1.00 85.62 173 VAL A O 1
ATOM 1331 N N . GLN A 1 174 ? 10.882 15.699 -7.626 1.00 91.31 174 GLN A N 1
ATOM 1332 C CA . GLN A 1 174 ? 9.756 16.212 -8.400 1.00 91.31 174 GLN A CA 1
ATOM 1333 C C . GLN A 1 174 ? 9.237 17.478 -7.733 1.00 91.31 174 GLN A C 1
ATOM 1335 O O . GLN A 1 174 ? 9.019 17.472 -6.518 1.00 91.31 174 GLN A O 1
ATOM 1340 N N . THR A 1 175 ? 8.983 18.522 -8.517 1.00 91.25 175 THR A N 1
ATOM 1341 C CA . THR A 1 175 ? 8.331 19.743 -8.038 1.00 91.25 175 THR A CA 1
ATOM 1342 C C . THR A 1 175 ? 6.918 19.841 -8.601 1.00 91.25 175 THR A C 1
ATOM 1344 O O . THR A 1 175 ? 6.613 19.307 -9.670 1.00 91.25 175 THR A O 1
ATOM 1347 N N . PHE A 1 176 ? 6.011 20.458 -7.843 1.00 90.31 176 PHE A N 1
ATOM 1348 C CA . PHE A 1 176 ? 4.607 20.544 -8.241 1.00 90.31 176 PHE A CA 1
ATOM 1349 C C . PHE A 1 176 ? 4.431 21.423 -9.488 1.00 90.31 176 PHE A C 1
ATOM 1351 O O . PHE A 1 176 ? 3.750 21.033 -10.433 1.00 90.31 176 PHE A O 1
ATOM 1358 N N . ASP A 1 177 ? 5.114 22.566 -9.525 1.00 90.31 177 ASP A N 1
ATOM 1359 C CA . ASP A 1 177 ? 5.155 23.479 -10.668 1.00 90.31 177 ASP A CA 1
ATOM 1360 C C . ASP A 1 177 ? 5.778 22.827 -11.911 1.00 90.31 177 ASP A C 1
ATOM 1362 O O . ASP A 1 177 ? 5.246 22.978 -13.009 1.00 90.31 177 ASP A O 1
ATOM 1366 N N . GLY A 1 178 ? 6.847 22.045 -11.738 1.00 91.56 178 GLY A N 1
ATOM 1367 C CA . GLY A 1 178 ? 7.481 21.283 -12.810 1.00 91.56 178 GLY A CA 1
ATOM 1368 C C . GLY A 1 178 ? 6.499 20.302 -13.441 1.00 91.56 178 GLY A C 1
ATOM 1369 O O . GLY A 1 178 ? 6.330 20.293 -14.661 1.00 91.56 178 GLY A O 1
ATOM 1370 N N . ILE A 1 179 ? 5.783 19.533 -12.614 1.00 92.06 179 ILE A N 1
ATOM 1371 C CA . ILE A 1 179 ? 4.764 18.579 -13.076 1.00 92.06 179 ILE A CA 1
ATOM 1372 C C . ILE A 1 179 ? 3.628 19.290 -13.821 1.00 92.06 179 ILE A C 1
ATOM 1374 O O . ILE A 1 179 ? 3.224 18.844 -14.895 1.00 92.06 179 ILE A O 1
ATOM 1378 N N . LEU A 1 180 ? 3.136 20.417 -13.298 1.00 87.06 180 LEU A N 1
ATOM 1379 C CA . LEU A 1 180 ? 2.095 21.200 -13.970 1.00 87.06 180 LEU A CA 1
ATOM 1380 C C . LEU A 1 180 ? 2.559 21.781 -15.313 1.00 87.06 180 LEU A C 1
ATOM 1382 O O . LEU A 1 180 ? 1.759 21.886 -16.241 1.00 87.06 180 LEU A O 1
ATOM 1386 N N . ARG A 1 181 ? 3.848 22.112 -15.437 1.00 88.81 181 ARG A N 1
ATOM 1387 C CA . ARG A 1 181 ? 4.481 22.601 -16.673 1.00 88.81 181 ARG A CA 1
ATOM 1388 C C . ARG A 1 181 ? 4.890 21.483 -17.642 1.00 88.81 181 ARG A C 1
ATOM 1390 O O . ARG A 1 181 ? 5.507 21.770 -18.663 1.00 88.81 181 ARG A O 1
ATOM 1397 N N . GLY A 1 182 ? 4.541 20.227 -17.355 1.00 85.88 182 GLY A N 1
ATOM 1398 C CA . GLY A 1 182 ? 4.757 19.091 -18.256 1.00 85.88 182 GLY A CA 1
ATOM 1399 C C . GLY A 1 182 ? 5.920 18.166 -17.886 1.00 85.88 182 GLY A C 1
ATOM 1400 O O . GLY A 1 182 ? 6.210 17.236 -18.642 1.00 85.88 182 GLY A O 1
ATOM 1401 N N . GLN A 1 183 ? 6.576 18.354 -16.733 1.00 89.38 183 GLN A N 1
ATOM 1402 C CA . GLN A 1 183 ? 7.478 17.335 -16.190 1.00 89.38 183 GLN A CA 1
ATOM 1403 C C . GLN A 1 183 ? 6.681 16.055 -15.900 1.00 89.38 183 GLN A C 1
ATOM 1405 O O . GLN A 1 183 ? 5.596 16.085 -15.322 1.00 89.38 183 GLN A O 1
ATOM 1410 N N . ARG A 1 184 ? 7.237 14.905 -16.289 1.00 89.00 184 ARG A N 1
ATOM 1411 C CA . ARG A 1 184 ? 6.568 13.607 -16.129 1.00 89.00 184 ARG A CA 1
ATOM 1412 C C . ARG A 1 184 ? 6.330 13.275 -14.659 1.00 89.00 184 ARG A C 1
ATOM 1414 O O . ARG A 1 184 ? 7.264 13.320 -13.854 1.00 89.00 184 ARG A O 1
ATOM 1421 N N . LEU A 1 185 ? 5.113 12.835 -14.334 1.00 92.25 185 LEU A N 1
ATOM 1422 C CA . LEU A 1 185 ? 4.793 12.353 -12.993 1.00 92.25 185 LEU A CA 1
ATOM 1423 C C . LEU A 1 185 ? 5.362 10.945 -12.783 1.00 92.25 185 LEU A C 1
ATOM 1425 O O . LEU A 1 185 ? 4.893 9.960 -13.350 1.00 92.25 185 LEU A O 1
ATOM 1429 N N . ARG A 1 186 ? 6.332 10.820 -11.884 1.00 93.62 186 ARG A N 1
ATOM 1430 C CA . ARG A 1 186 ? 6.985 9.554 -11.540 1.00 93.62 186 ARG A CA 1
ATOM 1431 C C . ARG A 1 186 ? 6.386 8.948 -10.290 1.00 93.62 186 ARG A C 1
ATOM 1433 O O . ARG A 1 186 ? 6.348 9.560 -9.216 1.00 93.62 186 ARG A O 1
ATOM 1440 N N . THR A 1 187 ? 5.945 7.704 -10.411 1.00 96.00 187 THR A N 1
ATOM 1441 C CA . THR A 1 187 ? 5.437 6.880 -9.311 1.00 96.00 187 THR A CA 1
ATOM 1442 C C . THR A 1 187 ? 6.273 5.616 -9.214 1.00 96.00 187 THR A C 1
ATOM 1444 O O . THR A 1 187 ? 6.437 4.937 -10.215 1.00 96.00 187 THR A O 1
ATOM 1447 N N . MET A 1 188 ? 6.784 5.283 -8.025 1.00 97.81 188 MET A N 1
ATOM 1448 C CA . MET A 1 188 ? 7.564 4.053 -7.816 1.00 97.81 188 MET A CA 1
ATOM 1449 C C . MET A 1 188 ? 6.810 2.802 -8.278 1.00 97.81 188 MET A C 1
ATOM 1451 O O . MET A 1 188 ? 5.579 2.738 -8.160 1.00 97.81 188 MET A O 1
ATOM 1455 N N . SER A 1 189 ? 7.554 1.810 -8.760 1.00 98.12 189 SER A N 1
ATOM 1456 C CA . SER A 1 189 ? 7.023 0.519 -9.191 1.00 98.12 189 SER A CA 1
ATOM 1457 C C . SER A 1 189 ? 6.363 -0.251 -8.041 1.00 98.12 189 SER A C 1
ATOM 1459 O O . SER A 1 189 ? 6.577 0.042 -6.859 1.00 98.12 189 SER A O 1
ATOM 1461 N N . CYS A 1 190 ? 5.532 -1.239 -8.372 1.00 98.44 190 CYS A N 1
ATOM 1462 C CA . CYS A 1 190 ? 4.884 -2.061 -7.357 1.00 98.44 190 CYS A CA 1
ATOM 1463 C C . CYS A 1 190 ? 5.890 -2.944 -6.615 1.00 98.44 190 CYS A C 1
ATOM 1465 O O . CYS A 1 190 ? 5.787 -3.048 -5.395 1.00 98.44 190 CYS A O 1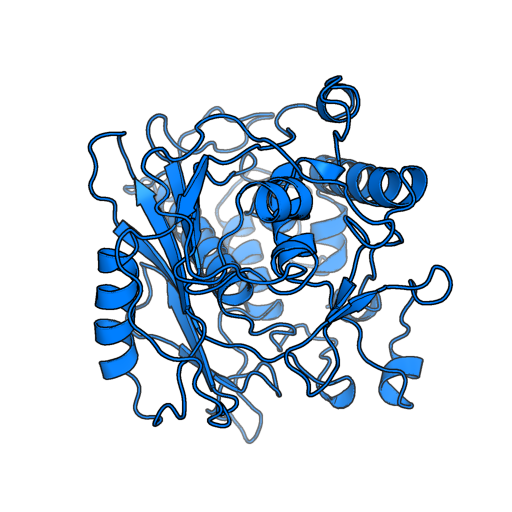
ATOM 1467 N N . SER A 1 191 ? 6.903 -3.491 -7.301 1.00 98.56 191 SER A N 1
ATOM 1468 C CA . SER A 1 191 ? 7.993 -4.229 -6.648 1.00 98.56 191 SER A CA 1
ATOM 1469 C C . SER A 1 191 ? 8.693 -3.381 -5.582 1.00 98.56 191 SER A C 1
ATOM 1471 O O . SER A 1 191 ? 8.872 -3.828 -4.451 1.00 98.56 191 SER A O 1
ATOM 1473 N N . ASP A 1 192 ? 9.010 -2.119 -5.900 1.00 98.62 192 ASP A N 1
ATOM 1474 C CA . ASP A 1 192 ? 9.650 -1.196 -4.953 1.00 98.62 192 ASP A CA 1
ATOM 1475 C C . ASP A 1 192 ? 8.754 -0.870 -3.758 1.00 98.62 192 ASP A C 1
ATOM 1477 O O . ASP A 1 192 ? 9.216 -0.799 -2.618 1.00 98.62 192 ASP A O 1
ATOM 1481 N N . LYS A 1 193 ? 7.450 -0.715 -3.993 1.00 98.81 193 LYS A N 1
ATOM 1482 C CA . LYS A 1 193 ? 6.477 -0.472 -2.924 1.00 98.81 193 LYS A CA 1
ATOM 1483 C C . LYS A 1 193 ? 6.312 -1.676 -2.007 1.00 98.81 193 LYS A C 1
ATOM 1485 O O . LYS A 1 193 ? 6.321 -1.473 -0.799 1.00 98.81 193 LYS A O 1
ATOM 1490 N N . ILE A 1 194 ? 6.219 -2.888 -2.549 1.00 98.81 194 ILE A N 1
ATOM 1491 C CA . ILE A 1 194 ? 6.149 -4.118 -1.749 1.00 98.81 194 ILE A CA 1
ATOM 1492 C C . ILE A 1 194 ? 7.444 -4.299 -0.950 1.00 98.81 194 ILE A C 1
ATOM 1494 O O . ILE A 1 194 ? 7.380 -4.581 0.242 1.00 98.81 194 ILE A O 1
ATOM 1498 N N . CYS A 1 195 ? 8.603 -4.022 -1.557 1.00 98.75 195 CYS A N 1
ATOM 1499 C CA . CYS A 1 195 ? 9.888 -4.006 -0.856 1.00 98.75 195 CYS A CA 1
ATOM 1500 C C . CYS A 1 195 ? 9.892 -3.060 0.341 1.00 98.75 195 CYS A C 1
ATOM 1502 O O . CYS A 1 195 ? 10.298 -3.443 1.433 1.00 98.75 195 CYS A O 1
ATOM 1504 N N . ARG A 1 196 ? 9.335 -1.858 0.181 1.00 98.81 196 ARG A N 1
ATOM 1505 C CA . ARG A 1 196 ? 9.144 -0.945 1.306 1.00 98.81 196 ARG A CA 1
ATOM 1506 C C . ARG A 1 196 ? 8.194 -1.512 2.366 1.00 98.81 196 ARG A C 1
ATOM 1508 O O . ARG A 1 196 ? 8.457 -1.335 3.550 1.00 98.81 196 ARG A O 1
ATOM 1515 N N . TRP A 1 197 ? 7.095 -2.163 1.985 1.00 98.81 197 TRP A N 1
ATOM 1516 C CA . TRP A 1 197 ? 6.156 -2.754 2.952 1.00 98.81 197 TRP A CA 1
ATOM 1517 C C . TRP A 1 197 ? 6.791 -3.875 3.774 1.00 98.81 197 TRP A C 1
ATOM 1519 O O . TRP A 1 197 ? 6.461 -4.019 4.943 1.00 98.81 197 TRP A O 1
ATOM 1529 N N . ASN A 1 198 ? 7.739 -4.607 3.192 1.00 98.75 198 ASN A N 1
ATOM 1530 C CA . ASN A 1 198 ? 8.543 -5.600 3.897 1.00 98.75 198 ASN A CA 1
ATOM 1531 C C . ASN A 1 198 ? 9.591 -4.994 4.843 1.00 98.75 198 ASN A C 1
ATOM 1533 O O . ASN A 1 198 ? 10.338 -5.746 5.444 1.00 98.75 198 ASN A O 1
ATOM 1537 N N . VAL A 1 199 ? 9.652 -3.669 4.997 1.00 98.75 199 VAL A N 1
ATOM 1538 C CA . VAL A 1 199 ? 10.540 -3.009 5.968 1.00 98.75 199 VAL A CA 1
ATOM 1539 C C . VAL A 1 199 ? 9.758 -2.166 6.967 1.00 98.75 199 VAL A C 1
ATOM 1541 O O . VAL A 1 199 ? 9.986 -2.242 8.164 1.00 98.75 199 VAL A O 1
ATOM 1544 N N . VAL A 1 200 ? 8.814 -1.350 6.488 1.00 98.75 200 VAL A N 1
ATOM 1545 C CA . VAL A 1 200 ? 8.053 -0.428 7.356 1.00 98.75 200 VAL A CA 1
ATOM 1546 C C . VAL A 1 200 ? 6.655 -0.939 7.715 1.00 98.75 200 VAL A C 1
ATOM 1548 O O . VAL A 1 200 ? 5.876 -0.228 8.351 1.00 98.75 200 VAL A O 1
ATOM 1551 N N . GLY A 1 201 ? 6.307 -2.139 7.256 1.00 98.62 201 GLY A N 1
ATOM 1552 C CA . GLY A 1 201 ? 4.971 -2.710 7.355 1.00 98.62 201 GLY A CA 1
ATOM 1553 C C . GLY A 1 201 ? 3.966 -2.123 6.353 1.00 98.62 201 GLY A C 1
ATOM 1554 O O . GLY A 1 201 ? 4.174 -1.087 5.701 1.00 98.62 201 GLY A O 1
ATOM 1555 N N . VAL A 1 202 ? 2.835 -2.810 6.196 1.00 98.69 202 VAL A N 1
ATOM 1556 C CA . VAL A 1 202 ? 1.777 -2.436 5.245 1.00 98.69 202 VAL A CA 1
ATOM 1557 C C . VAL A 1 202 ? 0.881 -1.305 5.765 1.00 98.69 202 VAL A C 1
ATOM 1559 O O . VAL A 1 202 ? 0.311 -0.582 4.948 1.00 98.69 202 VAL A O 1
ATOM 1562 N N . GLN A 1 203 ? 0.800 -1.075 7.076 1.00 98.56 203 GLN A N 1
ATOM 1563 C CA . GLN A 1 203 ? -0.088 -0.104 7.736 1.00 98.56 203 GLN A CA 1
ATOM 1564 C C . GLN A 1 203 ? 0.227 1.361 7.378 1.00 98.56 203 GLN A C 1
ATOM 1566 O O . GLN A 1 203 ? -0.672 2.177 7.180 1.00 98.56 203 GLN A O 1
ATOM 1571 N N . GLY A 1 204 ? 1.506 1.690 7.169 1.00 98.38 204 GLY A N 1
ATOM 1572 C CA . GLY A 1 204 ? 1.949 3.053 6.861 1.00 98.38 204 GLY A CA 1
ATOM 1573 C C . GLY A 1 204 ? 2.077 3.973 8.085 1.00 98.38 204 GLY A C 1
ATOM 1574 O O . GLY A 1 204 ? 1.764 3.591 9.204 1.00 98.38 204 GLY A O 1
ATOM 1575 N N . ALA A 1 205 ? 2.544 5.203 7.841 1.00 98.06 205 ALA A N 1
ATOM 1576 C CA . ALA A 1 205 ? 2.953 6.145 8.891 1.00 98.06 205 ALA A CA 1
ATOM 1577 C C . ALA A 1 205 ? 1.831 6.514 9.872 1.00 98.06 205 ALA A C 1
ATOM 1579 O O . ALA A 1 205 ? 2.042 6.482 11.075 1.00 98.06 205 ALA A O 1
ATOM 1580 N N . LEU A 1 206 ? 0.632 6.833 9.371 1.00 97.81 206 LEU A N 1
ATOM 1581 C CA . LEU A 1 206 ? -0.465 7.253 10.244 1.00 97.81 206 LEU A CA 1
ATOM 1582 C C . LEU A 1 206 ? -0.848 6.137 11.222 1.00 97.81 206 LEU A C 1
ATOM 1584 O O . LEU A 1 206 ? -0.797 6.330 12.427 1.00 97.81 206 LEU A O 1
ATOM 1588 N N . LEU A 1 207 ? -1.134 4.933 10.725 1.00 97.81 207 LEU A N 1
ATOM 1589 C CA . LEU A 1 207 ? -1.480 3.816 11.603 1.00 97.81 207 LEU A CA 1
ATOM 1590 C C . LEU A 1 207 ? -0.331 3.382 12.526 1.00 97.81 207 LEU A C 1
ATOM 1592 O O . LEU A 1 207 ? -0.613 2.874 13.603 1.00 97.81 207 LEU A O 1
ATOM 1596 N N . SER A 1 208 ? 0.939 3.631 12.181 1.00 97.44 208 SER A N 1
ATOM 1597 C CA . SER A 1 208 ? 2.065 3.292 13.072 1.00 97.44 208 SER A CA 1
ATOM 1598 C C . SER A 1 208 ? 2.109 4.079 14.387 1.00 97.44 208 SER A C 1
ATOM 1600 O O . SER A 1 208 ? 2.865 3.703 15.281 1.00 97.44 208 SER A O 1
ATOM 1602 N N . HIS A 1 209 ? 1.293 5.131 14.522 1.00 96.06 209 HIS A N 1
ATOM 1603 C CA . HIS A 1 209 ? 1.046 5.765 15.816 1.00 96.06 209 HIS A CA 1
ATOM 1604 C C . HIS A 1 209 ? 0.331 4.818 16.777 1.00 96.06 209 HIS A C 1
ATOM 1606 O O . HIS A 1 209 ? 0.725 4.725 17.928 1.00 96.06 209 HIS A O 1
ATOM 1612 N N . PHE A 1 210 ? -0.668 4.077 16.293 1.00 96.25 210 PHE A N 1
ATOM 1613 C CA . PHE A 1 210 ? -1.567 3.285 17.136 1.00 96.25 210 PHE A CA 1
ATOM 1614 C C . PHE A 1 210 ? -1.222 1.802 17.196 1.00 96.25 210 PHE A C 1
ATOM 1616 O O . PHE A 1 210 ? -1.650 1.123 18.124 1.00 96.25 210 PHE A O 1
ATOM 1623 N N . MET A 1 211 ? -0.514 1.271 16.199 1.00 96.69 211 MET A N 1
ATOM 1624 C CA . MET A 1 211 ? -0.290 -0.167 16.079 1.00 96.69 211 MET A CA 1
ATOM 1625 C C . MET A 1 211 ? 1.126 -0.528 15.644 1.00 96.69 211 MET A C 1
ATOM 1627 O O . MET A 1 211 ? 1.788 0.223 14.920 1.00 96.69 211 MET A O 1
ATOM 1631 N N . ASP A 1 212 ? 1.544 -1.724 16.044 1.00 97.88 212 ASP A N 1
ATOM 1632 C CA . ASP A 1 212 ? 2.779 -2.339 15.577 1.00 97.88 212 ASP A CA 1
ATOM 1633 C C . ASP A 1 212 ? 2.741 -2.609 14.059 1.00 97.88 212 ASP A C 1
ATOM 1635 O O . ASP A 1 212 ? 1.664 -2.739 13.456 1.00 97.88 212 ASP A O 1
ATOM 1639 N N . PRO A 1 213 ? 3.912 -2.686 13.398 1.00 98.38 213 PRO A N 1
ATOM 1640 C CA . PRO A 1 213 ? 3.995 -2.966 11.976 1.00 98.38 213 PRO A CA 1
ATOM 1641 C C . PRO A 1 213 ? 3.360 -4.309 11.614 1.00 98.38 213 PRO A C 1
ATOM 1643 O O . PRO A 1 213 ? 3.667 -5.345 12.199 1.00 98.38 213 PRO A O 1
ATOM 1646 N N . VAL A 1 214 ? 2.511 -4.300 10.586 1.00 98.50 214 VAL A N 1
ATOM 1647 C CA . VAL A 1 214 ? 1.929 -5.526 10.025 1.00 98.50 214 VAL A CA 1
ATOM 1648 C C . VAL A 1 214 ? 2.703 -5.914 8.777 1.00 98.50 214 VAL A C 1
ATOM 1650 O O . VAL A 1 214 ? 2.877 -5.101 7.866 1.00 98.50 214 VAL A O 1
ATOM 1653 N N . TYR A 1 215 ? 3.131 -7.170 8.714 1.00 98.69 215 TYR A N 1
ATOM 1654 C CA . TYR A 1 215 ? 3.864 -7.726 7.582 1.00 98.69 215 TYR A CA 1
ATOM 1655 C C . TYR A 1 215 ? 3.062 -8.817 6.876 1.00 98.69 215 TYR A C 1
ATOM 1657 O O . TYR A 1 215 ? 2.132 -9.400 7.432 1.00 98.69 215 TYR A O 1
ATOM 1665 N N . LEU A 1 216 ? 3.431 -9.085 5.625 1.00 98.56 216 LEU A N 1
ATOM 1666 C CA . LEU A 1 216 ? 2.874 -10.198 4.867 1.00 98.56 216 LEU A CA 1
ATOM 1667 C C . LEU A 1 216 ? 3.490 -11.508 5.369 1.00 98.56 216 LEU A C 1
ATOM 1669 O O . LEU A 1 216 ? 4.712 -11.637 5.379 1.00 98.56 216 LEU A O 1
ATOM 1673 N N . GLY A 1 217 ? 2.661 -12.492 5.704 1.00 97.38 217 GLY A N 1
ATOM 1674 C CA . GLY A 1 217 ? 3.096 -13.876 5.896 1.00 97.38 217 GLY A CA 1
ATOM 1675 C C . GLY A 1 217 ? 3.434 -14.548 4.563 1.00 97.38 217 GLY A C 1
ATOM 1676 O O . GLY A 1 217 ? 4.372 -15.338 4.476 1.00 97.38 217 GLY A O 1
ATOM 1677 N N . SER A 1 218 ? 2.722 -14.189 3.488 1.00 97.44 218 SER A N 1
ATOM 1678 C CA . SER A 1 218 ? 3.051 -14.662 2.143 1.00 97.44 218 SER A CA 1
ATOM 1679 C C . SER A 1 218 ? 2.662 -13.718 1.007 1.00 97.44 218 SER A C 1
ATOM 1681 O O . SER A 1 218 ? 1.746 -12.907 1.145 1.00 97.44 218 SER A O 1
ATOM 1683 N N . LEU A 1 219 ? 3.292 -13.913 -0.155 1.00 97.69 219 LEU A N 1
ATOM 1684 C CA . LEU A 1 219 ? 2.932 -13.319 -1.439 1.00 97.69 219 LEU A CA 1
ATOM 1685 C C . LEU A 1 219 ? 2.806 -14.411 -2.517 1.00 97.69 219 LEU A C 1
ATOM 1687 O O . LEU A 1 219 ? 3.776 -15.079 -2.864 1.00 97.69 219 LEU A O 1
ATOM 1691 N N . THR A 1 220 ? 1.602 -14.597 -3.059 1.00 95.81 220 THR A N 1
ATOM 1692 C CA . THR A 1 220 ? 1.306 -15.596 -4.102 1.00 95.81 220 THR A CA 1
ATOM 1693 C C . THR A 1 220 ? 1.002 -14.923 -5.433 1.00 95.81 220 THR A C 1
ATOM 1695 O O . THR A 1 220 ? 0.163 -14.023 -5.486 1.00 95.81 220 THR A O 1
ATOM 1698 N N . LEU A 1 221 ? 1.632 -15.395 -6.511 1.00 94.56 221 LEU A N 1
ATOM 1699 C CA . LEU A 1 221 ? 1.384 -14.914 -7.869 1.00 94.56 221 LEU A CA 1
ATOM 1700 C C . LEU A 1 221 ? 0.498 -15.865 -8.682 1.00 94.56 221 LEU A C 1
ATOM 1702 O O . LEU A 1 221 ? 0.677 -17.082 -8.657 1.00 94.56 221 LEU A O 1
ATOM 1706 N N . GLY A 1 222 ? -0.440 -15.302 -9.441 1.00 91.62 222 GLY A N 1
ATOM 1707 C CA . GLY A 1 222 ? -1.203 -16.041 -10.451 1.00 91.62 222 GLY A CA 1
ATOM 1708 C C . GLY A 1 222 ? -0.375 -16.341 -11.705 1.00 91.62 222 GLY A C 1
ATOM 1709 O O . GLY A 1 222 ? -0.390 -17.457 -12.208 1.00 91.62 222 GLY A O 1
ATOM 1710 N N . TYR A 1 223 ? 0.388 -15.356 -12.182 1.00 88.38 223 TYR A N 1
ATOM 1711 C CA . TYR A 1 223 ? 1.176 -15.420 -13.413 1.00 88.38 223 TYR A CA 1
ATOM 1712 C C . TYR A 1 223 ? 2.543 -14.754 -13.258 1.00 88.38 223 TYR A C 1
ATOM 1714 O O . TYR A 1 223 ? 2.757 -13.986 -12.318 1.00 88.38 223 TYR A O 1
ATOM 1722 N N . LEU A 1 224 ? 3.443 -15.010 -14.215 1.00 88.44 224 LEU A N 1
ATOM 1723 C CA . LEU A 1 224 ? 4.797 -14.452 -14.263 1.00 88.44 224 LEU A CA 1
ATOM 1724 C C . LEU A 1 224 ? 5.533 -14.632 -12.932 1.00 88.44 224 LEU A C 1
ATOM 1726 O O . LEU A 1 224 ? 6.069 -13.685 -12.373 1.00 88.44 224 LEU A O 1
ATOM 1730 N N . TYR A 1 225 ? 5.572 -15.861 -12.430 1.00 91.25 225 TYR A N 1
ATOM 1731 C CA . TYR A 1 225 ? 6.366 -16.183 -11.254 1.00 91.25 225 TYR A CA 1
ATOM 1732 C C . TYR A 1 225 ? 7.743 -16.698 -11.649 1.00 91.25 225 TYR A C 1
ATOM 1734 O O . TYR A 1 225 ? 7.855 -17.720 -12.324 1.00 91.25 225 TYR A O 1
ATOM 1742 N N . ASP A 1 226 ? 8.761 -16.027 -11.132 1.00 91.75 226 ASP A N 1
ATOM 1743 C CA . ASP A 1 226 ? 10.109 -16.549 -10.994 1.00 91.75 226 ASP A CA 1
ATOM 1744 C C . ASP A 1 226 ? 10.543 -16.321 -9.543 1.00 91.75 226 ASP A C 1
ATOM 1746 O O . ASP A 1 226 ? 10.465 -15.199 -9.030 1.00 91.75 226 ASP A O 1
ATOM 1750 N N . HIS A 1 227 ? 10.964 -17.394 -8.872 1.00 92.62 227 HIS A N 1
ATOM 1751 C CA . HIS A 1 227 ? 11.273 -17.361 -7.446 1.00 92.62 227 HIS A CA 1
ATOM 1752 C C . HIS A 1 227 ? 12.392 -16.360 -7.132 1.00 92.62 227 HIS A C 1
ATOM 1754 O O . HIS A 1 227 ? 12.236 -15.488 -6.275 1.00 92.62 227 HIS A O 1
ATOM 1760 N N . GLY A 1 228 ? 13.512 -16.444 -7.851 1.00 93.88 228 GLY A N 1
ATOM 1761 C CA . GLY A 1 228 ? 14.692 -15.650 -7.540 1.00 93.88 228 GLY A CA 1
ATOM 1762 C C . GLY A 1 228 ? 14.564 -14.181 -7.920 1.00 93.88 228 GLY A C 1
ATOM 1763 O O . GLY A 1 228 ? 15.089 -13.314 -7.213 1.00 93.88 228 GLY A O 1
ATOM 1764 N N . HIS A 1 229 ? 13.830 -13.872 -8.989 1.00 95.31 229 HIS A N 1
ATOM 1765 C CA . HIS A 1 229 ? 13.537 -12.487 -9.355 1.00 95.31 229 HIS A CA 1
ATOM 1766 C C . HIS A 1 229 ? 12.548 -11.852 -8.376 1.00 95.31 229 HIS A C 1
ATOM 1768 O O . HIS A 1 229 ? 12.759 -10.715 -7.950 1.00 95.31 229 HIS A O 1
ATOM 1774 N N . LEU A 1 230 ? 11.526 -12.593 -7.939 1.00 96.44 230 LEU A N 1
ATOM 1775 C CA . LEU A 1 230 ? 10.565 -12.096 -6.961 1.00 96.44 230 LEU A CA 1
ATOM 1776 C C . LEU A 1 230 ? 11.203 -11.887 -5.578 1.00 96.44 230 LEU A C 1
ATOM 1778 O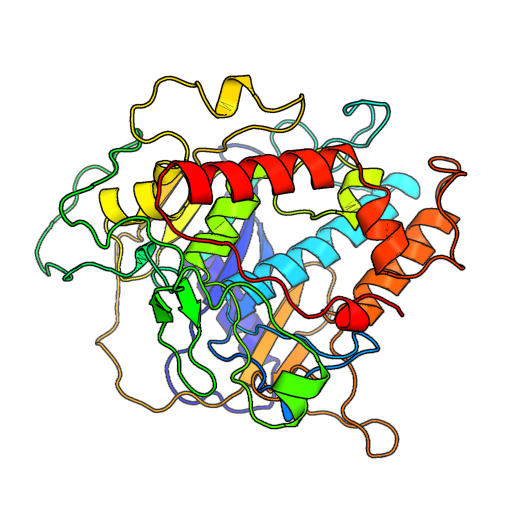 O . LEU A 1 230 ? 11.038 -10.803 -5.019 1.00 96.44 230 LEU A O 1
ATOM 1782 N N . CYS A 1 231 ? 11.977 -12.857 -5.063 1.00 96.00 231 CYS A N 1
ATOM 1783 C CA . CYS A 1 231 ? 12.743 -12.736 -3.809 1.00 96.00 231 CYS A CA 1
ATOM 1784 C C . CYS A 1 231 ? 13.574 -11.454 -3.781 1.00 96.00 231 CYS A C 1
ATOM 1786 O O . CYS A 1 231 ? 13.437 -10.620 -2.879 1.00 96.00 231 CYS A O 1
ATOM 1788 N N . ARG A 1 232 ? 14.407 -11.276 -4.815 1.00 97.00 232 ARG A N 1
ATOM 1789 C CA . ARG A 1 232 ? 15.242 -10.087 -4.986 1.00 97.00 232 ARG A CA 1
ATOM 1790 C C . ARG A 1 232 ? 14.407 -8.812 -4.938 1.00 97.00 232 ARG A C 1
ATOM 1792 O O . ARG A 1 232 ? 14.727 -7.909 -4.166 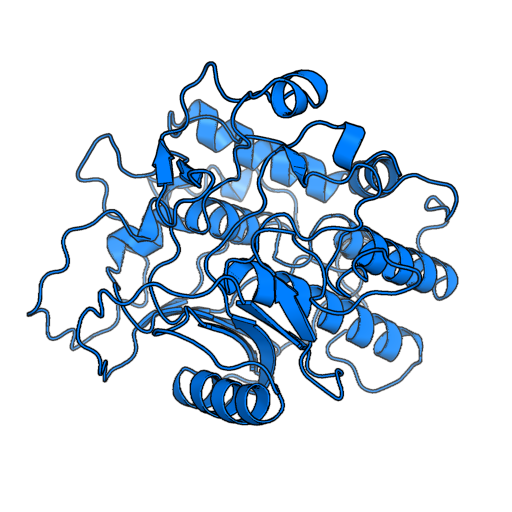1.00 97.00 232 ARG A O 1
ATOM 1799 N N . ALA A 1 233 ? 13.354 -8.750 -5.746 1.00 97.75 233 ALA A N 1
ATOM 1800 C CA . ALA A 1 233 ? 12.586 -7.536 -5.972 1.00 97.75 233 ALA A CA 1
ATOM 1801 C C . ALA A 1 233 ? 11.860 -7.032 -4.719 1.00 97.75 233 ALA A C 1
ATOM 1803 O O . ALA A 1 233 ? 11.766 -5.819 -4.510 1.00 97.75 233 ALA A O 1
ATOM 1804 N N . ILE A 1 234 ? 11.341 -7.946 -3.890 1.00 97.69 234 ILE A N 1
ATOM 1805 C CA . ILE A 1 234 ? 10.461 -7.592 -2.768 1.00 97.69 234 ILE A CA 1
ATOM 1806 C C . ILE A 1 234 ? 11.149 -7.571 -1.403 1.00 97.69 234 ILE A C 1
ATOM 1808 O O . ILE A 1 234 ? 10.522 -7.125 -0.451 1.00 97.69 234 ILE A O 1
ATOM 1812 N N . CYS A 1 235 ? 12.380 -8.063 -1.252 1.00 97.06 235 CYS A N 1
ATOM 1813 C CA . CYS A 1 235 ? 13.073 -8.024 0.046 1.00 97.06 235 CYS A CA 1
ATOM 1814 C C . CYS A 1 235 ? 14.590 -8.208 -0.083 1.00 97.06 235 CYS A C 1
ATOM 1816 O O . CYS A 1 235 ? 15.338 -7.325 0.329 1.00 97.06 235 CYS A O 1
ATOM 1818 N N . CYS A 1 236 ? 15.055 -9.294 -0.710 1.00 96.62 236 CYS A N 1
ATOM 1819 C CA . CYS A 1 236 ? 16.449 -9.739 -0.609 1.00 96.62 236 CYS A CA 1
ATOM 1820 C C . CYS A 1 236 ? 17.480 -8.785 -1.214 1.00 96.62 236 CYS A C 1
ATOM 1822 O O . CYS A 1 236 ? 18.654 -8.890 -0.890 1.00 96.62 236 CYS A O 1
ATOM 1824 N N . ARG A 1 237 ? 17.098 -7.840 -2.082 1.00 96.56 237 ARG A N 1
ATOM 1825 C CA . ARG A 1 237 ? 18.054 -6.820 -2.542 1.00 96.56 237 ARG A CA 1
ATOM 1826 C C . ARG A 1 237 ? 18.519 -5.877 -1.429 1.00 96.56 237 ARG A C 1
ATOM 1828 O O . ARG A 1 237 ? 19.574 -5.289 -1.585 1.00 96.56 237 ARG A O 1
ATOM 1835 N N . LEU A 1 238 ? 17.776 -5.740 -0.328 1.00 96.19 238 LEU A N 1
ATOM 1836 C CA . LEU A 1 238 ? 18.215 -4.958 0.837 1.00 96.19 238 LEU A CA 1
ATOM 1837 C C . LEU A 1 238 ? 19.201 -5.718 1.734 1.00 96.19 238 LEU A C 1
ATOM 1839 O O . LEU A 1 238 ? 19.868 -5.097 2.551 1.00 96.19 238 LEU A O 1
ATOM 1843 N N . ASP A 1 239 ? 19.318 -7.034 1.552 1.00 92.12 239 ASP A N 1
ATOM 1844 C CA . ASP A 1 239 ? 20.283 -7.888 2.244 1.00 92.12 239 ASP A CA 1
ATOM 1845 C C . ASP A 1 239 ? 20.862 -8.925 1.268 1.00 92.12 239 ASP A C 1
ATOM 1847 O O . ASP A 1 239 ? 20.660 -10.137 1.372 1.00 92.12 239 ASP A O 1
ATOM 1851 N N . LYS A 1 240 ? 21.544 -8.415 0.234 1.00 86.62 240 LYS A N 1
ATOM 1852 C CA . LYS A 1 240 ? 22.027 -9.212 -0.907 1.00 86.62 240 LYS A CA 1
ATOM 1853 C C . LYS A 1 240 ? 22.904 -10.395 -0.485 1.00 86.62 240 LYS A C 1
ATOM 1855 O O . LYS A 1 240 ? 22.860 -11.434 -1.139 1.00 86.62 240 LYS A O 1
ATOM 1860 N N . ASN A 1 241 ? 23.704 -10.214 0.563 1.00 84.06 241 ASN A N 1
ATOM 1861 C CA . ASN A 1 241 ? 24.671 -11.203 1.033 1.00 84.06 241 ASN A CA 1
ATOM 1862 C C . ASN A 1 241 ? 24.143 -12.029 2.217 1.00 84.06 241 ASN A C 1
ATOM 1864 O O . ASN A 1 241 ? 24.883 -12.866 2.726 1.00 84.06 241 ASN A O 1
ATOM 1868 N N . SER A 1 242 ? 22.889 -11.810 2.639 1.00 82.50 242 SER A N 1
ATOM 1869 C CA . SER A 1 242 ? 22.273 -12.487 3.787 1.00 82.50 242 SER A CA 1
ATOM 1870 C C . SER A 1 242 ? 23.123 -12.384 5.058 1.00 82.50 242 SER A C 1
ATOM 1872 O O . SER A 1 242 ? 23.269 -13.361 5.792 1.00 82.50 242 SER A O 1
ATOM 1874 N N . THR A 1 243 ? 23.735 -11.218 5.278 1.00 85.25 243 THR A N 1
ATOM 1875 C CA . THR A 1 243 ? 24.589 -10.960 6.447 1.00 85.25 243 THR A CA 1
ATOM 1876 C C . THR A 1 243 ? 23.774 -10.505 7.651 1.00 85.25 243 THR A C 1
ATOM 1878 O O . THR A 1 243 ? 24.285 -10.525 8.766 1.00 85.25 243 THR A O 1
ATOM 1881 N N . GLY A 1 244 ? 22.518 -10.091 7.446 1.00 87.88 244 GLY A N 1
ATOM 1882 C CA . GLY A 1 244 ? 21.699 -9.478 8.489 1.00 87.88 244 GLY A CA 1
ATOM 1883 C C . GLY A 1 244 ? 22.100 -8.033 8.810 1.00 87.88 244 GLY A C 1
ATOM 1884 O O . GLY A 1 244 ? 21.509 -7.425 9.698 1.00 87.88 244 GLY A O 1
ATOM 1885 N N . ASP A 1 245 ? 23.049 -7.436 8.075 1.00 90.00 245 ASP A N 1
ATOM 1886 C CA . ASP A 1 245 ? 23.571 -6.089 8.366 1.00 90.00 245 ASP A CA 1
ATOM 1887 C C . ASP A 1 245 ? 22.504 -4.998 8.256 1.00 90.00 245 ASP A C 1
ATOM 1889 O O . ASP A 1 245 ? 22.567 -3.978 8.944 1.00 90.00 245 ASP A O 1
ATOM 1893 N N . PHE A 1 246 ? 21.557 -5.159 7.329 1.00 94.44 246 PHE A N 1
ATOM 1894 C CA . PHE A 1 246 ? 20.449 -4.219 7.193 1.00 94.44 246 PHE A CA 1
ATOM 1895 C C . PHE A 1 246 ? 19.431 -4.404 8.317 1.00 94.44 246 PHE A C 1
ATOM 1897 O O . PHE A 1 246 ? 19.000 -3.417 8.905 1.00 94.44 246 PHE A O 1
ATOM 1904 N N . GLU A 1 247 ? 19.077 -5.652 8.634 1.00 93.44 247 GLU A N 1
ATOM 1905 C CA . GLU A 1 247 ? 18.116 -5.966 9.692 1.00 93.44 247 GLU A CA 1
ATOM 1906 C C . GLU A 1 247 ? 18.622 -5.518 11.066 1.00 93.44 247 GLU A C 1
ATOM 1908 O O . GLU A 1 247 ? 17.889 -4.848 11.785 1.00 93.44 247 GLU A O 1
ATOM 1913 N N . GLY A 1 248 ? 19.905 -5.737 11.374 1.00 93.81 248 GLY A N 1
ATOM 1914 C CA . GLY A 1 248 ? 20.530 -5.289 12.623 1.00 93.81 248 GLY A CA 1
ATOM 1915 C C . GLY A 1 248 ? 20.591 -3.766 12.817 1.00 93.81 248 GLY A C 1
ATOM 1916 O O . GLY A 1 248 ? 20.938 -3.305 13.900 1.00 93.81 248 GLY A O 1
ATOM 1917 N N . LYS A 1 249 ? 20.258 -2.967 11.792 1.00 95.88 249 LYS A N 1
ATOM 1918 C CA . LYS A 1 249 ? 20.142 -1.498 11.885 1.00 95.88 249 LYS A CA 1
ATOM 1919 C C . LYS A 1 249 ? 18.709 -1.022 12.128 1.00 95.88 249 LYS A C 1
ATOM 1921 O O . LYS A 1 249 ? 18.503 0.176 12.328 1.00 95.88 249 LYS A O 1
ATOM 1926 N N . LEU A 1 250 ? 17.716 -1.907 12.044 1.00 96.75 250 LEU A N 1
ATOM 1927 C CA . LEU A 1 250 ? 16.314 -1.556 12.246 1.00 96.75 250 LEU A CA 1
ATOM 1928 C C . LEU A 1 250 ? 16.001 -1.534 13.744 1.00 96.75 250 LEU A C 1
ATOM 1930 O O . LEU A 1 250 ? 16.417 -2.410 14.494 1.00 96.75 250 LEU A O 1
ATOM 1934 N N . ALA A 1 251 ? 15.267 -0.512 14.180 1.00 95.00 251 ALA A N 1
ATOM 1935 C CA . ALA A 1 251 ? 14.757 -0.459 15.542 1.00 95.00 251 ALA A CA 1
ATOM 1936 C C . ALA A 1 251 ? 13.522 -1.359 15.667 1.00 95.00 251 ALA A C 1
ATOM 1938 O O . ALA A 1 251 ? 12.621 -1.282 14.826 1.00 95.00 251 ALA A O 1
ATOM 1939 N N . GLU A 1 252 ? 13.449 -2.150 16.737 1.00 93.19 252 GLU A N 1
ATOM 1940 C CA . GLU A 1 252 ? 12.235 -2.886 17.099 1.00 93.19 252 GLU A CA 1
ATOM 1941 C C . GLU A 1 252 ? 11.020 -1.938 17.151 1.00 93.19 252 GLU A C 1
ATOM 1943 O O . GLU A 1 252 ? 11.152 -0.802 17.618 1.00 93.19 252 GLU A O 1
ATOM 1948 N N . PRO A 1 253 ? 9.829 -2.354 16.681 1.00 95.25 253 PRO A N 1
ATOM 1949 C CA . PRO A 1 253 ? 9.461 -3.669 16.126 1.00 95.25 253 PRO A CA 1
ATOM 1950 C C . PRO A 1 253 ? 9.632 -3.789 14.590 1.00 95.25 253 PRO A C 1
ATOM 1952 O O . PRO A 1 253 ? 8.968 -4.602 13.933 1.00 95.25 253 PRO A O 1
ATOM 1955 N N . PHE A 1 254 ? 10.424 -2.916 13.957 1.00 97.94 254 PHE A N 1
ATOM 1956 C CA . PHE A 1 254 ? 10.641 -2.966 12.510 1.00 97.94 254 PHE A CA 1
ATOM 1957 C C . PHE A 1 254 ? 11.674 -4.026 12.129 1.00 97.94 254 PHE A C 1
ATOM 1959 O O . PHE A 1 254 ? 12.688 -4.177 12.796 1.00 97.94 254 PHE A O 1
ATOM 1966 N N . ARG A 1 255 ? 11.438 -4.729 11.015 1.00 97.56 255 ARG A N 1
ATOM 1967 C CA . ARG A 1 255 ? 12.318 -5.802 10.529 1.00 97.56 255 ARG A CA 1
ATOM 1968 C C . ARG A 1 255 ? 12.304 -5.910 9.011 1.00 97.56 255 ARG A C 1
ATOM 1970 O O . ARG A 1 255 ? 11.379 -5.412 8.364 1.00 97.56 255 ARG A O 1
ATOM 1977 N N . LEU A 1 256 ? 13.288 -6.609 8.447 1.00 98.06 256 LEU A N 1
ATOM 1978 C CA . LEU A 1 256 ? 13.263 -6.997 7.038 1.00 98.06 256 LEU A CA 1
ATOM 1979 C C . LEU A 1 256 ? 12.450 -8.289 6.883 1.00 98.06 256 LEU A C 1
ATOM 1981 O O . LEU A 1 256 ? 12.920 -9.397 7.106 1.00 98.06 256 LEU A O 1
ATOM 1985 N N . ASN A 1 257 ? 11.191 -8.152 6.486 1.00 97.88 257 ASN A N 1
ATOM 1986 C CA . ASN A 1 257 ? 10.298 -9.282 6.287 1.00 97.88 257 ASN A CA 1
ATOM 1987 C C . ASN A 1 257 ? 10.611 -10.049 4.991 1.00 97.88 257 ASN A C 1
ATOM 1989 O O . ASN A 1 257 ? 10.564 -9.491 3.890 1.00 97.88 257 ASN A O 1
ATOM 1993 N N . HIS A 1 258 ? 10.805 -11.360 5.127 1.00 97.00 258 HIS A N 1
ATOM 1994 C CA . HIS A 1 258 ? 10.933 -12.313 4.027 1.00 97.00 258 HIS A CA 1
ATOM 1995 C C . HIS A 1 258 ? 9.672 -13.192 3.944 1.00 97.00 258 HIS A C 1
ATOM 1997 O O . HIS A 1 258 ? 9.658 -14.294 4.492 1.00 97.00 258 HIS A O 1
ATOM 2003 N N . PRO A 1 259 ? 8.586 -12.733 3.284 1.00 97.12 259 PRO A N 1
ATOM 2004 C CA . PRO A 1 259 ? 7.342 -13.498 3.222 1.00 97.12 259 PRO A CA 1
ATOM 2005 C C . PRO A 1 259 ? 7.549 -14.804 2.451 1.00 97.12 259 PRO A C 1
ATOM 2007 O O . PRO A 1 259 ? 8.367 -14.852 1.530 1.00 97.12 259 PRO A O 1
ATOM 2010 N N . TRP A 1 260 ? 6.756 -15.839 2.729 1.00 96.12 260 TRP A N 1
ATOM 2011 C CA . TRP A 1 260 ? 6.717 -16.996 1.831 1.00 96.12 260 TRP A CA 1
ATOM 2012 C C . TRP A 1 260 ? 6.268 -16.549 0.435 1.00 96.12 260 TRP A C 1
ATOM 2014 O O . TRP A 1 260 ? 5.296 -15.800 0.310 1.00 96.12 260 TRP A O 1
ATOM 2024 N N . ILE A 1 261 ? 6.951 -16.998 -0.617 1.00 94.81 261 ILE A N 1
ATOM 2025 C CA . ILE A 1 261 ? 6.587 -16.659 -1.993 1.00 94.81 261 ILE A CA 1
ATOM 2026 C C . ILE A 1 261 ? 6.273 -17.902 -2.813 1.00 94.81 261 ILE A C 1
ATOM 2028 O O . ILE A 1 261 ? 6.993 -18.896 -2.769 1.00 94.81 261 ILE A O 1
ATOM 2032 N N . GLY A 1 262 ? 5.240 -17.821 -3.641 1.00 92.25 262 GLY A N 1
ATOM 2033 C CA . GLY A 1 262 ? 4.844 -18.944 -4.482 1.00 92.25 262 GLY A CA 1
ATOM 2034 C C . GLY A 1 262 ? 3.956 -18.534 -5.641 1.00 92.25 262 GLY A C 1
ATOM 2035 O O . GLY A 1 262 ? 3.649 -17.352 -5.832 1.00 92.25 262 GLY A O 1
ATOM 2036 N N . ARG A 1 263 ? 3.519 -19.535 -6.403 1.00 90.25 263 ARG A N 1
ATOM 2037 C CA . ARG A 1 263 ? 2.531 -19.371 -7.468 1.00 90.25 263 ARG A CA 1
ATOM 2038 C C . ARG A 1 263 ? 1.417 -20.39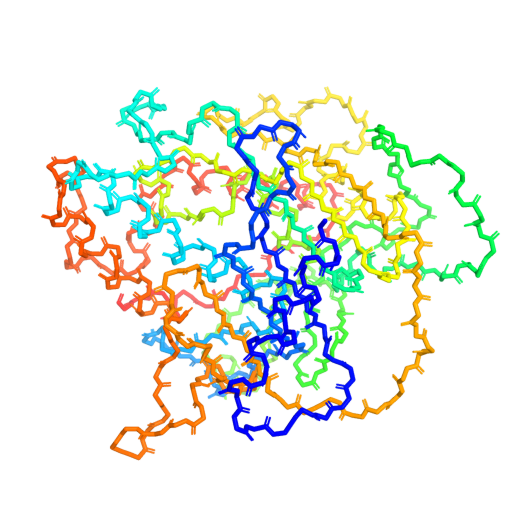9 -7.374 1.00 90.25 263 ARG A C 1
ATOM 2040 O O . ARG A 1 263 ? 1.522 -21.380 -6.645 1.00 90.25 263 ARG A O 1
ATOM 2047 N N . VAL A 1 264 ? 0.355 -20.160 -8.130 1.00 88.06 264 VAL A N 1
ATOM 2048 C CA . VAL A 1 264 ? -0.730 -21.127 -8.329 1.00 88.06 264 VAL A CA 1
ATOM 2049 C C . VAL A 1 264 ? -0.259 -22.351 -9.126 1.00 88.06 264 VAL A C 1
ATOM 2051 O O . VAL A 1 264 ? 0.671 -22.260 -9.929 1.00 88.06 264 VAL A O 1
ATOM 2054 N N . THR A 1 265 ? -0.896 -23.501 -8.894 1.00 78.25 265 THR A N 1
ATOM 2055 C CA . THR A 1 265 ? -0.597 -24.776 -9.574 1.00 78.25 265 THR A CA 1
ATOM 2056 C C . THR A 1 265 ? -1.103 -24.807 -11.013 1.00 78.25 265 THR A C 1
ATOM 2058 O O . THR A 1 265 ? -0.419 -25.328 -11.888 1.00 78.25 265 THR A O 1
ATOM 2061 N N . GLN A 1 266 ? -2.269 -24.214 -11.265 1.00 68.44 266 GLN A N 1
ATOM 2062 C CA . GLN A 1 266 ? -2.859 -24.079 -12.591 1.00 68.44 266 GLN A CA 1
ATOM 2063 C C . GLN A 1 266 ? -2.955 -22.601 -12.944 1.00 68.44 266 GLN A C 1
ATOM 2065 O O . GLN A 1 266 ? -3.502 -21.797 -12.185 1.00 68.44 266 GLN A O 1
ATOM 2070 N N . TYR A 1 267 ? -2.416 -22.254 -14.106 1.00 62.56 267 TYR A N 1
ATOM 2071 C CA . TYR A 1 267 ? -2.584 -20.943 -14.700 1.00 62.56 267 TYR A CA 1
ATOM 2072 C C . TYR A 1 267 ? -3.232 -21.104 -16.068 1.00 62.56 267 TYR A C 1
ATOM 2074 O O . TYR A 1 267 ? -2.593 -21.531 -17.025 1.00 62.56 267 TYR A O 1
ATOM 2082 N N . GLU A 1 268 ? -4.499 -20.724 -16.154 1.00 52.94 268 GLU A N 1
ATOM 2083 C CA . GLU A 1 268 ? -5.179 -20.539 -17.426 1.00 52.94 268 GLU A CA 1
ATOM 2084 C C . GLU A 1 268 ? -5.220 -19.041 -17.724 1.00 52.94 268 GLU A C 1
ATOM 2086 O O . GLU A 1 268 ? -5.987 -18.270 -17.138 1.00 52.94 268 GLU A O 1
ATOM 2091 N N . ALA A 1 269 ? -4.305 -18.597 -18.580 1.00 55.72 269 ALA A N 1
ATOM 2092 C CA . ALA A 1 269 ? -4.671 -17.759 -19.714 1.00 55.72 269 ALA A CA 1
ATOM 2093 C C . ALA A 1 269 ? -3.523 -17.650 -20.710 1.00 55.72 269 ALA A C 1
ATOM 2095 O O . ALA A 1 269 ? -2.347 -17.626 -20.345 1.00 55.72 269 ALA A O 1
ATOM 2096 N N . GLY A 1 270 ? -3.891 -17.466 -21.973 1.00 53.78 270 GLY A N 1
ATOM 2097 C CA . GLY A 1 270 ? -2.995 -16.864 -22.944 1.00 53.78 270 GLY A CA 1
ATOM 2098 C C . GLY A 1 270 ? -2.656 -15.420 -22.563 1.00 53.78 270 GLY A C 1
ATOM 2099 O O . GLY A 1 270 ? -3.351 -14.757 -21.789 1.00 53.78 270 GLY A O 1
ATOM 2100 N N . ARG A 1 271 ? -1.564 -14.909 -23.130 1.00 54.91 271 ARG A N 1
ATOM 2101 C CA . ARG A 1 271 ? -1.254 -13.480 -23.081 1.00 54.91 271 ARG A CA 1
ATOM 2102 C C . ARG A 1 271 ? -2.282 -12.738 -23.939 1.00 54.91 271 ARG A C 1
ATOM 2104 O O . ARG A 1 271 ? -2.152 -12.713 -25.156 1.00 54.91 271 ARG A O 1
ATOM 2111 N N . GLU A 1 272 ? -3.291 -12.143 -23.316 1.00 59.84 272 GLU A N 1
ATOM 2112 C CA . GLU A 1 272 ? -4.240 -11.274 -24.017 1.00 59.84 272 GLU A CA 1
ATOM 2113 C C . GLU A 1 272 ? -3.598 -9.915 -24.317 1.00 59.84 272 GLU A C 1
ATOM 2115 O O . GLU A 1 272 ? -2.975 -9.293 -23.455 1.00 59.84 272 GLU A O 1
ATOM 2120 N N . THR A 1 273 ? -3.746 -9.448 -25.556 1.00 59.69 273 THR A N 1
ATOM 2121 C CA . THR A 1 273 ? -3.269 -8.133 -26.016 1.00 59.69 273 THR A CA 1
ATOM 2122 C C . THR A 1 273 ? -4.375 -7.079 -26.033 1.00 59.69 273 THR A C 1
ATOM 2124 O O . THR A 1 273 ? -4.177 -5.986 -26.568 1.00 59.69 273 THR A O 1
ATOM 2127 N N . GLU A 1 274 ? -5.553 -7.390 -25.485 1.00 65.75 274 GLU A N 1
ATOM 2128 C CA . GLU A 1 274 ? -6.672 -6.455 -25.455 1.00 65.75 274 GLU A CA 1
ATOM 2129 C C . GLU A 1 274 ? -6.350 -5.222 -24.608 1.00 65.75 274 GLU A C 1
ATOM 2131 O O . GLU A 1 274 ? -5.781 -5.299 -23.515 1.00 65.75 274 GLU A O 1
ATOM 2136 N N . LYS A 1 275 ? -6.745 -4.047 -25.110 1.00 68.81 275 LYS A N 1
ATOM 2137 C CA . LYS A 1 275 ? -6.611 -2.803 -24.355 1.00 68.81 275 LYS A CA 1
ATOM 2138 C C . LYS A 1 275 ? -7.526 -2.859 -23.137 1.00 68.81 275 LYS A C 1
ATOM 2140 O O . LYS A 1 275 ? -8.747 -2.829 -23.256 1.00 68.81 275 LYS A O 1
ATOM 2145 N N . THR A 1 276 ? -6.923 -2.844 -21.956 1.00 74.25 276 THR A N 1
ATOM 2146 C CA . THR A 1 276 ? -7.663 -2.696 -20.704 1.00 74.25 276 THR A CA 1
ATOM 2147 C C . THR A 1 276 ? -8.212 -1.274 -20.569 1.00 74.25 276 THR A C 1
ATOM 2149 O O . THR A 1 276 ? -7.513 -0.287 -20.834 1.00 74.25 276 THR A O 1
ATOM 2152 N N . ASN A 1 277 ? -9.469 -1.149 -20.130 1.00 84.62 277 ASN A N 1
ATOM 2153 C CA . ASN A 1 277 ? -10.055 0.158 -19.814 1.00 84.62 277 ASN A CA 1
ATOM 2154 C C . ASN A 1 277 ? -9.398 0.780 -18.559 1.00 84.62 277 ASN A C 1
ATOM 2156 O O . ASN A 1 277 ? -8.558 0.161 -17.902 1.00 84.62 277 ASN A O 1
ATOM 2160 N N . ASN A 1 278 ? -9.780 2.002 -18.185 1.00 89.56 278 ASN A N 1
ATOM 2161 C CA . ASN A 1 278 ? -9.157 2.703 -17.051 1.00 89.56 278 ASN A CA 1
ATOM 2162 C C . ASN A 1 278 ? -9.776 2.362 -15.694 1.00 89.56 278 ASN A C 1
ATOM 2164 O O . ASN A 1 278 ? -9.362 2.920 -14.684 1.00 89.56 278 ASN A O 1
ATOM 2168 N N . ILE A 1 279 ? -10.751 1.455 -15.658 1.00 92.31 279 ILE A N 1
ATOM 2169 C CA . ILE A 1 279 ? -11.495 1.145 -14.443 1.00 92.31 279 ILE A CA 1
ATOM 2170 C C . ILE A 1 279 ? -10.587 0.477 -13.412 1.00 92.31 279 ILE A C 1
ATOM 2172 O O . ILE A 1 279 ? -9.836 -0.453 -13.736 1.00 92.31 279 ILE A O 1
ATOM 2176 N N . SER A 1 280 ? -10.704 0.954 -12.177 1.00 94.75 280 SER A N 1
ATOM 2177 C CA . SER A 1 280 ? -10.108 0.396 -10.973 1.00 94.75 280 SER A CA 1
ATOM 2178 C C . SER A 1 280 ? -11.201 0.114 -9.942 1.00 94.75 280 SER A C 1
ATOM 2180 O O . SER A 1 280 ? -12.032 0.982 -9.671 1.00 94.75 280 SER A O 1
ATOM 2182 N N . ILE A 1 281 ? -11.194 -1.087 -9.364 1.00 95.44 281 ILE A N 1
ATOM 2183 C CA . ILE A 1 281 ? -12.163 -1.527 -8.351 1.00 95.44 281 ILE A CA 1
ATOM 2184 C C . ILE A 1 281 ? -11.460 -1.652 -7.009 1.00 95.44 281 ILE A C 1
ATOM 2186 O O . ILE A 1 281 ? -10.334 -2.151 -6.940 1.00 95.44 281 ILE A O 1
ATOM 2190 N N . ASN A 1 282 ? -12.153 -1.283 -5.937 1.00 97.69 282 ASN A N 1
ATOM 2191 C CA . ASN A 1 282 ? -11.749 -1.643 -4.587 1.00 97.69 282 ASN A CA 1
ATOM 2192 C C . ASN A 1 282 ? -12.905 -2.132 -3.720 1.00 97.69 282 ASN A C 1
ATOM 2194 O O . ASN A 1 282 ? -14.056 -1.741 -3.913 1.00 97.69 282 ASN A O 1
ATOM 2198 N N . TRP A 1 283 ? -12.566 -2.972 -2.746 1.00 98.56 283 TRP A N 1
ATOM 2199 C CA . TRP A 1 283 ? -13.477 -3.429 -1.704 1.00 98.56 283 TRP A CA 1
ATOM 2200 C C . TRP A 1 283 ? -12.687 -3.804 -0.444 1.00 98.56 283 TRP A C 1
ATOM 2202 O O . TRP A 1 283 ? -11.615 -4.403 -0.533 1.00 98.56 283 TRP A O 1
ATOM 2212 N N . SER A 1 284 ? -13.208 -3.452 0.723 1.00 98.38 284 SER A N 1
ATOM 2213 C CA . SER A 1 284 ? -12.735 -3.857 2.049 1.00 98.38 284 SER A CA 1
ATOM 2214 C C . SER A 1 284 ? -13.804 -4.703 2.745 1.00 98.38 284 SER A C 1
ATOM 2216 O O . SER A 1 284 ? -14.985 -4.537 2.464 1.00 98.38 284 SER A O 1
ATOM 2218 N N . PHE A 1 285 ? -13.421 -5.580 3.678 1.00 98.25 285 PHE A N 1
ATOM 2219 C CA . PHE A 1 285 ? -14.325 -6.533 4.346 1.00 98.25 285 PHE A CA 1
ATOM 2220 C C . PHE A 1 285 ? -15.629 -5.919 4.877 1.00 98.25 285 PHE A C 1
ATOM 2222 O O . PHE A 1 285 ? -16.693 -6.523 4.786 1.00 98.25 285 PHE A O 1
ATOM 2229 N N . TYR A 1 286 ? -15.534 -4.708 5.424 1.00 97.56 286 TYR A N 1
ATOM 2230 C CA . TYR A 1 286 ? -16.653 -3.990 6.032 1.00 97.56 286 TYR A CA 1
ATOM 2231 C C . TYR A 1 286 ? -17.453 -3.128 5.045 1.00 97.56 286 TYR A C 1
ATOM 2233 O O . TYR A 1 286 ? -18.413 -2.473 5.449 1.00 97.56 286 TYR A O 1
ATOM 2241 N N . ASP A 1 287 ? -17.067 -3.099 3.769 1.00 97.38 287 ASP A N 1
ATOM 2242 C CA . ASP A 1 287 ? -17.801 -2.386 2.733 1.00 97.38 287 ASP A CA 1
ATOM 2243 C C . ASP A 1 287 ? -19.007 -3.207 2.267 1.00 97.38 287 ASP A C 1
ATOM 2245 O O . ASP A 1 287 ? -18.888 -4.383 1.906 1.00 97.38 287 ASP A O 1
ATOM 2249 N N . THR A 1 288 ? -20.165 -2.553 2.188 1.00 94.88 288 THR A N 1
ATOM 2250 C CA . THR A 1 288 ? -21.397 -3.150 1.657 1.00 94.88 288 THR A CA 1
ATOM 2251 C C . THR A 1 288 ? -21.280 -3.453 0.164 1.00 94.88 288 THR A C 1
ATOM 2253 O O . THR A 1 288 ? -21.626 -4.547 -0.277 1.00 94.88 288 THR A O 1
ATOM 2256 N N . THR A 1 289 ? -20.737 -2.512 -0.611 1.00 95.19 289 THR A N 1
ATOM 2257 C CA . THR A 1 289 ? -20.547 -2.623 -2.063 1.00 95.19 289 THR A CA 1
ATOM 2258 C C . THR A 1 289 ? -19.119 -2.246 -2.476 1.00 95.19 289 THR A C 1
ATOM 2260 O O . THR A 1 289 ? -18.449 -1.473 -1.777 1.00 95.19 289 THR A O 1
ATOM 2263 N N . PRO A 1 290 ? -18.608 -2.787 -3.598 1.00 96.00 290 PRO A N 1
ATOM 2264 C CA . PRO A 1 290 ? -17.343 -2.340 -4.181 1.00 96.00 290 PRO A CA 1
ATOM 2265 C C . PRO A 1 290 ? -17.438 -0.894 -4.696 1.00 96.00 290 PRO A C 1
ATOM 2267 O O . PRO A 1 290 ? -18.511 -0.416 -5.048 1.00 96.00 290 PRO A O 1
ATOM 2270 N N . GLU A 1 291 ? -16.304 -0.192 -4.743 1.00 96.19 291 GLU A N 1
ATOM 2271 C CA . GLU A 1 291 ? -16.198 1.163 -5.304 1.00 96.19 291 GLU A CA 1
ATOM 2272 C C . GLU A 1 291 ? -15.452 1.089 -6.629 1.00 96.19 291 GLU A C 1
ATOM 2274 O O . GLU A 1 291 ? -14.441 0.389 -6.752 1.00 96.19 291 GLU A O 1
ATOM 2279 N N . VAL A 1 292 ? -15.941 1.864 -7.594 1.00 95.38 292 VAL A N 1
ATOM 2280 C CA . VAL A 1 292 ? -15.371 1.996 -8.929 1.00 95.38 292 VAL A CA 1
ATOM 2281 C C . VAL A 1 292 ? -14.734 3.372 -9.079 1.00 95.38 292 VAL A C 1
ATOM 2283 O O . VAL A 1 292 ? -15.326 4.403 -8.758 1.00 95.38 292 VAL A O 1
ATOM 2286 N N . THR A 1 293 ? -13.507 3.386 -9.583 1.00 95.50 293 THR A N 1
ATOM 2287 C CA . THR A 1 293 ? -12.705 4.591 -9.818 1.00 95.50 293 THR A CA 1
ATOM 2288 C C . THR A 1 293 ? -12.128 4.577 -11.226 1.00 95.50 293 THR A C 1
ATOM 2290 O O . THR A 1 293 ? -11.887 3.511 -11.797 1.00 95.50 293 THR A O 1
ATOM 2293 N N . ASP A 1 294 ? -11.860 5.756 -11.785 1.00 93.94 294 ASP A N 1
ATOM 2294 C CA . ASP A 1 294 ? -11.047 5.875 -12.996 1.00 93.94 294 ASP A CA 1
ATOM 2295 C C . ASP A 1 294 ? -9.572 5.996 -12.593 1.00 93.94 294 ASP A C 1
ATOM 2297 O O . ASP A 1 294 ? -9.139 6.977 -11.992 1.00 93.94 294 ASP A O 1
ATOM 2301 N N . GLY A 1 295 ? -8.768 4.996 -12.946 1.00 92.81 295 GLY A N 1
ATOM 2302 C CA . GLY A 1 295 ? -7.354 4.925 -12.602 1.00 92.81 295 GLY A CA 1
ATOM 2303 C C . GLY A 1 295 ? -6.469 6.003 -13.243 1.00 92.81 295 GLY A C 1
ATOM 2304 O O . GLY A 1 295 ? -5.332 6.155 -12.797 1.00 92.81 295 GLY A O 1
ATOM 2305 N N . ARG A 1 296 ? -6.956 6.753 -14.246 1.00 91.44 296 ARG A N 1
ATOM 2306 C CA . ARG A 1 296 ? -6.268 7.929 -14.816 1.00 91.44 296 ARG A CA 1
ATOM 2307 C C . ARG A 1 296 ? -6.600 9.226 -14.081 1.00 91.44 296 ARG A C 1
ATOM 2309 O O . ARG A 1 296 ? -5.802 10.160 -14.133 1.00 91.44 296 ARG A O 1
ATOM 2316 N N . THR A 1 297 ? -7.754 9.308 -13.419 1.00 92.50 297 THR A N 1
ATOM 2317 C CA . THR A 1 297 ? -8.157 10.494 -12.639 1.00 92.50 297 THR A CA 1
ATOM 2318 C C . THR A 1 297 ? -7.910 10.314 -11.142 1.00 92.50 297 THR A C 1
ATOM 2320 O O . THR A 1 297 ? -7.684 11.295 -10.441 1.00 92.50 297 THR A O 1
ATOM 2323 N N . GLY A 1 298 ? -7.915 9.070 -10.657 1.00 94.56 298 GLY A N 1
ATOM 2324 C CA . GLY A 1 298 ? -7.769 8.719 -9.248 1.00 94.56 298 GLY A CA 1
ATOM 2325 C C . GLY A 1 298 ? -9.017 8.999 -8.405 1.00 94.56 298 GLY A C 1
ATOM 2326 O O . GLY A 1 298 ? -8.921 8.976 -7.180 1.00 94.56 298 GLY A O 1
ATOM 2327 N N . ALA A 1 299 ? -10.161 9.282 -9.028 1.00 94.62 299 ALA A N 1
ATOM 2328 C CA . ALA A 1 299 ? -11.426 9.587 -8.361 1.00 94.62 299 ALA A CA 1
ATOM 2329 C C . ALA A 1 299 ? -12.529 8.607 -8.792 1.00 94.62 299 ALA A C 1
ATOM 2331 O O . ALA A 1 299 ? -12.339 7.820 -9.728 1.00 94.62 299 ALA A O 1
ATOM 2332 N N . GLN A 1 300 ? -13.671 8.635 -8.102 1.00 93.94 300 GLN A N 1
ATOM 2333 C CA . GLN A 1 300 ? -14.842 7.867 -8.520 1.00 93.94 300 GLN A CA 1
ATOM 2334 C C . GLN A 1 300 ? -15.338 8.341 -9.895 1.00 93.94 300 GLN A C 1
ATOM 2336 O O . GLN A 1 300 ? -15.077 9.468 -10.323 1.00 93.94 300 GLN A O 1
ATOM 2341 N N . MET A 1 301 ? -16.052 7.461 -10.599 1.00 85.31 301 MET A N 1
ATOM 2342 C CA . MET A 1 301 ? -16.704 7.816 -11.866 1.00 85.31 301 MET A CA 1
ATOM 2343 C C . MET A 1 301 ? -17.953 8.688 -11.652 1.00 85.31 301 MET A C 1
ATOM 2345 O O . MET A 1 301 ? -18.330 9.462 -12.534 1.00 85.31 301 MET A O 1
ATOM 2349 N N . SER A 1 302 ? -18.562 8.591 -10.469 1.00 85.88 302 SER A N 1
ATOM 2350 C CA . SER A 1 302 ? -19.636 9.459 -9.993 1.00 85.88 302 SER A CA 1
ATOM 2351 C C . SER A 1 302 ? -19.158 10.901 -9.787 1.00 85.88 302 SER A C 1
ATOM 2353 O O . SER A 1 302 ? -17.969 11.195 -9.621 1.00 85.88 302 SER A O 1
ATOM 2355 N N . ARG A 1 303 ? -20.119 11.829 -9.817 1.00 84.06 303 ARG A N 1
ATOM 2356 C CA . ARG A 1 303 ? -19.876 13.255 -9.603 1.00 84.06 303 ARG A CA 1
ATOM 2357 C C . ARG A 1 303 ? -20.823 13.806 -8.551 1.00 84.06 303 ARG A C 1
ATOM 2359 O O . ARG A 1 303 ? -22.017 13.521 -8.584 1.00 84.06 303 ARG A O 1
ATOM 2366 N N . THR A 1 304 ? -20.304 14.676 -7.695 1.00 80.88 304 THR A N 1
ATOM 2367 C CA . THR A 1 304 ? -21.080 15.462 -6.731 1.00 80.88 304 THR A CA 1
ATOM 2368 C C . THR A 1 304 ? -20.855 16.937 -7.046 1.00 80.88 304 THR A C 1
ATOM 2370 O O . THR A 1 304 ? -19.714 17.390 -7.092 1.00 80.88 304 THR A O 1
ATOM 2373 N N . GLY A 1 305 ? -21.920 17.690 -7.340 1.00 80.25 305 GLY A N 1
ATOM 2374 C CA . GLY A 1 305 ? -21.797 19.113 -7.697 1.00 80.25 305 GLY A CA 1
ATOM 2375 C C . GLY A 1 305 ? -20.939 19.375 -8.946 1.00 80.25 305 GLY A C 1
ATOM 2376 O O . GLY A 1 305 ? -20.235 20.375 -9.015 1.00 80.25 305 GLY A O 1
ATOM 2377 N N . GLY A 1 306 ? -20.932 18.448 -9.911 1.00 80.25 306 GLY A N 1
ATOM 2378 C CA . GLY A 1 306 ? -20.142 18.549 -11.149 1.00 80.25 306 GLY A CA 1
ATOM 2379 C C . GLY A 1 306 ? -18.672 18.117 -11.034 1.00 80.25 306 GLY A C 1
ATOM 2380 O O . GLY A 1 306 ? -18.025 17.903 -12.065 1.00 80.25 306 GLY A O 1
ATOM 2381 N N . ILE A 1 307 ? -18.169 17.903 -9.814 1.00 82.81 307 ILE A N 1
ATOM 2382 C CA . ILE A 1 307 ? -16.786 17.508 -9.513 1.00 82.81 307 ILE A CA 1
ATOM 2383 C C . ILE A 1 307 ? -16.727 15.987 -9.274 1.00 82.81 307 ILE A C 1
ATOM 2385 O O . ILE A 1 307 ? -17.656 15.441 -8.675 1.00 82.81 307 ILE A O 1
ATOM 2389 N N . PRO A 1 308 ? -15.676 15.273 -9.732 1.00 84.31 308 PRO A N 1
ATOM 2390 C CA . PRO A 1 308 ? -15.495 13.856 -9.417 1.00 84.31 308 PRO A CA 1
ATOM 2391 C C . PRO A 1 308 ? -15.493 13.602 -7.908 1.00 84.31 308 PRO A C 1
ATOM 2393 O O . PRO A 1 308 ? -14.763 14.262 -7.165 1.00 84.31 308 PRO A O 1
ATOM 2396 N N . THR A 1 309 ? -16.292 12.637 -7.461 1.00 93.06 309 THR A N 1
ATOM 2397 C CA . THR A 1 309 ? -16.366 12.280 -6.042 1.00 93.06 309 THR A CA 1
ATOM 2398 C C . THR A 1 309 ? -15.039 11.632 -5.604 1.00 93.06 309 THR A C 1
ATOM 2400 O O . THR A 1 309 ? -14.538 10.734 -6.295 1.00 93.06 309 THR A O 1
ATOM 2403 N N . PRO A 1 310 ? -14.418 12.067 -4.489 1.00 95.12 310 PRO A N 1
ATOM 2404 C CA . PRO A 1 310 ? -13.202 11.439 -3.982 1.00 95.12 310 PRO A CA 1
ATOM 2405 C C . PRO A 1 310 ? -13.423 9.956 -3.674 1.00 95.12 310 PRO A C 1
ATOM 2407 O O . PRO A 1 310 ? -14.465 9.559 -3.160 1.00 95.12 310 PRO A O 1
ATOM 2410 N N . SER A 1 311 ? -12.425 9.124 -3.968 1.00 97.12 311 SER A N 1
ATOM 2411 C CA . SER A 1 311 ? -12.448 7.717 -3.554 1.00 97.12 311 SER A CA 1
ATOM 2412 C C . SER A 1 311 ? -12.355 7.609 -2.031 1.00 97.12 311 SER A C 1
ATOM 2414 O O . SER A 1 311 ? -11.549 8.317 -1.418 1.00 97.12 311 SER A O 1
ATOM 2416 N N . ARG A 1 312 ? -13.045 6.632 -1.428 1.00 97.00 312 ARG A N 1
ATOM 2417 C CA . ARG A 1 312 ? -12.859 6.261 -0.009 1.00 97.00 312 ARG A CA 1
ATOM 2418 C C . ARG A 1 312 ? -11.423 5.870 0.333 1.00 97.00 312 ARG A C 1
ATOM 2420 O O . ARG A 1 312 ? -11.029 5.845 1.497 1.00 97.00 312 ARG A O 1
ATOM 2427 N N . LEU A 1 313 ? -10.638 5.537 -0.690 1.00 98.00 313 LEU A N 1
ATOM 2428 C CA . LEU A 1 313 ? -9.233 5.207 -0.578 1.00 98.00 313 LEU A CA 1
ATOM 2429 C C . LEU A 1 313 ? -8.320 6.395 -0.863 1.00 98.00 313 LEU A C 1
ATOM 2431 O O . LEU A 1 313 ? -7.115 6.182 -0.894 1.00 98.00 313 LEU A O 1
ATOM 2435 N N . CYS A 1 314 ? -8.785 7.624 -1.094 1.00 97.88 314 CYS A N 1
ATOM 2436 C CA . CYS A 1 314 ? -7.883 8.768 -1.280 1.00 97.88 314 CYS A CA 1
ATOM 2437 C C . CYS A 1 314 ? -7.190 9.169 0.042 1.00 97.88 314 CYS A C 1
ATOM 2439 O O . CYS A 1 314 ? -7.443 8.586 1.098 1.00 97.88 314 CYS A O 1
ATOM 2441 N N . LYS A 1 315 ? -6.214 10.086 -0.001 1.00 98.31 315 LYS A N 1
ATOM 2442 C CA . LYS A 1 315 ? -5.485 10.483 1.221 1.00 98.31 315 LYS A CA 1
ATOM 2443 C C . LYS A 1 315 ? -6.392 11.254 2.178 1.00 98.31 315 LYS A C 1
ATOM 2445 O O . LYS A 1 315 ? -6.300 11.026 3.377 1.00 98.31 315 LYS A O 1
ATOM 2450 N N . TYR A 1 316 ? -7.259 12.102 1.627 1.00 97.00 316 TYR A N 1
ATOM 2451 C CA . TYR A 1 316 ? -8.229 12.898 2.371 1.00 97.00 316 TYR A CA 1
ATOM 2452 C C . TYR A 1 316 ? -9.148 12.018 3.232 1.00 97.00 316 TYR A C 1
ATOM 2454 O O . TYR A 1 316 ? -9.191 12.170 4.448 1.00 97.00 316 TYR A O 1
ATOM 2462 N N . GLU A 1 317 ? -9.767 10.994 2.641 1.00 97.12 317 GLU A N 1
ATOM 2463 C CA . GLU A 1 317 ? -10.648 10.079 3.383 1.00 97.12 317 GLU A CA 1
ATOM 2464 C C . GLU A 1 317 ? -9.905 9.238 4.434 1.00 97.12 317 GLU A C 1
ATOM 2466 O O . GLU A 1 317 ? -10.415 8.986 5.527 1.00 97.12 317 GLU A O 1
ATOM 2471 N N . MET A 1 318 ? -8.661 8.834 4.155 1.00 97.25 318 MET A N 1
ATOM 2472 C CA . MET A 1 318 ? -7.830 8.149 5.154 1.00 97.25 318 MET A CA 1
ATOM 2473 C C . MET A 1 318 ? -7.442 9.062 6.323 1.00 97.25 318 MET A C 1
ATOM 2475 O O . MET A 1 318 ? -7.369 8.589 7.455 1.00 97.25 318 MET A O 1
ATOM 2479 N N . LEU A 1 319 ? -7.197 10.350 6.065 1.00 97.25 319 LEU A N 1
ATOM 2480 C CA . LEU A 1 319 ? -6.932 11.333 7.113 1.00 97.25 319 LEU A CA 1
ATOM 2481 C C . LEU A 1 319 ? -8.159 11.540 8.001 1.00 97.25 319 LEU A C 1
ATOM 2483 O O . LEU A 1 319 ? -8.022 11.528 9.219 1.00 97.25 319 LEU A O 1
ATOM 2487 N N . ASN A 1 320 ? -9.354 11.656 7.420 1.00 95.94 320 ASN A N 1
ATOM 2488 C CA . ASN A 1 320 ? -10.590 11.801 8.193 1.00 95.94 320 ASN A CA 1
ATOM 2489 C C . ASN A 1 320 ? -10.815 10.606 9.131 1.00 95.94 320 ASN A C 1
ATOM 2491 O O . ASN A 1 320 ? -11.150 10.782 10.302 1.00 95.94 320 ASN A O 1
ATOM 2495 N N . ARG A 1 321 ? -10.546 9.382 8.657 1.00 95.69 321 ARG A N 1
ATOM 2496 C CA . ARG A 1 321 ? -10.577 8.176 9.506 1.00 95.69 321 ARG A CA 1
ATOM 2497 C C . ARG A 1 321 ? -9.531 8.216 10.615 1.00 95.69 321 ARG A C 1
ATOM 2499 O O . ARG A 1 321 ? -9.818 7.814 11.736 1.00 95.69 321 ARG A O 1
ATOM 2506 N N . PHE A 1 322 ? -8.332 8.710 10.317 1.00 96.56 322 PHE A N 1
ATOM 2507 C CA . PHE A 1 322 ? -7.278 8.877 11.312 1.00 96.56 322 PHE A CA 1
ATOM 2508 C C . PHE A 1 322 ? -7.648 9.901 12.393 1.00 96.56 322 PHE A C 1
ATOM 2510 O O . PHE A 1 322 ? -7.500 9.595 13.570 1.00 96.56 322 PHE A O 1
ATOM 2517 N N . ARG A 1 323 ? -8.196 11.062 12.014 1.00 94.69 323 ARG A N 1
ATOM 2518 C CA . ARG A 1 323 ? -8.702 12.077 12.955 1.00 94.69 323 ARG A CA 1
ATOM 2519 C C . ARG A 1 323 ? -9.820 11.518 13.836 1.00 94.69 323 ARG A C 1
ATOM 2521 O O . ARG A 1 323 ? -9.730 11.580 15.055 1.00 94.69 323 ARG A O 1
ATOM 2528 N N . SER A 1 324 ? -10.786 10.816 13.234 1.00 93.06 324 SER A N 1
ATOM 2529 C CA . SER A 1 324 ? -11.832 10.120 13.995 1.00 93.06 324 SER A CA 1
ATOM 2530 C C . SER A 1 324 ? -11.266 9.099 14.990 1.00 93.06 324 SER A C 1
ATOM 2532 O O . SER A 1 324 ? -11.832 8.918 16.066 1.00 93.06 324 SER A O 1
ATOM 2534 N N . LEU A 1 325 ? -10.158 8.432 14.652 1.00 93.00 325 LEU A N 1
ATOM 2535 C CA . LEU A 1 325 ? -9.489 7.496 15.550 1.00 93.00 325 LEU A CA 1
ATOM 2536 C C . LEU A 1 325 ? -8.789 8.213 16.713 1.00 93.00 325 LEU A C 1
ATOM 2538 O O . LEU A 1 325 ? -8.916 7.735 17.837 1.00 93.00 325 LEU A O 1
ATOM 2542 N N . ILE A 1 326 ? -8.131 9.358 16.468 1.00 92.12 326 ILE A N 1
ATOM 2543 C CA . ILE A 1 326 ? -7.552 10.213 17.524 1.00 92.12 326 ILE A CA 1
ATOM 2544 C C . ILE A 1 326 ? -8.633 10.568 18.549 1.00 92.12 326 ILE A C 1
ATOM 2546 O O . ILE A 1 326 ? -8.451 10.309 19.731 1.00 92.12 326 ILE A O 1
ATOM 2550 N N . GLY A 1 327 ? -9.794 11.061 18.106 1.00 87.50 327 GLY A N 1
ATOM 2551 C CA . GLY A 1 327 ? -10.884 11.443 19.014 1.00 87.50 327 GLY A CA 1
ATOM 2552 C C . GLY A 1 327 ? -11.480 10.290 19.836 1.00 87.50 327 GLY A C 1
ATOM 2553 O O . GLY A 1 327 ? -12.162 10.530 20.829 1.00 87.50 327 GLY A O 1
ATOM 2554 N N . LYS A 1 328 ? -11.232 9.030 19.451 1.00 88.81 328 LYS A N 1
ATOM 2555 C CA . LYS A 1 328 ? -11.720 7.831 20.156 1.00 88.81 328 LYS A CA 1
ATOM 2556 C C . LYS A 1 328 ? -10.722 7.276 21.172 1.00 88.81 328 LYS A C 1
ATOM 2558 O O . LYS A 1 328 ? -11.071 6.349 21.899 1.00 88.81 328 LYS A O 1
ATOM 2563 N N . THR A 1 329 ? -9.497 7.795 21.228 1.00 82.56 329 THR A N 1
ATOM 2564 C CA . THR A 1 329 ? -8.466 7.320 22.153 1.00 82.56 329 THR A CA 1
ATOM 2565 C C . THR A 1 329 ? -7.861 8.464 22.955 1.00 82.56 329 THR A C 1
ATOM 2567 O O . THR A 1 329 ? -7.570 9.533 22.440 1.00 82.56 329 THR A O 1
ATOM 2570 N N . ASN A 1 330 ? -7.626 8.222 24.245 1.00 75.06 330 ASN A N 1
ATOM 2571 C CA . ASN A 1 330 ? -6.896 9.159 25.106 1.00 75.06 330 ASN A CA 1
ATOM 2572 C C . ASN A 1 330 ? -5.368 9.012 24.967 1.00 75.06 330 ASN A C 1
ATOM 2574 O O . ASN A 1 330 ? -4.604 9.709 25.643 1.00 75.06 330 ASN A O 1
ATOM 2578 N N . GLN A 1 331 ? -4.919 8.078 24.127 1.00 70.94 331 GLN A N 1
ATOM 2579 C CA . GLN A 1 331 ? -3.519 7.867 23.785 1.00 70.94 331 GLN A CA 1
ATOM 2580 C C . GLN A 1 331 ? -3.128 8.848 22.667 1.00 70.94 331 GLN A C 1
ATOM 2582 O O . GLN A 1 331 ? -3.936 9.163 21.803 1.00 70.94 331 GLN A O 1
ATOM 2587 N N . HIS A 1 332 ? -1.881 9.325 22.665 1.00 80.56 332 HIS A N 1
ATOM 2588 C CA . HIS A 1 332 ? -1.349 10.263 21.657 1.00 80.56 332 HIS A CA 1
ATOM 2589 C C . HIS A 1 332 ? -1.881 11.708 21.728 1.00 80.56 332 HIS A C 1
ATOM 2591 O O . HIS A 1 332 ? -2.147 12.327 20.705 1.00 80.56 332 HIS A O 1
ATOM 2597 N N . LYS A 1 333 ? -1.908 12.304 22.931 1.00 76.69 333 LYS A N 1
ATOM 2598 C CA . LYS A 1 333 ? -2.251 13.731 23.166 1.00 76.69 333 LYS A CA 1
ATOM 2599 C C . LYS A 1 333 ? -1.439 14.755 22.351 1.00 76.69 333 LYS A C 1
ATOM 2601 O O . LYS A 1 333 ? -1.805 15.920 22.305 1.00 76.69 333 LYS A O 1
ATOM 2606 N N . HIS A 1 334 ? -0.312 14.342 21.772 1.00 82.44 334 HIS A N 1
ATOM 2607 C CA . HIS A 1 334 ? 0.516 15.180 20.904 1.00 82.44 334 HIS A CA 1
ATOM 2608 C C . HIS A 1 334 ? -0.013 15.263 19.462 1.00 82.44 334 HIS A C 1
ATOM 2610 O O . HIS A 1 334 ? 0.508 16.054 18.680 1.00 82.44 334 HIS A O 1
ATOM 2616 N N . LEU A 1 335 ? -0.992 14.430 19.095 1.00 89.44 335 LEU A N 1
ATOM 2617 C CA . LEU A 1 335 ? -1.665 14.473 17.802 1.00 89.44 335 LEU A CA 1
ATOM 2618 C C . LEU A 1 335 ? -2.901 15.367 17.908 1.00 89.44 335 LEU A C 1
ATOM 2620 O O . LEU A 1 335 ? -3.710 15.202 18.818 1.00 89.44 335 LEU A O 1
ATOM 2624 N N . SER A 1 336 ? -3.051 16.288 16.959 1.00 84.19 336 SER A N 1
ATOM 2625 C CA . SER A 1 336 ? -4.202 17.187 16.855 1.00 84.19 336 SER A CA 1
ATOM 2626 C C . SER A 1 336 ? -4.892 17.044 15.500 1.00 84.19 336 SER A C 1
ATOM 2628 O O . SER A 1 336 ? -4.259 16.731 14.488 1.00 84.19 336 SER A O 1
ATOM 2630 N N . GLU A 1 337 ? -6.199 17.303 15.473 1.00 81.62 337 GLU A N 1
ATOM 2631 C CA . GLU A 1 337 ? -6.973 17.371 14.234 1.00 81.62 337 GLU A CA 1
ATOM 2632 C C . GLU A 1 337 ? -6.540 18.546 13.342 1.00 81.62 337 GLU A C 1
ATOM 2634 O O . GLU A 1 337 ? -6.625 18.424 12.121 1.00 81.62 337 GLU A O 1
ATOM 2639 N N . ASP A 1 338 ? -5.986 19.616 13.920 1.00 86.31 338 ASP A N 1
ATOM 2640 C CA . ASP A 1 338 ? -5.540 20.812 13.189 1.00 86.31 338 ASP A CA 1
ATOM 2641 C C . ASP A 1 338 ? -4.231 20.605 12.414 1.00 86.31 338 ASP A C 1
ATOM 2643 O O . ASP A 1 338 ? -3.888 21.397 11.536 1.00 86.31 338 ASP A O 1
ATOM 2647 N N . GLN A 1 339 ? -3.486 19.539 12.720 1.00 93.06 339 GLN A N 1
ATOM 2648 C CA . GLN A 1 339 ? -2.255 19.223 12.003 1.00 93.06 339 GLN A CA 1
ATOM 2649 C C . GLN A 1 339 ? -2.562 18.772 10.573 1.00 93.06 339 GLN A C 1
ATOM 2651 O O . GLN A 1 339 ? -3.511 18.020 10.310 1.00 93.06 339 GLN A O 1
ATOM 2656 N N . SER A 1 340 ? -1.704 19.187 9.646 1.00 95.75 340 SER A N 1
ATOM 2657 C CA . SER A 1 340 ? -1.743 18.737 8.258 1.00 95.75 340 SER A CA 1
ATOM 2658 C C . SER A 1 340 ? -1.436 17.241 8.140 1.00 95.75 340 SER A C 1
ATOM 2660 O O . SER A 1 340 ? -0.752 16.632 8.973 1.00 95.75 340 SER A O 1
ATOM 2662 N N . TYR A 1 341 ? -1.874 16.636 7.035 1.00 97.62 341 TYR A N 1
ATOM 2663 C CA . TYR A 1 341 ? -1.583 15.247 6.687 1.00 97.62 341 TYR A CA 1
ATOM 2664 C C . TYR A 1 341 ? -0.082 14.936 6.744 1.00 97.62 341 TYR A C 1
ATOM 2666 O O . TYR A 1 341 ? 0.327 13.836 7.131 1.00 97.62 341 TYR A O 1
ATOM 2674 N N . ARG A 1 342 ? 0.753 15.900 6.347 1.00 96.75 342 ARG A N 1
ATOM 2675 C CA . ARG A 1 342 ? 2.205 15.782 6.388 1.00 96.75 342 ARG A CA 1
ATOM 2676 C C . ARG A 1 342 ? 2.730 15.782 7.812 1.00 96.75 342 ARG A C 1
ATOM 2678 O O . ARG A 1 342 ? 3.491 14.877 8.137 1.00 96.75 342 ARG A O 1
ATOM 2685 N N . GLU A 1 343 ? 2.338 16.745 8.637 1.00 96.94 343 GLU A N 1
ATOM 2686 C CA . GLU A 1 343 ? 2.805 16.846 10.025 1.00 96.94 343 GLU A CA 1
ATOM 2687 C C . GLU A 1 343 ? 2.465 15.581 10.814 1.00 96.94 343 GLU A C 1
ATOM 2689 O O . GLU A 1 343 ? 3.337 15.015 11.468 1.00 96.94 343 GLU A O 1
ATOM 2694 N N . LEU A 1 344 ? 1.247 15.057 10.650 1.00 97.31 344 LEU A N 1
ATOM 2695 C CA . LEU A 1 344 ? 0.818 13.804 11.281 1.00 97.31 344 LEU A CA 1
ATOM 2696 C C . LEU A 1 344 ? 1.619 12.584 10.810 1.00 97.31 344 LEU A C 1
ATOM 2698 O O . LEU A 1 344 ? 1.812 11.624 11.555 1.00 97.31 344 LEU A O 1
ATOM 2702 N N . LYS A 1 345 ? 2.085 12.579 9.558 1.00 97.75 345 LYS A N 1
ATOM 2703 C CA . LYS A 1 345 ? 2.974 11.519 9.067 1.00 97.75 345 LYS A CA 1
ATOM 2704 C C . LYS A 1 345 ? 4.390 11.702 9.575 1.00 97.75 345 LYS A C 1
ATOM 2706 O O . LYS A 1 345 ? 5.045 10.704 9.869 1.00 97.75 345 LYS A O 1
ATOM 2711 N N . ASP A 1 346 ? 4.885 12.930 9.590 1.00 96.88 346 ASP A N 1
ATOM 2712 C CA . ASP A 1 346 ? 6.256 13.254 9.966 1.00 96.88 346 ASP A CA 1
ATOM 2713 C C . ASP A 1 346 ? 6.464 13.097 11.484 1.00 96.88 346 ASP A C 1
ATOM 2715 O O . ASP A 1 346 ? 7.559 12.729 11.895 1.00 96.88 346 ASP A O 1
ATOM 2719 N N . SER A 1 347 ? 5.403 13.198 12.296 1.00 96.38 347 SER A N 1
ATOM 2720 C CA . SER A 1 347 ? 5.430 12.872 13.730 1.00 96.38 347 SER A CA 1
ATOM 2721 C C . SER A 1 347 ? 5.584 11.375 14.042 1.00 96.38 347 SER A C 1
ATOM 2723 O O . SER A 1 347 ? 5.950 11.023 15.160 1.00 96.38 347 SER A O 1
ATOM 2725 N N . ALA A 1 348 ? 5.361 10.471 13.078 1.00 96.31 348 ALA A N 1
ATOM 2726 C CA . ALA A 1 348 ? 5.613 9.033 13.240 1.00 96.31 348 ALA A CA 1
ATOM 2727 C C . ALA A 1 348 ? 7.117 8.716 13.106 1.00 96.31 348 ALA A C 1
ATOM 2729 O O . ALA A 1 348 ? 7.543 8.068 12.145 1.00 96.31 348 ALA A O 1
ATOM 2730 N N . LEU A 1 349 ? 7.930 9.212 14.044 1.00 96.31 349 LEU A N 1
ATOM 2731 C CA . LEU A 1 349 ? 9.394 9.267 13.933 1.00 96.31 349 LEU A CA 1
ATOM 2732 C C . LEU A 1 349 ? 10.041 7.906 13.653 1.00 96.31 349 LEU A C 1
ATOM 2734 O O . LEU A 1 349 ? 10.829 7.794 12.718 1.00 96.31 349 LEU A O 1
ATOM 2738 N N . GLU A 1 350 ? 9.666 6.857 14.391 1.00 96.44 350 GLU A N 1
ATOM 2739 C CA . GLU A 1 350 ? 10.215 5.506 14.192 1.00 96.44 350 GLU A CA 1
ATOM 2740 C C . GLU A 1 350 ? 9.962 5.012 12.758 1.00 96.44 350 GLU A C 1
ATOM 2742 O O . GLU A 1 350 ? 10.881 4.588 12.060 1.00 96.44 350 GLU A O 1
ATOM 2747 N N . PHE A 1 351 ? 8.732 5.169 12.254 1.00 98.19 351 PHE A N 1
ATOM 2748 C CA . PHE A 1 351 ? 8.386 4.807 10.878 1.00 98.19 351 PHE A CA 1
ATOM 2749 C C . PHE A 1 351 ? 9.171 5.632 9.849 1.00 98.19 351 PHE A C 1
ATOM 2751 O O . PHE A 1 351 ? 9.577 5.115 8.803 1.00 98.19 351 PHE A O 1
ATOM 2758 N N . GLN A 1 352 ? 9.346 6.932 10.099 1.00 98.38 352 GLN A N 1
ATOM 2759 C CA . GLN A 1 352 ? 10.057 7.841 9.200 1.00 98.38 352 GLN A CA 1
ATOM 2760 C C . GLN A 1 352 ? 11.546 7.498 9.118 1.00 98.38 352 GLN A C 1
ATOM 2762 O O . GLN A 1 352 ? 12.066 7.397 8.003 1.00 98.38 352 GLN A O 1
ATOM 2767 N N . ASN A 1 353 ? 12.179 7.225 10.259 1.00 98.38 353 ASN A N 1
ATOM 2768 C CA . ASN A 1 353 ? 13.579 6.821 10.361 1.00 98.38 353 ASN A CA 1
ATOM 2769 C C . ASN A 1 353 ? 13.818 5.481 9.654 1.00 98.38 353 ASN A C 1
ATOM 2771 O O . ASN A 1 353 ? 14.664 5.399 8.764 1.00 98.38 353 ASN A O 1
ATOM 2775 N N . THR A 1 354 ? 12.996 4.462 9.932 1.00 98.56 354 THR A N 1
ATOM 2776 C CA . THR A 1 354 ? 13.066 3.150 9.263 1.00 98.56 354 THR A CA 1
ATOM 2777 C C . THR A 1 354 ? 12.885 3.281 7.745 1.00 98.56 354 THR A C 1
ATOM 2779 O O . THR A 1 354 ? 13.626 2.698 6.948 1.00 98.56 354 THR A O 1
ATOM 2782 N N . LYS A 1 355 ? 11.926 4.105 7.3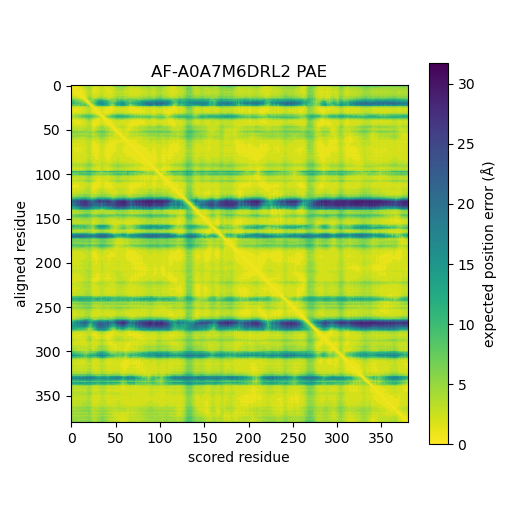02 1.00 98.50 355 LYS A N 1
ATOM 2783 C CA . LYS A 1 355 ? 11.711 4.396 5.877 1.00 98.50 355 LYS A CA 1
ATOM 2784 C C . LYS A 1 355 ? 12.929 5.076 5.245 1.00 98.50 355 LYS A C 1
ATOM 2786 O O . LYS A 1 355 ? 13.250 4.777 4.096 1.00 98.50 355 LYS A O 1
ATOM 2791 N N . GLN A 1 356 ? 13.548 6.024 5.941 1.00 98.06 356 GLN A N 1
ATOM 2792 C CA . GLN A 1 356 ? 14.717 6.745 5.448 1.00 98.06 356 GLN A CA 1
ATOM 2793 C C . GLN A 1 356 ? 15.926 5.816 5.325 1.00 98.06 356 GLN A C 1
ATOM 2795 O O . GLN A 1 356 ? 16.521 5.772 4.252 1.00 98.06 356 GLN A O 1
ATOM 2800 N N . LEU A 1 357 ? 16.196 4.999 6.344 1.00 98.19 357 LEU A N 1
ATOM 2801 C CA . LEU A 1 357 ? 17.265 4.000 6.336 1.00 98.19 357 LEU A CA 1
ATOM 2802 C C . LEU A 1 357 ? 17.140 3.026 5.151 1.00 98.19 357 LEU A C 1
ATOM 2804 O O . LEU A 1 357 ? 18.119 2.741 4.460 1.00 98.19 357 LEU A O 1
ATOM 2808 N N . MET A 1 358 ? 15.922 2.561 4.852 1.00 97.94 358 MET A N 1
ATOM 2809 C CA . MET A 1 358 ? 15.650 1.731 3.671 1.00 97.94 358 MET A CA 1
ATOM 2810 C C . MET A 1 358 ? 16.002 2.452 2.358 1.00 97.94 358 MET A C 1
ATOM 2812 O O . MET A 1 358 ? 16.636 1.875 1.475 1.00 97.94 358 MET A O 1
ATOM 2816 N N . MET A 1 359 ? 15.602 3.721 2.217 1.00 97.25 359 MET A N 1
ATOM 2817 C CA . MET A 1 359 ? 15.889 4.519 1.017 1.00 97.25 359 MET A CA 1
ATOM 2818 C C . MET A 1 359 ? 17.387 4.809 0.862 1.00 97.25 359 MET A C 1
ATOM 2820 O O . MET A 1 359 ? 17.905 4.777 -0.254 1.00 97.25 359 MET A O 1
ATOM 2824 N N . GLU A 1 360 ? 18.080 5.078 1.965 1.00 96.12 360 GLU A N 1
ATOM 2825 C CA . GLU A 1 360 ? 19.530 5.272 1.995 1.00 96.12 360 GLU A CA 1
ATOM 2826 C C . GLU A 1 360 ? 20.262 3.988 1.614 1.00 96.12 360 GLU A C 1
ATOM 2828 O O . GLU A 1 360 ? 21.170 4.037 0.790 1.00 96.12 360 GLU A O 1
ATOM 2833 N N . THR A 1 361 ? 19.800 2.835 2.100 1.00 96.12 361 THR A N 1
ATOM 2834 C CA . THR A 1 361 ? 20.361 1.522 1.750 1.00 96.12 361 THR A CA 1
ATOM 2835 C C . THR A 1 361 ? 20.243 1.229 0.254 1.00 96.12 361 THR A C 1
ATOM 2837 O O . THR A 1 361 ? 21.218 0.831 -0.379 1.00 96.12 361 THR A O 1
ATOM 2840 N N . LEU A 1 362 ? 19.090 1.504 -0.368 1.00 95.56 362 LEU A N 1
ATOM 2841 C CA . LEU A 1 362 ? 18.949 1.377 -1.828 1.00 95.56 362 LEU A CA 1
ATOM 2842 C C . LEU A 1 362 ? 19.956 2.259 -2.582 1.00 95.56 362 LEU A C 1
ATOM 2844 O O . LEU A 1 362 ? 20.524 1.837 -3.593 1.00 95.56 362 LEU A O 1
ATOM 2848 N N . ARG A 1 363 ? 20.210 3.472 -2.079 1.00 93.81 363 ARG A N 1
ATOM 2849 C CA . ARG A 1 363 ? 21.177 4.400 -2.673 1.00 93.81 363 ARG A CA 1
ATOM 2850 C C . ARG A 1 363 ? 22.616 3.905 -2.507 1.00 93.81 363 ARG A C 1
ATOM 2852 O O . ARG A 1 363 ? 23.355 3.925 -3.488 1.00 93.81 363 ARG A O 1
ATOM 2859 N N . THR A 1 364 ? 23.015 3.470 -1.311 1.00 93.50 364 THR A N 1
ATOM 2860 C CA . THR A 1 364 ? 24.386 3.007 -1.023 1.00 93.50 364 THR A CA 1
ATOM 2861 C C . THR A 1 364 ? 24.713 1.695 -1.730 1.00 93.50 364 THR A C 1
ATOM 2863 O O . THR A 1 364 ? 25.832 1.520 -2.202 1.00 93.50 364 THR A O 1
ATOM 2866 N N . MET A 1 365 ? 23.723 0.818 -1.912 1.00 92.94 365 MET A N 1
ATOM 2867 C CA . MET A 1 365 ? 23.852 -0.418 -2.693 1.00 92.94 365 MET A CA 1
ATOM 2868 C C . MET A 1 365 ? 23.771 -0.204 -4.216 1.00 92.94 365 MET A C 1
ATOM 2870 O O . MET A 1 365 ? 23.753 -1.173 -4.972 1.00 92.94 365 MET A O 1
ATOM 2874 N N . ASN A 1 366 ? 23.743 1.048 -4.690 1.00 93.19 366 ASN A N 1
ATOM 2875 C CA . ASN A 1 366 ? 23.646 1.416 -6.108 1.00 93.19 366 ASN A CA 1
ATOM 2876 C C . ASN A 1 366 ? 22.391 0.890 -6.831 1.00 93.19 366 ASN A C 1
ATOM 2878 O O . ASN A 1 366 ? 22.388 0.765 -8.054 1.00 93.19 366 ASN A O 1
ATOM 2882 N N . TYR A 1 367 ? 21.296 0.652 -6.106 1.00 95.00 367 TYR A N 1
ATOM 2883 C CA . TYR A 1 367 ? 20.001 0.332 -6.711 1.00 95.00 367 TYR A CA 1
ATOM 2884 C C . TYR A 1 367 ? 19.228 1.569 -7.173 1.00 95.00 367 TYR A C 1
ATOM 2886 O O . TYR A 1 367 ? 18.203 1.434 -7.825 1.00 95.00 367 TYR A O 1
ATOM 2894 N N . GLY A 1 368 ? 19.727 2.772 -6.899 1.00 93.88 368 GLY A N 1
ATOM 2895 C CA . GLY A 1 368 ? 19.112 4.019 -7.345 1.00 93.88 368 GLY A CA 1
ATOM 2896 C C . GLY A 1 368 ? 18.212 4.657 -6.285 1.00 93.88 368 GLY A C 1
ATOM 2897 O O . GLY A 1 368 ? 17.950 4.075 -5.228 1.00 93.88 368 GLY A O 1
ATOM 2898 N N . PRO A 1 369 ? 17.785 5.907 -6.516 1.00 95.06 369 PRO A N 1
ATOM 2899 C CA . PRO A 1 369 ? 17.063 6.672 -5.515 1.00 95.06 369 PRO A CA 1
ATOM 2900 C C . PRO A 1 369 ? 15.586 6.265 -5.435 1.00 95.06 369 PRO A C 1
ATOM 2902 O O . PRO A 1 369 ? 15.010 5.662 -6.345 1.00 95.06 369 PRO A O 1
ATOM 2905 N N . TRP A 1 370 ? 14.946 6.658 -4.334 1.00 96.06 370 TRP A N 1
ATOM 2906 C CA . TRP A 1 370 ? 13.497 6.593 -4.191 1.00 96.06 370 TRP A CA 1
ATOM 2907 C C . TRP A 1 370 ? 12.860 7.926 -4.583 1.00 96.06 370 TRP A C 1
ATOM 2909 O O . TRP A 1 370 ? 13.070 8.939 -3.913 1.00 96.06 370 TRP A O 1
ATOM 2919 N N . VAL A 1 371 ? 12.001 7.921 -5.602 1.00 94.44 371 VAL A N 1
ATOM 2920 C CA . VAL A 1 371 ? 11.272 9.124 -6.018 1.00 94.44 371 VAL A CA 1
ATOM 2921 C C . VAL A 1 371 ? 10.101 9.406 -5.074 1.00 94.44 371 VAL A C 1
ATOM 2923 O O . VAL A 1 371 ? 9.193 8.584 -4.888 1.00 94.44 371 VAL A O 1
ATOM 2926 N N . LYS A 1 372 ? 10.091 10.608 -4.494 1.00 93.75 372 LYS A N 1
ATOM 2927 C CA . LYS A 1 372 ? 8.985 11.128 -3.675 1.00 93.75 372 LYS A CA 1
ATOM 2928 C C . LYS A 1 372 ? 8.111 12.066 -4.511 1.00 93.75 372 LYS A C 1
ATOM 2930 O O . LYS A 1 372 ? 8.542 12.603 -5.528 1.00 93.75 372 LYS A O 1
ATOM 2935 N N . LYS A 1 373 ? 6.848 12.212 -4.109 1.00 94.56 373 LYS A N 1
ATOM 2936 C CA . LYS A 1 373 ? 5.962 13.246 -4.665 1.00 94.56 373 LYS A CA 1
ATOM 2937 C C . LYS A 1 373 ? 6.346 14.614 -4.078 1.00 94.56 373 LYS A C 1
ATOM 2939 O O . LYS A 1 373 ? 6.936 14.617 -2.992 1.00 94.56 373 LYS A O 1
ATOM 2944 N N . PRO A 1 374 ? 6.006 15.728 -4.753 1.00 94.44 374 PRO A N 1
ATOM 2945 C CA . PRO A 1 374 ? 6.162 17.063 -4.185 1.00 94.44 374 PRO A CA 1
ATOM 2946 C C . PRO A 1 374 ? 5.504 17.142 -2.809 1.00 94.44 374 PRO A C 1
ATOM 2948 O O . PRO A 1 374 ? 4.463 16.513 -2.575 1.00 94.44 374 PRO A O 1
ATOM 2951 N N . ARG A 1 375 ? 6.119 17.891 -1.895 1.00 93.62 375 ARG A N 1
ATOM 2952 C CA . ARG A 1 375 ? 5.653 17.976 -0.506 1.00 93.62 375 ARG A CA 1
ATOM 2953 C C . ARG A 1 375 ? 4.248 18.546 -0.396 1.00 93.62 375 ARG A C 1
ATOM 2955 O O . ARG A 1 375 ? 3.496 18.128 0.476 1.00 93.62 375 ARG A O 1
ATOM 2962 N N . GLU A 1 376 ? 3.906 19.438 -1.317 1.00 94.62 376 GLU A N 1
ATOM 2963 C CA . GLU A 1 376 ? 2.638 20.146 -1.423 1.00 94.62 376 GLU A CA 1
ATOM 2964 C C . GLU A 1 376 ? 1.458 19.173 -1.510 1.00 94.62 376 GLU A C 1
ATOM 2966 O O . GLU A 1 376 ? 0.359 19.485 -1.071 1.00 94.62 376 GLU A O 1
ATOM 2971 N N . GLN A 1 377 ? 1.699 17.944 -1.984 1.00 94.75 377 GLN A N 1
ATOM 2972 C CA . GLN A 1 377 ? 0.685 16.898 -2.069 1.00 94.75 377 GLN A CA 1
ATOM 2973 C C . GLN A 1 377 ? 0.230 16.318 -0.714 1.00 94.75 377 GLN A C 1
ATOM 2975 O O . GLN A 1 377 ? -0.657 15.458 -0.690 1.00 94.75 377 GLN A O 1
ATOM 2980 N N . ASP A 1 378 ? 0.901 16.680 0.379 1.00 95.56 378 ASP A N 1
ATOM 2981 C CA . ASP A 1 378 ? 0.613 16.217 1.738 1.00 95.56 378 ASP A CA 1
ATOM 2982 C C . ASP A 1 378 ? 0.349 17.397 2.712 1.00 95.56 378 ASP A C 1
ATOM 2984 O O . ASP A 1 378 ? 0.188 17.147 3.896 1.00 95.56 378 ASP A O 1
ATOM 2988 N N . MET A 1 379 ? 0.301 18.666 2.278 1.00 94.50 379 MET A N 1
ATOM 2989 C CA . MET A 1 379 ? 0.204 19.838 3.189 1.00 94.50 379 MET A CA 1
ATOM 2990 C C . MET A 1 379 ? -1.238 20.285 3.514 1.00 94.50 379 MET A C 1
ATOM 2992 O O . MET A 1 379 ? -1.452 21.459 3.799 1.00 94.50 379 MET A O 1
ATOM 2996 N N . PHE A 1 380 ? -2.215 19.382 3.420 1.00 94.25 380 PHE A N 1
ATOM 2997 C CA . PHE A 1 380 ? -3.647 19.663 3.611 1.00 94.25 380 PHE A CA 1
ATOM 2998 C C . PHE A 1 380 ? -4.199 19.070 4.909 1.00 94.25 380 PHE A C 1
ATOM 3000 O O . PHE A 1 380 ? -3.518 18.186 5.483 1.00 94.25 380 PHE A O 1
#

Organism: NCBI:txid252671

Foldseek 3Di:
DVVQQVVVCVVQVVQDPDDWWDDWKKKFKWKWQAPPGPTHTFKIKTFQFAAALVLQDLLLLFDGFRHTQVLRLLLVLVSVLVLLVCVLVVHDHQWDFDPPPGAIEGDPRIAIAMEIQEQFADQRLPDDDDPDPPCPDQDQDADADDPDPLHLAKWWDFHVDRHTDGDDQVRQEDASVCSVVPDTDTDTTPLVVLLLCLFLASNAQLSLLHYFHHHHQEYEYSYSDDRNSSQSSRFCVLVVPVPCPLQVPADPPTGRDRHRYYYDPDHDDDPDPIDTAQWMWIDGPPDPHIFIDRNHNRAGPDDDPNHGGGDCSGLNVSLVSSQVSVVSDPPPPVDDNPAWQLVSSVVSPSSVVSSVSSQVSCVVSVSHGHHDDHPSSGGD

Solvent-accessible surface area (backbone atoms only — not comparable to full-atom values): 20416 Å² total; per-residue (Å²): 98,68,68,56,44,52,51,53,48,52,61,47,52,73,75,49,89,75,82,83,42,52,90,70,45,38,12,26,33,30,39,25,65,38,92,86,46,82,54,45,74,36,10,27,8,27,14,64,32,39,29,43,40,89,45,66,41,47,68,19,45,31,30,63,54,22,31,8,62,55,33,11,46,42,24,36,41,54,37,51,53,52,33,51,54,26,38,75,70,74,42,90,44,62,55,37,82,80,23,69,97,78,15,30,25,73,36,86,58,55,44,34,31,39,39,28,48,40,43,43,46,34,40,24,53,70,70,82,88,71,94,75,78,83,74,86,69,78,65,85,64,85,59,58,56,76,90,49,92,74,56,57,36,33,28,25,35,41,66,94,44,76,55,60,43,77,44,53,81,87,65,33,74,48,52,63,68,46,23,67,74,65,41,81,49,64,42,67,17,50,14,56,51,48,26,48,25,25,41,54,19,64,60,41,43,63,50,52,68,55,29,52,67,45,59,56,57,26,43,36,22,47,32,70,77,50,72,22,39,36,33,21,26,33,39,40,58,70,40,75,81,71,75,50,70,55,44,77,68,43,61,85,87,42,46,70,44,79,45,46,59,53,60,58,93,75,72,91,73,79,92,76,85,61,74,58,60,56,62,19,42,37,33,28,62,88,49,93,65,64,48,60,26,31,10,51,54,16,18,26,79,53,63,55,95,87,39,65,32,57,31,81,68,8,52,41,49,49,47,54,53,49,44,57,49,48,80,72,44,91,65,65,83,89,65,60,80,88,54,30,57,39,56,55,34,64,68,24,48,71,53,49,52,53,48,47,53,53,45,49,47,33,42,76,72,69,21,30,50,70,57,50,75,34,70,62,46,33,69,71

Secondary structure (DSSP, 8-state):
-HHHHHHHHHHHHTT--SPP-SPPPEEEEEEESSTT---EEEEEEE-EEE--GGG--TTS-S-SEEEHHHHHHHHHHHHHHHHHHHHHTTSS-SEES--GGG-BEEPTT-EEEEEESSPPSSGGG-S---S-----S--SS------STTTT--EEEPTTSS-EEEPPGGG----HHHHHTT----EE-HHHHHHHHHHH-SSHHHHTTTBPPP-EEEEEESSS--HHHHHHHHTGGGGTT--STTGGGSPTT------EEEE-S------------SEEEEEETT-SS-EEEETTTTEESSEETTEEPPPTTSHHHHHHHHHHHHTT-SS-TT--TTS-HHHHHHT-HHHHHHHHHHHHHHHHTTS-PPPPPPGGGG--

Nearest PDB structures (foldseek):
  1zy7-assembly1_A  TM=9.228E-01  e=4.370E-37  Homo sapiens
  8e0f-assembly1_B  TM=9.227E-01  e=8.133E-36  Homo sapiens
  5hp3-assembly1_A  TM=9.069E-01  e=1.023E-35  Homo sapiens
  5ed2-assembly1_A  TM=8.839E-01  e=6.106E-36  Homo sapiens
  6d06-assembly1_A  TM=8.832E-01  e=4.810E-35  Homo sapiens

Mean predicted aligned error: 5.2 Å